Protein 8S0L (pdb70)

Nearest PDB structures (foldseek):
  8s0l-assembly1_A  TM=1.003E+00  e=1.583E-83  Homo sapiens
  8s0n-assembly1_A  TM=9.978E-01  e=2.650E-68  Homo sapiens
  8s0n-assembly2_C  TM=9.945E-01  e=4.172E-68  Homo sapiens
  8s0m-assembly2_E  TM=9.784E-01  e=9.666E-66  Homo sapiens
  7meq-assembly1_A  TM=9.832E-01  e=2.263E-65  Homo sapiens

Foldseek 3Di:
DDAQDPVGDDDDLVQQCPLDQPHPVSSSQQADWFQAAPQGFIWHADNVVSDIAFAAPVVDDVVLLQVVLLVLQLNRFFDDKDWDQDPPPDQKHWYAQPVDDDDRRSVRTDIDRAHPVNTTMHTDRHDAFDFPVAAQWFFDDFGRQQQWKFKDFPLAGAFIWGDAFLWKTKFWQVSCPPVNQDQQRIWIAGRDFFSVQPDPPRTFGWDHKAADPPQDPVLRFRTMIMTTTPDGHDDDNRHGGAHADGHHNPADQFAKKKWKAQFANDQPGDGHRGITMDIKTWHHVVVCCPPLAVVPSADPQKTFIHAQDAQRGRRRHGGTTFIWHADPNGIYGQWGFTDFSSRRHHRGTTMTGGSNVCSSVVSVVSSVD/DDKAKAKDFADEEAQQAKTKMKIAIPPDFCLQWKKWKWWAAPPDDIWTAKTAASVRPAIDGDPVQPPQWDWGADRVVRMIMIIGGRDDQVVWTWIKMWIDRGDDDDDTDDSPVSVDTDIYPTDTHGYHDD

InterPro domains:
  IPR001190 SRCR domain [PF15494] (153-247)
  IPR001190 SRCR domain [PS50287] (158-189)
  IPR001190 SRCR domain [SM00202] (149-242)
  IPR001254 Serine proteases, trypsin domain [PF00089] (256-484)
  IPR001254 Serine proteases, trypsin domain [PS50240] (256-489)
  IPR001254 Serine proteases, trypsin domain [SM00020] (255-484)
  IPR001254 Serine proteases, trypsin domain [cd00190] (256-487)
  IPR001314 Peptidase S1A, chymotrypsin family [PR00722] (282-297)
  IPR001314 Peptidase S1A, chymotrypsin family [PR00722] (341-355)
  IPR001314 Peptidase S1A, chymotrypsin family [PR00722] (434-446)
  IPR002172 Low-density lipoprotein (LDL) receptor class A repeat [PS50068] (112-149)
  IPR002172 Low-density lipoprotein (LDL) receptor class A repeat [SM00192] (112-150)
  IPR002172 Low-density lipoprotein (LDL) receptor class A repeat [cd00112] (113-148)
  IPR009003 Peptidase S1, PA clan [SSF50494] (242-489)
  IPR018114 Serine proteases, trypsin family, histidine active site [PS00134] (292-297)
  IPR023415 Low-density lipoprotein (LDL) receptor class A, conserved site [PS01209] (126-148)
  IPR033116 Serine proteases, trypsin family, serine active site [PS00135] (435-446)
  IPR036055 LDL receptor-like superfamily [G3DSA:4.10.400.10] (109-146)
  IPR036055 LDL receptor-like superfamily [SSF57424] (112-149)
  IPR036772 SRCR-like domain superfamily [G3DSA:3.10.250.10] (147-242)

Secondary structure (DSSP, 8-state):
-EE-STT--EE-GGGTTSSS--STT-GGGSS-EEEETTTTEEEEEETTTTEEEEBB-TT--HHHHHHHHHHTT-TT---EEEEE---S--SSEEEE-SSS-SS-HHHHEEEESS-TTS-EEEEESS--S-----BS-EEPPTTSSTTEEEEEETTEEEEEEEESSSSEEEE-GGGG-TTS--GGG-EEEES--BGGG--TTSSEEEEEEEE-TT-BTTTTBT--EEEEESSPPPP-SS--PPBPPPTT----TT-EEEEEE---SSTTPPPPSB-EEEEEEEE-HHHHTSTTTTTT---TTEEEEE-TT-SSB--TT-TT-EEEEEETTEEEEEEEEEE-SSSS-TT--EEEEEHHHHHHHHHHHHHH-/---EEEEE--EEE-TT--EEEEEEEESS-GGGEEEEEEEE-TTS--EEEEEE-TTS--EEE-TTTTTTEEEEEETTTTEEEEEE-S--GGG-EEEEEEEEEPB--SSPPPGGGGGSSEE---EEEEE---

Structure (mmCIF, N/CA/C/O backbone):
data_8S0L
#
_entry.id   8S0L
#
_cell.length_a   182.665
_cell.length_b   53.808
_cell.length_c   65.477
_cell.angle_alpha   90.00
_cell.angle_beta   100.74
_cell.angle_gamma   90.00
#
_symmetry.space_group_name_H-M   'C 1 2 1'
#
loop_
_entity.id
_entity.type
_entity.pdbx_description
1 polymer 'Transmembrane protease serine 2'
2 polymer 'Nanobody A07'
3 non-polymer 2-acetamido-2-deoxy-beta-D-glucopyranose
4 non-polymer 'CALCIUM ION'
5 water water
#
loop_
_atom_site.group_PDB
_atom_site.id
_atom_site.type_symbol
_atom_site.label_atom_id
_atom_site.label_alt_id
_atom_site.label_comp_id
_atom_site.label_asym_id
_atom_site.label_entity_id
_atom_site.label_seq_id
_atom_site.pdbx_PDB_ins_code
_atom_site.Cartn_x
_atom_site.Cartn_y
_atom_site.Cartn_z
_atom_site.occupancy
_atom_site.B_iso_or_equiv
_atom_site.auth_seq_id
_atom_site.auth_comp_id
_atom_site.auth_asym_id
_atom_site.auth_atom_id
_atom_site.pdbx_PDB_model_num
ATOM 1 N N . GLY A 1 11 ? 19.898 15.578 18.499 1.00 103.85 117 GLY A N 1
ATOM 2 C CA . GLY A 1 11 ? 21.202 15.702 19.129 1.00 107.17 117 GLY A CA 1
ATOM 3 C C . GLY A 1 11 ? 21.371 14.853 20.378 1.00 108.58 117 GLY A C 1
ATOM 4 O O . GLY A 1 11 ? 20.423 14.215 20.838 1.00 110.34 117 GLY A O 1
ATOM 5 N N . ILE A 1 12 ? 22.584 14.849 20.931 1.00 101.59 118 ILE A N 1
ATOM 6 C CA . ILE A 1 12 ? 22.922 14.040 22.096 1.00 101.42 118 ILE A CA 1
ATOM 7 C C . ILE A 1 12 ? 23.500 14.956 23.169 1.00 101.27 118 ILE A C 1
ATOM 8 O O . ILE A 1 12 ? 24.244 15.894 22.864 1.00 100.66 118 ILE A O 1
ATOM 13 N N . GLU A 1 13 ? 23.153 14.683 24.428 1.00 102.97 119 GLU A N 1
ATOM 14 C CA . GLU A 1 13 ? 23.577 15.500 25.560 1.00 103.57 119 GLU A CA 1
ATOM 15 C C . GLU A 1 13 ? 24.908 14.997 26.121 1.00 100.96 119 GLU A C 1
ATOM 16 O O . GLU A 1 13 ? 25.085 13.795 26.343 1.00 100.58 119 GLU A O 1
ATOM 22 N N . CYS A 1 14 ? 25.837 15.928 26.354 1.00 101.90 120 CYS A N 1
ATOM 23 C CA . CYS A 1 14 ? 27.177 15.566 26.813 1.00 99.20 120 CYS A CA 1
ATOM 24 C C . CYS A 1 14 ? 27.169 15.156 28.281 1.00 99.61 120 CYS A C 1
ATOM 25 O O . CYS A 1 14 ? 27.543 14.029 28.626 1.00 99.27 120 CYS A O 1
ATOM 28 N N . ASP A 1 15 ? 26.766 16.070 29.158 1.00 100.40 121 ASP A N 1
ATOM 29 C CA . ASP A 1 15 ? 26.733 15.835 30.602 1.00 103.81 121 ASP A CA 1
ATOM 30 C C . ASP A 1 15 ? 25.527 16.575 31.183 1.00 106.19 121 ASP A C 1
ATOM 31 O O . ASP A 1 15 ? 24.584 16.915 30.459 1.00 104.23 121 ASP A O 1
ATOM 36 N N . SER A 1 16 ? 25.559 16.832 32.496 1.00 107.45 122 SER A N 1
ATOM 37 C CA . SER A 1 16 ? 24.441 17.490 33.167 1.00 105.66 122 SER A CA 1
ATOM 38 C C . SER A 1 16 ? 24.335 18.975 32.828 1.00 107.25 122 SER A C 1
ATOM 39 O O . SER A 1 16 ? 23.275 19.569 33.050 1.00 106.75 122 SER A O 1
ATOM 42 N N . SER A 1 17 ? 25.391 19.586 32.280 1.00 119.04 123 SER A N 1
ATOM 43 C CA . SER A 1 17 ? 25.357 21.015 31.978 1.00 117.26 123 SER A CA 1
ATOM 44 C C . SER A 1 17 ? 24.460 21.357 30.792 1.00 118.29 123 SER A C 1
ATOM 45 O O . SER A 1 17 ? 24.200 22.543 30.561 1.00 119.82 123 SER A O 1
ATOM 48 N N . GLY A 1 18 ? 23.995 20.366 30.033 1.00 112.72 124 GLY A N 1
ATOM 49 C CA . GLY A 1 18 ? 23.040 20.603 28.970 1.00 110.27 124 GLY A CA 1
ATOM 50 C C . GLY A 1 18 ? 23.614 20.843 27.590 1.00 108.26 124 GLY A C 1
ATOM 51 O O . GLY A 1 18 ? 22.852 21.188 26.678 1.00 106.15 124 GLY A O 1
ATOM 52 N N . THR A 1 19 ? 24.923 20.678 27.402 1.00 104.69 125 THR A N 1
ATOM 53 C CA . THR A 1 19 ? 25.518 20.837 26.078 1.00 102.78 125 THR A CA 1
ATOM 54 C C . THR A 1 19 ? 25.086 19.684 25.178 1.00 101.63 125 THR A C 1
ATOM 55 O O . THR A 1 19 ? 25.247 18.514 25.539 1.00 100.99 125 THR A O 1
ATOM 59 N N . CYS A 1 20 ? 24.523 20.012 24.017 1.00 101.56 126 CYS A N 1
ATOM 60 C CA . CYS A 1 20 ? 24.120 19.023 23.026 1.00 101.87 126 CYS A CA 1
ATOM 61 C C . CYS A 1 20 ? 25.084 19.055 21.845 1.00 100.30 126 CYS A C 1
ATOM 62 O O . CYS A 1 20 ? 25.617 20.108 21.484 1.00 100.02 126 CYS A O 1
ATOM 65 N N . ILE A 1 21 ? 25.320 17.885 21.251 1.00 99.71 127 ILE A N 1
ATOM 66 C CA . ILE A 1 21 ? 26.127 17.781 20.043 1.00 98.85 127 ILE A CA 1
ATOM 67 C C . ILE A 1 21 ? 25.368 16.951 19.017 1.00 101.50 127 ILE A C 1
ATOM 68 O O . ILE A 1 21 ? 24.498 16.143 19.350 1.00 99.72 127 ILE A O 1
ATOM 73 N N . ASN A 1 22 ? 25.706 17.176 17.754 1.00 106.54 128 ASN A N 1
ATOM 74 C CA . ASN A 1 22 ? 25.105 16.416 16.670 1.00 105.48 128 ASN A CA 1
ATOM 75 C C . ASN A 1 22 ? 25.470 14.937 16.815 1.00 108.86 128 ASN A C 1
ATOM 76 O O . ASN A 1 22 ? 26.607 14.614 17.183 1.00 102.56 128 ASN A O 1
ATOM 81 N N . PRO A 1 23 ? 24.534 14.011 16.556 1.00 104.74 129 PRO A N 1
ATOM 82 C CA . PRO A 1 23 ? 24.890 12.582 16.652 1.00 98.42 129 PRO A CA 1
ATOM 83 C C . PRO A 1 23 ? 26.056 12.190 15.756 1.00 97.22 129 PRO A C 1
ATOM 84 O O . PRO A 1 23 ? 26.764 11.220 16.060 1.00 96.55 129 PRO A O 1
ATOM 88 N N . SER A 1 24 ? 26.285 12.933 14.665 1.00 96.98 130 SER A N 1
ATOM 89 C CA . SER A 1 24 ? 27.449 12.703 13.815 1.00 96.24 130 SER A CA 1
ATOM 90 C C . SER A 1 24 ? 28.754 13.071 14.514 1.00 94.89 130 SER A C 1
ATOM 91 O O . SER A 1 24 ? 29.817 12.589 14.109 1.00 93.92 130 SER A O 1
ATOM 94 N N . ASN A 1 25 ? 28.699 13.913 15.547 1.00 95.16 131 ASN A N 1
ATOM 95 C CA . ASN A 1 25 ? 29.877 14.223 16.347 1.00 94.36 131 ASN A CA 1
ATOM 96 C C . ASN A 1 25 ? 30.134 13.191 17.442 1.00 94.47 131 ASN A C 1
ATOM 97 O O . ASN A 1 25 ? 31.083 13.356 18.217 1.00 93.58 131 ASN A O 1
ATOM 102 N N . TRP A 1 26 ? 29.324 12.134 17.526 1.00 95.74 132 TRP A N 1
ATOM 103 C CA . TRP A 1 26 ? 29.524 11.077 18.514 1.00 94.62 132 TRP A CA 1
ATOM 104 C C . TRP A 1 26 ? 30.457 10.012 17.943 1.00 93.70 132 TRP A C 1
ATOM 105 O O . TRP A 1 26 ? 30.176 9.429 16.887 1.00 93.72 132 TRP A O 1
ATOM 116 N N . CYS A 1 27 ? 31.560 9.758 18.651 1.00 92.96 133 CYS A N 1
ATOM 117 C CA . CYS A 1 27 ? 32.595 8.809 18.237 1.00 92.06 133 CYS A CA 1
ATOM 118 C C . CYS A 1 27 ? 33.123 9.137 16.835 1.00 91.44 133 CYS A C 1
ATOM 119 O O . CYS A 1 27 ? 33.079 8.316 15.916 1.00 91.30 133 CYS A O 1
ATOM 122 N N . ASP A 1 28 ? 33.635 10.364 16.686 1.00 91.12 134 ASP A N 1
ATOM 123 C CA . ASP A 1 28 ? 34.265 10.793 15.438 1.00 90.52 134 ASP A CA 1
ATOM 124 C C . ASP A 1 28 ? 35.709 11.255 15.635 1.00 89.58 134 ASP A C 1
ATOM 125 O O . ASP A 1 28 ? 36.270 11.907 14.746 1.00 89.16 134 ASP A O 1
ATOM 130 N N . GLY A 1 29 ? 36.323 10.941 16.775 1.00 89.31 135 GLY A N 1
ATOM 131 C CA . GLY A 1 29 ? 37.721 11.235 17.011 1.00 88.46 135 GLY A CA 1
ATOM 132 C C . GLY A 1 29 ? 38.011 12.558 17.692 1.00 88.54 135 GLY A C 1
ATOM 133 O O . GLY A 1 29 ? 39.070 12.693 18.315 1.00 90.91 135 GLY A O 1
ATOM 134 N N . VAL A 1 30 ? 37.109 13.534 17.598 1.00 89.23 136 VAL A N 1
ATOM 135 C CA . VAL A 1 30 ? 37.293 14.857 18.191 1.00 92.80 136 VAL A CA 1
ATOM 136 C C . VAL A 1 30 ? 36.420 14.957 19.434 1.00 90.23 136 VAL A C 1
ATOM 137 O O . VAL A 1 30 ? 35.239 14.598 19.396 1.00 90.96 136 VAL A O 1
ATOM 141 N N . SER A 1 31 ? 36.990 15.460 20.530 1.00 94.53 137 SER A N 1
ATOM 142 C CA . SER A 1 31 ? 36.236 15.616 21.777 1.00 91.20 137 SER A CA 1
ATOM 143 C C . SER A 1 31 ? 35.428 16.909 21.716 1.00 91.75 137 SER A C 1
ATOM 144 O O . SER A 1 31 ? 35.947 17.996 21.985 1.00 91.70 137 SER A O 1
ATOM 147 N N . HIS A 1 32 ? 34.147 16.783 21.357 1.00 92.52 138 HIS A N 1
ATOM 148 C CA . HIS A 1 32 ? 33.193 17.887 21.336 1.00 93.43 138 HIS A CA 1
ATOM 149 C C . HIS A 1 32 ? 32.497 18.107 22.673 1.00 94.30 138 HIS A C 1
ATOM 150 O O . HIS A 1 32 ? 31.748 19.082 22.804 1.00 95.11 138 HIS A O 1
ATOM 157 N N . CYS A 1 33 ? 32.700 17.207 23.649 1.00 94.21 139 CYS A N 1
ATOM 158 C CA . CYS A 1 33 ? 32.195 17.329 25.014 1.00 94.99 139 CYS A CA 1
ATOM 159 C C . CYS A 1 33 ? 33.347 17.645 25.960 1.00 94.50 139 CYS A C 1
ATOM 160 O O . CYS A 1 33 ? 34.423 17.043 25.833 1.00 93.59 139 CYS A O 1
ATOM 163 N N . PRO A 1 34 ? 33.179 18.580 26.906 1.00 95.89 140 PRO A N 1
ATOM 164 C CA . PRO A 1 34 ? 34.297 18.899 27.819 1.00 94.72 140 PRO A CA 1
ATOM 165 C C . PRO A 1 34 ? 34.743 17.728 28.686 1.00 94.47 140 PRO A C 1
ATOM 166 O O . PRO A 1 34 ? 35.921 17.667 29.063 1.00 93.81 140 PRO A O 1
ATOM 170 N N . GLY A 1 35 ? 33.839 16.802 29.014 1.00 95.03 141 GLY A N 1
ATOM 171 C CA . GLY A 1 35 ? 34.161 15.571 29.703 1.00 94.85 141 GLY A CA 1
ATOM 172 C C . GLY A 1 35 ? 34.478 14.405 28.796 1.00 94.12 141 GLY A C 1
ATOM 173 O O . GLY A 1 35 ? 34.689 13.292 29.286 1.00 94.02 141 GLY A O 1
ATOM 174 N N . GLY A 1 36 ? 34.508 14.624 27.483 1.00 93.66 142 GLY A N 1
ATOM 175 C CA . GLY A 1 36 ? 34.901 13.590 26.546 1.00 92.94 142 GLY A CA 1
ATOM 176 C C . GLY A 1 36 ? 33.943 12.430 26.412 1.00 93.43 142 GLY A C 1
ATOM 177 O O . GLY A 1 36 ? 34.317 11.406 25.835 1.00 92.89 142 GLY A O 1
ATOM 178 N N . GLU A 1 37 ? 32.711 12.564 26.918 1.00 75.65 143 GLU A N 1
ATOM 179 C CA . GLU A 1 37 ? 31.746 11.464 26.867 1.00 67.33 143 GLU A CA 1
ATOM 180 C C . GLU A 1 37 ? 31.545 10.954 25.446 1.00 74.61 143 GLU A C 1
ATOM 181 O O . GLU A 1 37 ? 31.432 9.740 25.228 1.00 67.26 143 GLU A O 1
ATOM 187 N N . ASP A 1 38 ? 31.509 11.861 24.464 1.00 74.79 144 ASP A N 1
ATOM 188 C CA . ASP A 1 38 ? 31.271 11.462 23.077 1.00 77.12 144 ASP A CA 1
ATOM 189 C C . ASP A 1 38 ? 32.398 10.618 22.487 1.00 73.49 144 ASP A C 1
ATOM 190 O O . ASP A 1 38 ? 32.200 10.017 21.424 1.00 64.68 144 ASP A O 1
ATOM 195 N N . GLU A 1 39 ? 33.562 10.544 23.138 1.00 60.85 145 GLU A N 1
ATOM 196 C CA . GLU A 1 39 ? 34.661 9.712 22.658 1.00 63.71 145 GLU A CA 1
ATOM 197 C C . GLU A 1 39 ? 35.106 8.664 23.681 1.00 70.97 145 GLU A C 1
ATOM 198 O O . GLU A 1 39 ? 36.143 8.021 23.478 1.00 70.33 145 GLU A O 1
ATOM 204 N N . ASN A 1 40 ? 34.323 8.437 24.742 1.00 69.32 146 ASN A N 1
ATOM 205 C CA . ASN A 1 40 ? 34.671 7.538 25.839 1.00 66.44 146 ASN A CA 1
ATOM 206 C C . ASN A 1 40 ? 34.091 6.131 25.717 1.00 69.36 146 ASN A C 1
ATOM 207 O O . ASN A 1 40 ? 34.498 5.247 26.480 1.00 67.17 146 ASN A O 1
ATOM 212 N N . ARG A 1 41 ? 33.141 5.892 24.802 1.00 65.14 147 ARG A N 1
ATOM 213 C CA . ARG A 1 41 ? 32.467 4.589 24.698 1.00 69.85 147 ARG A CA 1
ATOM 214 C C . ARG A 1 41 ? 32.354 4.225 23.219 1.00 65.29 147 ARG A C 1
ATOM 215 O O . ARG A 1 41 ? 31.270 4.076 22.669 1.00 67.22 147 ARG A O 1
ATOM 223 N N . CYS A 1 42 ? 33.498 4.053 22.563 1.00 62.72 148 CYS A N 1
ATOM 224 C CA . CYS A 1 42 ? 33.541 3.893 21.116 1.00 60.24 148 CYS A CA 1
ATOM 225 C C . CYS A 1 42 ? 34.187 2.561 20.753 1.00 53.70 148 CYS A C 1
ATOM 226 O O . CYS A 1 42 ? 35.323 2.286 21.159 1.00 54.41 148 CYS A O 1
ATOM 229 N N . VAL A 1 43 ? 33.462 1.752 19.977 1.00 51.33 149 VAL A N 1
ATOM 230 C CA . VAL A 1 43 ? 33.875 0.419 19.550 1.00 50.51 149 VAL A CA 1
ATOM 231 C C . VAL A 1 43 ? 33.677 0.311 18.043 1.00 46.81 149 VAL A C 1
ATOM 232 O O . VAL A 1 43 ? 32.796 0.960 17.474 1.00 44.97 149 VAL A O 1
ATOM 236 N N . ARG A 1 44 ? 34.504 -0.511 17.390 1.00 48.89 150 ARG A N 1
ATOM 237 C CA . ARG A 1 44 ? 34.359 -0.765 15.961 1.00 40.26 150 ARG A CA 1
ATOM 238 C C . ARG A 1 44 ? 35.010 -2.094 15.618 1.00 39.30 150 ARG A C 1
ATOM 239 O O . ARG A 1 44 ? 35.767 -2.651 16.415 1.00 35.53 150 ARG A O 1
ATOM 247 N N . LEU A 1 45 ? 34.685 -2.603 14.420 1.00 34.21 151 LEU A N 1
ATOM 248 C CA . LEU A 1 45 ? 35.345 -3.761 13.812 1.00 36.95 151 LEU A CA 1
ATOM 249 C C . LEU A 1 45 ? 36.261 -3.277 12.701 1.00 41.66 151 LEU A C 1
ATOM 250 O O . LEU A 1 45 ? 35.803 -2.584 11.785 1.00 41.89 151 LEU A O 1
ATOM 255 N N . TYR A 1 46 ? 37.541 -3.651 12.765 1.00 32.16 152 TYR A N 1
ATOM 256 C CA . TYR A 1 46 ? 38.557 -3.132 11.864 1.00 32.48 152 TYR A CA 1
ATOM 257 C C . TYR A 1 46 ? 38.995 -4.174 10.854 1.00 32.29 152 TYR A C 1
ATOM 258 O O . TYR A 1 46 ? 39.404 -5.289 11.222 1.00 36.18 152 TYR A O 1
ATOM 267 N N . GLY A 1 47 ? 39.003 -3.768 9.591 1.00 32.39 153 GLY A N 1
ATOM 268 C CA . GLY A 1 47 ? 39.622 -4.540 8.544 1.00 31.58 153 GLY A CA 1
ATOM 269 C C . GLY A 1 47 ? 38.840 -5.779 8.168 1.00 33.17 153 GLY A C 1
ATOM 270 O O . GLY A 1 47 ? 37.810 -6.103 8.758 1.00 32.68 153 GLY A O 1
ATOM 271 N N . PRO A 1 48 ? 39.352 -6.520 7.185 1.00 36.18 154 PRO A N 1
ATOM 272 C CA . PRO A 1 48 ? 38.615 -7.687 6.676 1.00 36.26 154 PRO A CA 1
ATOM 273 C C . PRO A 1 48 ? 38.617 -8.883 7.599 1.00 38.14 154 PRO A C 1
ATOM 274 O O . PRO A 1 48 ? 37.928 -9.862 7.285 1.00 34.98 154 PRO A O 1
ATOM 278 N N . ASN A 1 49 ? 39.372 -8.860 8.710 1.00 34.10 155 ASN A N 1
ATOM 279 C CA . ASN A 1 49 ? 39.271 -9.914 9.710 1.00 35.75 155 ASN A CA 1
ATOM 280 C C . ASN A 1 49 ? 38.568 -9.451 10.979 1.00 37.79 155 ASN A C 1
ATOM 281 O O . ASN A 1 49 ? 38.661 -10.131 12.003 1.00 36.80 155 ASN A O 1
ATOM 286 N N . PHE A 1 50 ? 37.851 -8.323 10.932 1.00 32.90 156 PHE A N 1
ATOM 287 C CA . PHE A 1 50 ? 36.913 -7.935 12.001 1.00 33.92 156 PHE A CA 1
ATOM 288 C C . PHE A 1 50 ? 37.605 -7.786 13.363 1.00 35.36 156 PHE A C 1
ATOM 289 O O . PHE A 1 50 ? 37.123 -8.283 14.382 1.00 32.52 156 PHE A O 1
ATOM 297 N N . ILE A 1 51 ? 38.728 -7.080 13.390 1.00 31.51 157 ILE A N 1
ATOM 298 C CA . ILE A 1 51 ? 39.422 -6.917 14.666 1.00 36.13 157 ILE A CA 1
ATOM 299 C C . ILE A 1 51 ? 38.640 -5.935 15.525 1.00 36.65 157 ILE A C 1
ATOM 300 O O . ILE A 1 51 ? 38.417 -4.791 15.127 1.00 32.31 157 ILE A O 1
ATOM 305 N N . LEU A 1 52 ? 38.208 -6.382 16.699 1.00 34.58 158 LEU A N 1
ATOM 306 C CA . LEU A 1 52 ? 37.495 -5.507 17.619 1.00 38.28 158 LEU A CA 1
ATOM 307 C C . LEU A 1 52 ? 38.439 -4.445 18.174 1.00 43.19 158 LEU A C 1
ATOM 308 O O . LEU A 1 52 ? 39.491 -4.774 18.734 1.00 37.80 158 LEU A O 1
ATOM 313 N N . GLN A 1 53 ? 38.067 -3.169 18.030 1.00 38.68 159 GLN A N 1
ATOM 314 C CA . GLN A 1 53 ? 38.879 -2.070 18.529 1.00 36.66 159 GLN A CA 1
ATOM 315 C C . GLN A 1 53 ? 38.051 -1.120 19.378 1.00 43.30 159 GLN A C 1
ATOM 316 O O . GLN A 1 53 ? 36.865 -0.890 19.113 1.00 40.35 159 GLN A O 1
ATOM 322 N N . VAL A 1 54 ? 38.710 -0.557 20.392 1.00 41.35 160 VAL A N 1
ATOM 323 C CA . VAL A 1 54 ? 38.123 0.426 21.287 1.00 42.65 160 VAL A CA 1
ATOM 324 C C . VAL A 1 54 ? 38.921 1.717 21.159 1.00 45.50 160 VAL A C 1
ATOM 325 O O . VAL A 1 54 ? 40.152 1.690 21.047 1.00 47.50 160 VAL A O 1
ATOM 329 N N . TYR A 1 55 ? 38.211 2.845 21.164 1.00 47.63 161 TYR A N 1
ATOM 330 C CA . TYR A 1 55 ? 38.820 4.160 21.026 1.00 49.22 161 TYR A CA 1
ATOM 331 C C . TYR A 1 55 ? 39.270 4.681 22.389 1.00 50.83 161 TYR A C 1
ATOM 332 O O . TYR A 1 55 ? 38.580 4.505 23.394 1.00 52.07 161 TYR A O 1
ATOM 341 N N . SER A 1 56 ? 40.449 5.301 22.418 1.00 54.38 162 SER A N 1
ATOM 342 C CA . SER A 1 56 ? 40.997 5.967 23.594 1.00 52.90 162 SER A CA 1
ATOM 343 C C . SER A 1 56 ? 40.982 7.462 23.311 1.00 60.73 162 SER A C 1
ATOM 344 O O . SER A 1 56 ? 41.727 7.945 22.440 1.00 59.34 162 SER A O 1
ATOM 347 N N . SER A 1 57 ? 40.103 8.178 24.025 1.00 56.36 163 SER A N 1
ATOM 348 C CA . SER A 1 57 ? 40.016 9.629 23.887 1.00 68.21 163 SER A CA 1
ATOM 349 C C . SER A 1 57 ? 41.283 10.306 24.398 1.00 73.86 163 SER A C 1
ATOM 350 O O . SER A 1 57 ? 41.705 11.332 23.854 1.00 75.47 163 SER A O 1
ATOM 353 N N . GLN A 1 58 ? 41.903 9.746 25.440 1.00 68.04 164 GLN A N 1
ATOM 354 C CA . GLN A 1 58 ? 43.168 10.288 25.931 1.00 79.79 164 GLN A CA 1
ATOM 355 C C . GLN A 1 58 ? 44.239 10.230 24.852 1.00 84.36 164 GLN A C 1
ATOM 356 O O . GLN A 1 58 ? 44.857 11.246 24.513 1.00 93.27 164 GLN A O 1
ATOM 362 N N . ARG A 1 59 ? 44.487 9.033 24.317 1.00 71.26 165 ARG A N 1
ATOM 363 C CA . ARG A 1 59 ? 45.522 8.850 23.310 1.00 70.62 165 ARG A CA 1
ATOM 364 C C . ARG A 1 59 ? 45.039 9.196 21.913 1.00 66.84 165 ARG A C 1
ATOM 365 O O . ARG A 1 59 ? 45.846 9.201 20.976 1.00 66.73 165 ARG A O 1
ATOM 373 N N . LYS A 1 60 ? 43.750 9.491 21.767 1.00 64.91 166 LYS A N 1
ATOM 374 C CA . LYS A 1 60 ? 43.144 9.846 20.485 1.00 73.67 166 LYS A CA 1
ATOM 375 C C . LYS A 1 60 ? 43.418 8.777 19.429 1.00 69.78 166 LYS A C 1
ATOM 376 O O . LYS A 1 60 ? 43.772 9.080 18.286 1.00 70.68 166 LYS A O 1
ATOM 382 N N . SER A 1 61 ? 43.237 7.508 19.810 1.00 68.94 167 SER A N 1
ATOM 383 C CA . SER A 1 61 ? 43.580 6.433 18.872 1.00 58.76 167 SER A CA 1
ATOM 384 C C . SER A 1 61 ? 42.808 5.156 19.188 1.00 52.78 167 SER A C 1
ATOM 385 O O . SER A 1 61 ? 42.318 4.960 20.297 1.00 53.03 167 SER A O 1
ATOM 388 N N . TRP A 1 62 ? 42.719 4.284 18.189 1.00 50.99 168 TRP A N 1
ATOM 389 C CA . TRP A 1 62 ? 41.986 3.026 18.278 1.00 48.20 168 TRP A CA 1
ATOM 390 C C . TRP A 1 62 ? 42.938 1.892 18.626 1.00 49.63 168 TRP A C 1
ATOM 391 O O . TRP A 1 62 ? 44.090 1.888 18.181 1.00 52.13 168 TRP A O 1
ATOM 402 N N . HIS A 1 63 ? 42.454 0.927 19.423 1.00 46.04 169 HIS A N 1
ATOM 403 C CA . HIS A 1 63 ? 43.312 -0.158 19.922 1.00 44.95 169 HIS A CA 1
ATOM 404 C C . HIS A 1 63 ? 42.562 -1.481 19.973 1.00 41.13 169 HIS A C 1
ATOM 405 O O . HIS A 1 63 ? 41.416 -1.517 20.429 1.00 44.12 169 HIS A O 1
ATOM 412 N N . PRO A 1 64 ? 43.180 -2.582 19.552 1.00 38.59 170 PRO A N 1
ATOM 413 C CA . PRO A 1 64 ? 42.491 -3.876 19.594 1.00 36.30 170 PRO A CA 1
ATOM 414 C C . PRO A 1 64 ? 42.324 -4.386 21.015 1.00 37.31 170 PRO A C 1
ATOM 415 O O . PRO A 1 64 ? 43.046 -4.007 21.941 1.00 41.99 170 PRO A O 1
ATOM 419 N N . VAL A 1 65 ? 41.365 -5.286 21.175 1.00 40.01 171 VAL A N 1
ATOM 420 C CA . VAL A 1 65 ? 41.073 -5.902 22.465 1.00 38.26 171 VAL A CA 1
ATOM 421 C C . VAL A 1 65 ? 41.818 -7.231 22.574 1.00 38.42 171 VAL A C 1
ATOM 422 O O . VAL A 1 65 ? 41.695 -8.088 21.692 1.00 37.67 171 VAL A O 1
ATOM 426 N N . CYS A 1 66 ? 42.586 -7.407 23.660 1.00 42.81 172 CYS A N 1
ATOM 427 C CA . CYS A 1 66 ? 43.217 -8.698 23.929 1.00 40.91 172 CYS A CA 1
ATOM 428 C C . CYS A 1 66 ? 42.170 -9.795 24.059 1.00 40.16 172 CYS A C 1
ATOM 429 O O . CYS A 1 66 ? 41.117 -9.604 24.673 1.00 40.68 172 CYS A O 1
ATOM 432 N N . GLN A 1 67 ? 42.485 -10.969 23.515 1.00 39.95 173 GLN A N 1
ATOM 433 C CA . GLN A 1 67 ? 41.675 -12.160 23.761 1.00 40.49 173 GLN A CA 1
ATOM 434 C C . GLN A 1 67 ? 41.666 -12.569 25.236 1.00 42.16 173 GLN A C 1
ATOM 435 O O . GLN A 1 67 ? 40.750 -13.288 25.651 1.00 44.76 173 GLN A O 1
ATOM 441 N N . ASP A 1 68 ? 42.653 -12.135 26.032 1.00 42.85 174 ASP A N 1
ATOM 442 C CA . ASP A 1 68 ? 42.744 -12.486 27.454 1.00 45.22 174 ASP A CA 1
ATOM 443 C C . ASP A 1 68 ? 41.393 -12.368 28.154 1.00 47.99 174 ASP A C 1
ATOM 444 O O . ASP A 1 68 ? 40.815 -11.284 28.223 1.00 45.79 174 ASP A O 1
ATOM 449 N N . ASP A 1 69 ? 40.888 -13.480 28.671 1.00 46.43 175 ASP A N 1
ATOM 450 C CA . ASP A 1 69 ? 39.697 -13.512 29.513 1.00 47.63 175 ASP A CA 1
ATOM 451 C C . ASP A 1 69 ? 38.431 -13.077 28.776 1.00 46.68 175 ASP A C 1
ATOM 452 O O . ASP A 1 69 ? 37.379 -12.934 29.393 1.00 54.17 175 ASP A O 1
ATOM 457 N N . TRP A 1 70 ? 38.508 -12.852 27.471 1.00 45.55 176 TRP A N 1
ATOM 458 C CA . TRP A 1 70 ? 37.315 -12.548 26.694 1.00 48.13 176 TRP A CA 1
ATOM 459 C C . TRP A 1 70 ? 36.449 -13.796 26.537 1.00 51.95 176 TRP A C 1
ATOM 460 O O . TRP A 1 70 ? 36.933 -14.927 26.600 1.00 50.35 176 TRP A O 1
ATOM 471 N N . ASN A 1 71 ? 35.152 -13.589 26.313 1.00 44.42 177 ASN A N 1
ATOM 472 C CA . ASN A 1 71 ? 34.267 -14.728 26.092 1.00 51.61 177 ASN A CA 1
ATOM 473 C C . ASN A 1 71 ? 33.078 -14.277 25.250 1.00 51.56 177 ASN A C 1
ATOM 474 O O . ASN A 1 71 ? 33.030 -13.144 24.759 1.00 45.14 177 ASN A O 1
ATOM 479 N N . GLU A 1 72 ? 32.109 -15.176 25.089 1.00 50.44 178 GLU A N 1
ATOM 480 C CA . GLU A 1 72 ? 31.010 -14.893 24.168 1.00 53.14 178 GLU A CA 1
ATOM 481 C C . GLU A 1 72 ? 30.092 -13.796 24.699 1.00 48.85 178 GLU A C 1
ATOM 482 O O . GLU A 1 72 ? 29.576 -12.995 23.915 1.00 53.92 178 GLU A O 1
ATOM 488 N N . ASN A 1 73 ? 29.887 -13.732 26.015 1.00 49.31 179 ASN A N 1
ATOM 489 C CA . ASN A 1 73 ? 29.018 -12.708 26.588 1.00 48.14 179 ASN A CA 1
ATOM 490 C C . ASN A 1 73 ? 29.538 -11.302 26.309 1.00 49.92 179 ASN A C 1
ATOM 491 O O . ASN A 1 73 ? 28.753 -10.392 26.006 1.00 48.05 179 ASN A O 1
ATOM 496 N N . TYR A 1 74 ? 30.858 -11.099 26.403 1.00 46.24 180 TYR A N 1
ATOM 497 C CA . TYR A 1 74 ? 31.415 -9.804 26.032 1.00 43.84 180 TYR A CA 1
ATOM 498 C C . TYR A 1 74 ? 31.184 -9.510 24.554 1.00 41.95 180 TYR A C 1
ATOM 499 O O . TYR A 1 74 ? 30.887 -8.370 24.183 1.00 41.72 180 TYR A O 1
ATOM 508 N N . GLY A 1 75 ? 31.354 -10.516 23.697 1.00 41.08 181 GLY A N 1
ATOM 509 C CA . GLY A 1 75 ? 31.138 -10.302 22.278 1.00 39.42 181 GLY A CA 1
ATOM 510 C C . GLY A 1 75 ? 29.705 -9.912 21.961 1.00 47.15 181 GLY A C 1
ATOM 511 O O . GLY A 1 75 ? 29.459 -9.016 21.145 1.00 41.00 181 GLY A O 1
ATOM 512 N N . ARG A 1 76 ? 28.736 -10.585 22.597 1.00 46.43 182 ARG A N 1
ATOM 513 C CA . ARG A 1 76 ? 27.333 -10.230 22.378 1.00 46.07 182 ARG A CA 1
ATOM 514 C C . ARG A 1 76 ? 27.039 -8.826 22.886 1.00 50.40 182 ARG A C 1
ATOM 515 O O . ARG A 1 76 ? 26.322 -8.056 22.229 1.00 47.64 182 ARG A O 1
ATOM 523 N N . ALA A 1 77 ? 27.575 -8.478 24.060 1.00 49.86 183 ALA A N 1
ATOM 524 C CA . ALA A 1 77 ? 27.417 -7.119 24.568 1.00 47.13 183 ALA A CA 1
ATOM 525 C C . ALA A 1 77 ? 27.920 -6.100 23.552 1.00 42.96 183 ALA A C 1
ATOM 526 O O . ALA A 1 77 ? 27.232 -5.114 23.233 1.00 50.54 183 ALA A O 1
ATOM 528 N N . ALA A 1 78 ? 29.112 -6.349 23.005 1.00 42.71 184 ALA A N 1
ATOM 529 C CA . ALA A 1 78 ? 29.692 -5.429 22.038 1.00 40.10 184 ALA A CA 1
ATOM 530 C C . ALA A 1 78 ? 28.831 -5.347 20.781 1.00 46.14 184 ALA A C 1
ATOM 531 O O . ALA A 1 78 ? 28.600 -4.260 20.239 1.00 47.35 184 ALA A O 1
ATOM 533 N N . CYS A 1 79 ? 28.357 -6.492 20.301 1.00 42.23 185 CYS A N 1
ATOM 534 C CA . CYS A 1 79 ? 27.480 -6.500 19.133 1.00 47.63 185 CYS A CA 1
ATOM 535 C C . CYS A 1 79 ? 26.230 -5.661 19.368 1.00 46.12 185 CYS A C 1
ATOM 536 O O . CYS A 1 79 ? 25.827 -4.879 18.495 1.00 45.18 185 CYS A O 1
ATOM 539 N N . ARG A 1 80 ? 25.607 -5.805 20.543 1.00 44.60 186 ARG A N 1
ATOM 540 C CA . ARG A 1 80 ? 24.454 -4.969 20.873 1.00 52.10 186 ARG A CA 1
ATOM 541 C C . ARG A 1 80 ? 24.817 -3.496 20.814 1.00 53.96 186 ARG A C 1
ATOM 542 O O . ARG A 1 80 ? 24.101 -2.692 20.206 1.00 53.23 186 ARG A O 1
ATOM 550 N N . ASP A 1 81 ? 25.936 -3.130 21.443 1.00 52.04 187 ASP A N 1
ATOM 551 C CA . ASP A 1 81 ? 26.377 -1.738 21.442 1.00 59.66 187 ASP A CA 1
ATOM 552 C C . ASP A 1 81 ? 26.607 -1.212 20.040 1.00 53.36 187 ASP A C 1
ATOM 553 O O . ASP A 1 81 ? 26.503 -0.005 19.812 1.00 56.90 187 ASP A O 1
ATOM 558 N N . MET A 1 82 ? 26.983 -2.079 19.112 1.00 46.52 188 MET A N 1
ATOM 559 C CA . MET A 1 82 ? 27.151 -1.661 17.729 1.00 50.28 188 MET A CA 1
ATOM 560 C C . MET A 1 82 ? 25.833 -1.556 16.966 1.00 50.70 188 MET A C 1
ATOM 561 O O . MET A 1 82 ? 25.846 -1.147 15.802 1.00 55.44 188 MET A O 1
ATOM 566 N N . GLY A 1 83 ? 24.708 -1.937 17.563 1.00 46.81 189 GLY A N 1
ATOM 567 C CA . GLY A 1 83 ? 23.427 -1.860 16.888 1.00 44.07 189 GLY A CA 1
ATOM 568 C C . GLY A 1 83 ? 22.877 -3.157 16.314 1.00 49.20 189 GLY A C 1
ATOM 569 O O . GLY A 1 83 ? 21.806 -3.126 15.704 1.00 43.81 189 GLY A O 1
ATOM 570 N N . TYR A 1 84 ? 23.542 -4.298 16.503 1.00 43.31 190 TYR A N 1
ATOM 571 C CA . TYR A 1 84 ? 23.080 -5.553 15.909 1.00 40.73 190 TYR A CA 1
ATOM 572 C C . TYR A 1 84 ? 22.068 -6.309 16.769 1.00 41.20 190 TYR A C 1
ATOM 573 O O . TYR A 1 84 ? 21.713 -7.444 16.423 1.00 42.27 190 TYR A O 1
ATOM 582 N N . LYS A 1 85 ? 21.609 -5.723 17.876 1.00 42.08 191 LYS A N 1
ATOM 583 C CA . LYS A 1 85 ? 20.486 -6.253 18.659 1.00 51.64 191 LYS A CA 1
ATOM 584 C C . LYS A 1 85 ? 20.883 -7.642 19.139 1.00 55.95 191 LYS A C 1
ATOM 585 O O . LYS A 1 85 ? 21.842 -7.749 19.920 1.00 55.66 191 LYS A O 1
ATOM 591 N N . ASN A 1 86 ? 20.228 -8.710 18.696 1.00 52.96 192 ASN A N 1
ATOM 592 C CA . ASN A 1 86 ? 20.499 -10.038 19.219 1.00 60.19 192 ASN A CA 1
ATOM 593 C C . ASN A 1 86 ? 21.326 -10.894 18.272 1.00 58.47 192 ASN A C 1
ATOM 594 O O . ASN A 1 86 ? 21.623 -12.047 18.599 1.00 58.74 192 ASN A O 1
ATOM 599 N N . ASN A 1 87 ? 21.700 -10.375 17.108 1.00 51.43 193 ASN A N 1
ATOM 600 C CA . ASN A 1 87 ? 22.566 -11.146 16.237 1.00 47.26 193 ASN A CA 1
ATOM 601 C C . ASN A 1 87 ? 23.929 -11.319 16.897 1.00 51.29 193 ASN A C 1
ATOM 602 O O . ASN A 1 87 ? 24.421 -10.433 17.603 1.00 48.40 193 ASN A O 1
ATOM 607 N N . PHE A 1 88 ? 24.508 -12.495 16.699 1.00 45.89 194 PHE A N 1
ATOM 608 C CA . PHE A 1 88 ? 25.883 -12.783 17.066 1.00 43.07 194 PHE A CA 1
ATOM 609 C C . PHE A 1 88 ? 26.288 -13.976 16.231 1.00 41.87 194 PHE A C 1
ATOM 610 O O . PHE A 1 88 ? 25.562 -14.975 16.207 1.00 46.89 194 PHE A O 1
ATOM 618 N N . TYR A 1 89 ? 27.411 -13.863 15.529 1.00 38.81 195 TYR A N 1
ATOM 619 C CA . TYR A 1 89 ? 27.900 -14.956 14.700 1.00 41.74 195 TYR A CA 1
ATOM 620 C C . TYR A 1 89 ? 29.070 -15.696 15.343 1.00 42.88 195 TYR A C 1
ATOM 621 O O . TYR A 1 89 ? 28.951 -16.896 15.603 1.00 45.15 195 TYR A O 1
ATOM 630 N N . SER A 1 90 ? 30.191 -15.007 15.606 1.00 42.18 196 SER A N 1
ATOM 631 C CA . SER A 1 90 ? 31.379 -15.706 16.095 1.00 44.75 196 SER A CA 1
ATOM 632 C C . SER A 1 90 ? 32.370 -14.755 16.752 1.00 44.90 196 SER A C 1
ATOM 633 O O . SER A 1 90 ? 32.431 -13.565 16.456 1.00 38.30 196 SER A O 1
ATOM 636 N N . SER A 1 91 ? 33.191 -15.314 17.629 1.00 42.97 197 SER A N 1
ATOM 637 C CA . SER A 1 91 ? 34.260 -14.517 18.199 1.00 40.93 197 SER A CA 1
ATOM 638 C C . SER A 1 91 ? 35.413 -15.474 18.454 1.00 50.47 197 SER A C 1
ATOM 639 O O . SER A 1 91 ? 35.207 -16.560 19.010 1.00 46.35 197 SER A O 1
ATOM 642 N N . GLN A 1 92 ? 36.596 -15.119 17.963 1.00 44.78 198 GLN A N 1
ATOM 643 C CA . GLN A 1 92 ? 37.768 -15.930 18.262 1.00 49.41 198 GLN A CA 1
ATOM 644 C C . GLN A 1 92 ? 38.983 -15.024 18.363 1.00 49.19 198 GLN A C 1
ATOM 645 O O . GLN A 1 92 ? 38.973 -13.894 17.875 1.00 43.98 198 GLN A O 1
ATOM 651 N N . GLY A 1 93 ? 40.033 -15.528 19.011 1.00 40.81 199 GLY A N 1
ATOM 652 C CA . GLY A 1 93 ? 41.289 -14.805 19.030 1.00 43.23 199 GLY A CA 1
ATOM 653 C C . GLY A 1 93 ? 42.070 -15.055 17.751 1.00 41.97 199 GLY A C 1
ATOM 654 O O . GLY A 1 93 ? 42.087 -16.164 17.214 1.00 45.34 199 GLY A O 1
ATOM 655 N N . ILE A 1 94 ? 42.711 -13.995 17.245 1.00 38.60 200 ILE A N 1
ATOM 656 C CA . ILE A 1 94 ? 43.537 -14.084 16.045 1.00 36.45 200 ILE A CA 1
ATOM 657 C C . ILE A 1 94 ? 44.789 -13.237 16.217 1.00 39.53 200 ILE A C 1
ATOM 658 O O . ILE A 1 94 ? 44.890 -12.404 17.118 1.00 37.95 200 ILE A O 1
ATOM 663 N N . VAL A 1 95 ? 45.760 -13.488 15.336 1.00 39.35 201 VAL A N 1
ATOM 664 C CA . VAL A 1 95 ? 46.945 -12.648 15.217 1.00 39.69 201 VAL A CA 1
ATOM 665 C C . VAL A 1 95 ? 46.529 -11.286 14.691 1.00 44.75 201 VAL A C 1
ATOM 666 O O . VAL A 1 95 ? 45.843 -11.187 13.669 1.00 46.14 201 VAL A O 1
ATOM 670 N N . ASP A 1 96 ? 46.949 -10.230 15.378 1.00 40.01 202 ASP A N 1
ATOM 671 C CA . ASP A 1 96 ? 46.555 -8.885 14.981 1.00 48.25 202 ASP A CA 1
ATOM 672 C C . ASP A 1 96 ? 47.040 -8.493 13.577 1.00 51.07 202 ASP A C 1
ATOM 673 O O . ASP A 1 96 ? 48.240 -8.268 13.384 1.00 51.39 202 ASP A O 1
ATOM 678 N N . ASP A 1 97 ? 46.134 -8.371 12.589 1.00 57.39 203 ASP A N 1
ATOM 679 C CA . ASP A 1 97 ? 46.514 -7.831 11.281 1.00 53.44 203 ASP A CA 1
ATOM 680 C C . ASP A 1 97 ? 46.101 -6.370 11.097 1.00 56.62 203 ASP A C 1
ATOM 681 O O . ASP A 1 97 ? 46.007 -5.901 9.956 1.00 56.16 203 ASP A O 1
ATOM 686 N N . SER A 1 98 ? 45.898 -5.630 12.199 1.00 55.37 204 SER A N 1
ATOM 687 C CA . SER A 1 98 ? 45.522 -4.218 12.155 1.00 57.66 204 SER A CA 1
ATOM 688 C C . SER A 1 98 ? 46.714 -3.268 12.277 1.00 62.18 204 SER A C 1
ATOM 689 O O . SER A 1 98 ? 46.536 -2.057 12.089 1.00 69.18 204 SER A O 1
ATOM 692 N N . GLY A 1 99 ? 47.911 -3.778 12.594 1.00 56.31 205 GLY A N 1
ATOM 693 C CA . GLY A 1 99 ? 49.099 -2.956 12.698 1.00 59.15 205 GLY A CA 1
ATOM 694 C C . GLY A 1 99 ? 49.341 -2.343 14.059 1.00 69.32 205 GLY A C 1
ATOM 695 O O . GLY A 1 99 ? 50.438 -1.821 14.297 1.00 69.55 205 GLY A O 1
ATOM 696 N N . SER A 1 100 ? 48.374 -2.429 14.970 1.00 62.69 206 SER A N 1
ATOM 697 C CA . SER A 1 100 ? 48.398 -1.648 16.202 1.00 67.96 206 SER A CA 1
ATOM 698 C C . SER A 1 100 ? 49.587 -2.020 17.092 1.00 59.48 206 SER A C 1
ATOM 699 O O . SER A 1 100 ? 50.209 -3.069 16.938 1.00 64.00 206 SER A O 1
ATOM 702 N N . THR A 1 101 ? 49.895 -1.138 18.052 1.00 68.47 207 THR A N 1
ATOM 703 C CA . THR A 1 101 ? 51.074 -1.305 18.906 1.00 62.62 207 THR A CA 1
ATOM 704 C C . THR A 1 101 ? 50.796 -1.251 20.405 1.00 67.87 207 THR A C 1
ATOM 705 O O . THR A 1 101 ? 51.725 -1.478 21.195 1.00 65.76 207 THR A O 1
ATOM 709 N N . SER A 1 102 ? 49.565 -0.935 20.818 1.00 67.99 208 SER A N 1
ATOM 710 C CA . SER A 1 102 ? 49.101 -0.983 22.200 1.00 59.41 208 SER A CA 1
ATOM 711 C C . SER A 1 102 ? 47.696 -1.577 22.179 1.00 55.43 208 SER A C 1
ATOM 712 O O . SER A 1 102 ? 46.979 -1.442 21.185 1.00 52.69 208 SER A O 1
ATOM 715 N N . PHE A 1 103 ? 47.305 -2.244 23.266 1.00 53.75 209 PHE A N 1
ATOM 716 C CA . PHE A 1 103 ? 46.092 -3.054 23.264 1.00 47.18 209 PHE A CA 1
ATOM 717 C C . PHE A 1 103 ? 45.269 -2.789 24.516 1.00 46.26 209 PHE A C 1
ATOM 718 O O . PHE A 1 103 ? 45.765 -2.251 25.507 1.00 54.64 209 PHE A O 1
ATOM 726 N N . MET A 1 104 ? 43.996 -3.179 24.465 1.00 43.90 210 MET A N 1
ATOM 727 C CA . MET A 1 104 ? 43.104 -3.090 25.615 1.00 44.61 210 MET A CA 1
ATOM 728 C C . MET A 1 104 ? 42.917 -4.478 26.222 1.00 49.03 210 MET A C 1
ATOM 729 O O . MET A 1 104 ? 42.570 -5.432 25.518 1.00 44.63 210 MET A O 1
ATOM 734 N N . LYS A 1 105 ? 43.138 -4.575 27.527 1.00 43.78 211 LYS A N 1
ATOM 735 C CA . LYS A 1 105 ? 43.105 -5.823 28.271 1.00 50.94 211 LYS A CA 1
ATOM 736 C C . LYS A 1 105 ? 42.040 -5.723 29.353 1.00 45.81 211 LYS A C 1
ATOM 737 O O . LYS A 1 105 ? 41.893 -4.678 29.989 1.00 50.53 211 LYS A O 1
ATOM 743 N N . LEU A 1 106 ? 41.297 -6.809 29.553 1.00 49.49 212 LEU A N 1
ATOM 744 C CA . LEU A 1 106 ? 40.308 -6.868 30.629 1.00 51.58 212 LEU A CA 1
ATOM 745 C C . LEU A 1 106 ? 40.971 -6.953 32.007 1.00 57.76 212 LEU A C 1
ATOM 746 O O . LEU A 1 106 ? 41.814 -7.823 32.254 1.00 56.12 212 LEU A O 1
ATOM 751 N N . ASN A 1 107 ? 40.566 -6.066 32.921 1.00 60.86 213 ASN A N 1
ATOM 752 C CA . ASN A 1 107 ? 40.963 -6.164 34.328 1.00 66.96 213 ASN A CA 1
ATOM 753 C C . ASN A 1 107 ? 39.950 -7.064 35.016 1.00 68.63 213 ASN A C 1
ATOM 754 O O . ASN A 1 107 ? 38.825 -6.647 35.297 1.00 67.48 213 ASN A O 1
ATOM 759 N N . THR A 1 108 ? 40.348 -8.311 35.281 1.00 64.90 214 THR A N 1
ATOM 760 C CA . THR A 1 108 ? 39.442 -9.241 35.946 1.00 70.53 214 THR A CA 1
ATOM 761 C C . THR A 1 108 ? 39.216 -8.852 37.398 1.00 73.80 214 THR A C 1
ATOM 762 O O . THR A 1 108 ? 38.129 -9.090 37.933 1.00 79.48 214 THR A O 1
ATOM 766 N N . SER A 1 109 ? 40.226 -8.248 38.044 1.00 82.50 215 SER A N 1
ATOM 767 C CA . SER A 1 109 ? 40.110 -7.870 39.453 1.00 79.57 215 SER A CA 1
ATOM 768 C C . SER A 1 109 ? 38.974 -6.881 39.689 1.00 85.93 215 SER A C 1
ATOM 769 O O . SER A 1 109 ? 38.359 -6.890 40.759 1.00 93.25 215 SER A O 1
ATOM 772 N N . ALA A 1 110 ? 38.699 -6.010 38.722 1.00 80.73 216 ALA A N 1
ATOM 773 C CA . ALA A 1 110 ? 37.488 -5.205 38.749 1.00 86.52 216 ALA A CA 1
ATOM 774 C C . ALA A 1 110 ? 36.335 -6.015 38.172 1.00 94.66 216 ALA A C 1
ATOM 775 O O . ALA A 1 110 ? 36.488 -6.700 37.158 1.00 98.96 216 ALA A O 1
ATOM 777 N N . GLY A 1 111 ? 35.179 -5.943 38.818 1.00 99.90 217 GLY A N 1
ATOM 778 C CA . GLY A 1 111 ? 34.034 -6.741 38.428 1.00 111.99 217 GLY A CA 1
ATOM 779 C C . GLY A 1 111 ? 32.826 -5.886 38.103 1.00 123.87 217 GLY A C 1
ATOM 780 O O . GLY A 1 111 ? 32.689 -4.765 38.596 1.00 127.36 217 GLY A O 1
ATOM 781 N N . ASN A 1 112 ? 31.956 -6.423 37.244 1.00 125.97 218 ASN A N 1
ATOM 782 C CA . ASN A 1 112 ? 30.599 -5.944 36.976 1.00 127.36 218 ASN A CA 1
ATOM 783 C C . ASN A 1 112 ? 30.531 -4.562 36.339 1.00 121.61 218 ASN A C 1
ATOM 784 O O . ASN A 1 112 ? 29.422 -4.093 36.046 1.00 117.28 218 ASN A O 1
ATOM 789 N N . VAL A 1 113 ? 31.661 -3.882 36.135 1.00 112.24 219 VAL A N 1
ATOM 790 C CA . VAL A 1 113 ? 31.635 -2.645 35.369 1.00 102.67 219 VAL A CA 1
ATOM 791 C C . VAL A 1 113 ? 31.486 -2.968 33.884 1.00 98.46 219 VAL A C 1
ATOM 792 O O . VAL A 1 113 ? 31.764 -4.086 33.430 1.00 99.05 219 VAL A O 1
ATOM 796 N N . ASP A 1 114 ? 31.022 -1.981 33.116 1.00 88.23 220 ASP A N 1
ATOM 797 C CA . ASP A 1 114 ? 30.950 -2.208 31.6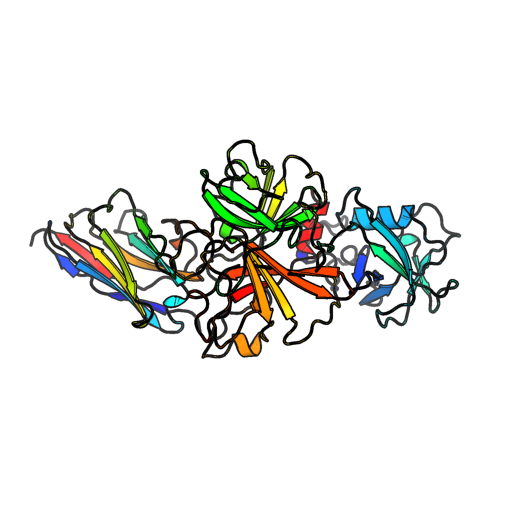79 1.00 91.47 220 ASP A CA 1
ATOM 798 C C . ASP A 1 114 ? 32.360 -2.301 31.096 1.00 88.89 220 ASP A C 1
ATOM 799 O O . ASP A 1 114 ? 33.353 -1.918 31.728 1.00 81.93 220 ASP A O 1
ATOM 804 N N . ILE A 1 115 ? 32.435 -2.832 29.872 1.00 87.50 221 ILE A N 1
ATOM 805 C CA . ILE A 1 115 ? 33.726 -3.151 29.265 1.00 83.42 221 ILE A CA 1
ATOM 806 C C . ILE A 1 115 ? 34.664 -1.953 29.331 1.00 80.04 221 ILE A C 1
ATOM 807 O O . ILE A 1 115 ? 35.845 -2.089 29.679 1.00 78.22 221 ILE A O 1
ATOM 812 N N . TYR A 1 116 ? 34.139 -0.755 29.061 1.00 78.59 222 TYR A N 1
ATOM 813 C CA . TYR A 1 116 ? 34.996 0.419 28.950 1.00 75.19 222 TYR A CA 1
ATOM 814 C C . TYR A 1 116 ? 35.653 0.773 30.275 1.00 75.05 222 TYR A C 1
ATOM 815 O O . TYR A 1 116 ? 36.785 1.265 30.282 1.00 82.26 222 TYR A O 1
ATOM 824 N N . LYS A 1 117 ? 34.975 0.528 31.399 1.00 76.69 223 LYS A N 1
ATOM 825 C CA . LYS A 1 117 ? 35.599 0.729 32.702 1.00 80.79 223 LYS A CA 1
ATOM 826 C C . LYS A 1 117 ? 36.516 -0.424 33.084 1.00 81.11 223 LYS A C 1
ATOM 827 O O . LYS A 1 117 ? 37.400 -0.247 33.933 1.00 85.35 223 LYS A O 1
ATOM 833 N N . LYS A 1 118 ? 36.326 -1.595 32.476 1.00 79.47 224 LYS A N 1
ATOM 834 C CA . LYS A 1 118 ? 37.104 -2.780 32.809 1.00 77.17 224 LYS A CA 1
ATOM 835 C C . LYS A 1 118 ? 38.371 -2.912 31.968 1.00 69.13 224 LYS A C 1
ATOM 836 O O . LYS A 1 118 ? 39.329 -3.556 32.409 1.00 64.68 224 LYS A O 1
ATOM 842 N N . LEU A 1 119 ? 38.401 -2.313 30.776 1.00 66.90 225 LEU A N 1
ATOM 843 C CA . LEU A 1 119 ? 39.566 -2.384 29.899 1.00 60.65 225 LEU A CA 1
ATOM 844 C C . LEU A 1 119 ? 40.630 -1.374 30.317 1.00 61.86 225 LEU A C 1
ATOM 845 O O . LEU A 1 119 ? 40.321 -0.277 30.786 1.00 67.52 225 LEU A O 1
ATOM 850 N N . TYR A 1 120 ? 41.894 -1.761 30.171 1.00 57.82 226 TYR A N 1
ATOM 851 C CA 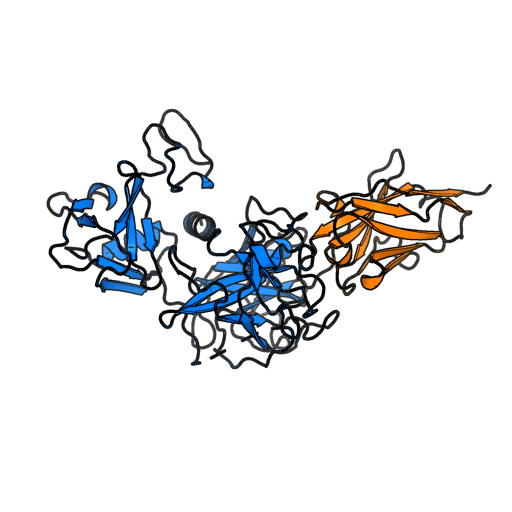. TYR A 1 120 ? 43.005 -0.846 30.407 1.00 54.70 226 TYR A CA 1
ATOM 852 C C . TYR A 1 120 ? 44.081 -1.080 29.347 1.00 59.09 226 TYR A C 1
ATOM 853 O O . TYR A 1 120 ? 44.100 -2.105 28.653 1.00 50.32 226 TYR A O 1
ATOM 862 N N . HIS A 1 121 ? 44.970 -0.098 29.212 1.00 50.81 227 HIS A N 1
ATOM 863 C CA . HIS A 1 121 ? 46.010 -0.162 28.200 1.00 55.75 227 HIS A CA 1
ATOM 864 C C . HIS A 1 121 ? 47.094 -1.132 28.628 1.00 51.06 227 HIS A C 1
ATOM 865 O O . HIS A 1 121 ? 47.501 -1.162 29.790 1.00 54.28 227 HIS A O 1
ATOM 872 N N . SER A 1 122 ? 47.558 -1.930 27.679 1.00 53.69 228 SER A N 1
ATOM 873 C CA . SER A 1 122 ? 48.590 -2.918 27.931 1.00 55.45 228 SER A CA 1
ATOM 874 C C . SER A 1 122 ? 49.472 -3.000 26.701 1.00 49.73 228 SER A C 1
ATOM 875 O O . SER A 1 122 ? 48.982 -2.933 25.566 1.00 51.75 228 SER A O 1
ATOM 878 N N . ASP A 1 123 ? 50.773 -3.146 26.935 1.00 52.37 229 ASP A N 1
ATOM 879 C CA . ASP A 1 123 ? 51.714 -3.264 25.830 1.00 59.69 229 ASP A CA 1
ATOM 880 C C . ASP A 1 123 ? 51.707 -4.645 25.201 1.00 51.61 229 ASP A C 1
ATOM 881 O O . ASP A 1 123 ? 52.184 -4.794 24.074 1.00 49.34 229 ASP A O 1
ATOM 886 N N . ALA A 1 124 ? 51.156 -5.643 25.886 1.00 51.15 230 ALA A N 1
ATOM 887 C CA . ALA A 1 124 ? 51.120 -7.001 25.370 1.00 48.38 230 ALA A CA 1
ATOM 888 C C . ALA A 1 124 ? 49.825 -7.665 25.812 1.00 51.72 230 ALA A C 1
ATOM 889 O O . ALA A 1 124 ? 49.187 -7.248 26.787 1.00 49.91 230 ALA A O 1
ATOM 891 N N . CYS A 1 125 ? 49.443 -8.706 25.071 1.00 45.84 231 CYS A N 1
ATOM 892 C CA . CYS A 1 125 ? 48.347 -9.589 25.439 1.00 43.19 231 CYS A CA 1
ATOM 893 C C . CYS A 1 125 ? 48.929 -10.906 25.922 1.00 46.57 231 CYS A C 1
ATOM 894 O O . CYS A 1 125 ? 49.766 -11.510 25.236 1.00 48.51 231 CYS A O 1
ATOM 897 N N . SER A 1 126 ? 48.480 -11.353 27.093 1.00 44.54 232 SER A N 1
ATOM 898 C CA . SER A 1 126 ? 49.006 -12.591 27.662 1.00 45.63 232 SER A CA 1
ATOM 899 C C . SER A 1 126 ? 48.660 -13.806 26.813 1.00 45.21 232 SER A C 1
ATOM 900 O O . SER A 1 126 ? 49.431 -14.776 26.774 1.00 45.84 232 SER A O 1
ATOM 903 N N . SER A 1 127 ? 47.502 -13.795 26.164 1.00 44.31 233 SER A N 1
ATOM 904 C CA . SER A 1 127 ? 47.140 -14.889 25.284 1.00 43.94 233 SER A CA 1
ATOM 905 C C . SER A 1 127 ? 47.710 -14.721 23.879 1.00 42.76 233 SER A C 1
ATOM 906 O O . SER A 1 127 ? 47.464 -15.584 23.028 1.00 42.47 233 SER A O 1
ATOM 909 N N . LYS A 1 128 ? 48.442 -13.632 23.619 1.00 42.25 234 LYS A N 1
ATOM 910 C CA . LYS A 1 128 ? 49.122 -13.398 22.334 1.00 41.39 234 LYS A CA 1
ATOM 911 C C . LYS A 1 128 ? 48.147 -13.432 21.149 1.00 45.12 234 LYS A C 1
ATOM 912 O O . LYS A 1 128 ? 48.503 -13.864 20.045 1.00 45.71 234 LYS A O 1
ATOM 918 N N . ALA A 1 129 ? 46.918 -12.964 21.370 1.00 40.03 235 ALA A N 1
ATOM 919 C CA . ALA A 1 129 ? 45.900 -12.869 20.330 1.00 38.66 235 ALA A CA 1
ATOM 920 C C . ALA A 1 129 ? 44.978 -11.711 20.678 1.00 40.82 235 ALA A C 1
ATOM 921 O O . ALA A 1 129 ? 44.900 -11.281 21.837 1.00 38.98 235 ALA A O 1
ATOM 923 N N . VAL A 1 130 ? 44.280 -11.205 19.656 1.00 38.82 236 VAL A N 1
ATOM 924 C CA . VAL A 1 130 ? 43.296 -10.137 19.800 1.00 39.17 236 VAL A CA 1
ATOM 925 C C . VAL A 1 130 ? 41.937 -10.648 19.338 1.00 38.95 236 VAL A C 1
ATOM 926 O O . VAL A 1 130 ? 41.829 -11.609 18.579 1.00 39.27 236 VAL A O 1
ATOM 930 N N . VAL A 1 131 ? 40.892 -9.980 19.807 1.00 36.67 237 VAL A N 1
ATOM 931 C CA . VAL A 1 131 ? 39.526 -10.430 19.571 1.00 38.00 237 VAL A CA 1
ATOM 932 C C . VAL A 1 131 ? 39.148 -10.114 18.134 1.00 38.65 237 VAL A C 1
ATOM 933 O O . VAL A 1 131 ? 39.301 -8.971 17.689 1.00 34.27 237 VAL A O 1
ATOM 937 N N . SER A 1 132 ? 38.651 -11.123 17.419 1.00 35.70 238 SER A N 1
ATOM 938 C CA . SER A 1 132 ? 37.978 -10.989 16.135 1.00 38.21 238 SER A CA 1
ATOM 939 C C . SER A 1 132 ? 36.512 -11.334 16.361 1.00 39.37 238 SER A C 1
ATOM 940 O O . SER A 1 132 ? 36.200 -12.391 16.926 1.00 41.66 238 SER A O 1
ATOM 943 N N . LEU A 1 133 ? 35.616 -10.425 15.962 1.00 37.42 239 LEU A N 1
ATOM 944 C CA . LEU A 1 133 ? 34.221 -10.468 16.376 1.00 37.88 239 LEU A CA 1
ATOM 945 C C . LEU A 1 133 ? 33.349 -10.249 15.153 1.00 37.81 239 LEU A C 1
ATOM 946 O O . LEU A 1 133 ? 33.495 -9.238 14.466 1.00 31.67 239 LEU A O 1
ATOM 951 N N . ARG A 1 134 ? 32.454 -11.190 14.881 1.00 33.04 240 ARG A N 1
ATOM 952 C CA . ARG A 1 134 ? 31.489 -11.076 13.791 1.00 35.70 240 ARG A CA 1
ATOM 953 C C . ARG A 1 134 ? 30.098 -11.131 14.406 1.00 34.50 240 ARG A C 1
ATOM 954 O O . ARG A 1 134 ? 29.761 -12.094 15.112 1.00 37.23 240 ARG A O 1
ATOM 962 N N . CYS A 1 135 ? 29.303 -10.083 14.164 1.00 33.53 241 CYS A N 1
ATOM 963 C CA . CYS A 1 135 ? 27.989 -9.982 14.790 1.00 38.21 241 CYS A CA 1
ATOM 964 C C . CYS A 1 135 ? 26.892 -10.628 13.964 1.00 36.95 241 CYS A C 1
ATOM 965 O O . CYS A 1 135 ? 25.814 -10.885 14.493 1.00 39.92 241 CYS A O 1
ATOM 968 N N . ILE A 1 136 ? 27.156 -10.966 12.711 1.00 34.74 242 ILE A N 1
ATOM 969 C CA . ILE A 1 136 ? 26.126 -11.578 11.895 1.00 38.64 242 ILE A CA 1
ATOM 970 C C . ILE A 1 136 ? 26.798 -12.396 10.811 1.00 33.70 242 ILE A C 1
ATOM 971 O O . ILE A 1 136 ? 27.864 -12.028 10.305 1.00 32.06 242 ILE A O 1
ATOM 976 N N . ALA A 1 137 ? 26.193 -13.536 10.485 1.00 31.17 243 ALA A N 1
ATOM 977 C CA . ALA A 1 137 ? 26.649 -14.310 9.335 1.00 34.48 243 ALA A CA 1
ATOM 978 C C . ALA A 1 137 ? 26.287 -13.540 8.073 1.00 36.90 243 ALA A C 1
ATOM 979 O O . ALA A 1 137 ? 25.115 -13.237 7.853 1.00 42.92 243 ALA A O 1
ATOM 981 N N . CYS A 1 138 ? 27.282 -13.146 7.286 1.00 34.17 244 CYS A N 1
ATOM 982 C CA . CYS A 1 138 ? 27.008 -12.326 6.120 1.00 33.06 244 CYS A CA 1
ATOM 983 C C . CYS A 1 138 ? 28.090 -12.565 5.088 1.00 32.27 244 CYS A C 1
ATOM 984 O O . CYS A 1 138 ? 29.122 -13.179 5.366 1.00 31.45 244 CYS A O 1
ATOM 987 N N . GLY A 1 139 ? 27.841 -12.064 3.881 1.00 29.04 245 GLY A N 1
ATOM 988 C CA . GLY A 1 139 ? 28.862 -12.052 2.847 1.00 27.94 245 GLY A CA 1
ATOM 989 C C . GLY A 1 139 ? 29.183 -13.390 2.213 1.00 29.61 245 GLY A C 1
ATOM 990 O O . GLY A 1 139 ? 30.256 -13.527 1.621 1.00 31.83 245 GLY A O 1
ATOM 991 N N . VAL A 1 140 ? 28.288 -14.376 2.309 1.00 27.95 246 VAL A N 1
ATOM 992 C CA . VAL A 1 140 ? 28.473 -15.685 1.687 1.00 29.91 246 VAL A CA 1
ATOM 993 C C . VAL A 1 140 ? 27.422 -15.843 0.592 1.00 36.86 246 VAL A C 1
ATOM 994 O O . VAL A 1 140 ? 26.264 -15.471 0.786 1.00 33.71 246 VAL A O 1
ATOM 998 N N . ASN A 1 141 ? 27.817 -16.358 -0.562 1.00 36.81 247 ASN A N 1
ATOM 999 C CA . ASN A 1 141 ? 26.829 -16.661 -1.599 1.00 36.99 247 ASN A CA 1
ATOM 1000 C C . ASN A 1 141 ? 27.136 -18.030 -2.181 1.00 51.81 247 ASN A C 1
ATOM 1001 O O . ASN A 1 141 ? 28.027 -18.743 -1.710 1.00 48.69 247 ASN A O 1
ATOM 1006 N N . LEU A 1 142 ? 26.385 -18.396 -3.215 1.00 45.86 248 LEU A N 1
ATOM 1007 C CA . LEU A 1 142 ? 26.635 -19.639 -3.927 1.00 54.68 248 LEU A CA 1
ATOM 1008 C C . LEU A 1 142 ? 27.894 -19.474 -4.761 1.00 70.29 248 LEU A C 1
ATOM 1009 O O . LEU A 1 142 ? 27.974 -18.563 -5.592 1.00 74.97 248 LEU A O 1
ATOM 1014 N N . ASN A 1 143 ? 28.882 -20.329 -4.537 1.00 76.47 249 ASN A N 1
ATOM 1015 C CA . ASN A 1 143 ? 30.132 -20.202 -5.279 1.00 92.62 249 ASN A CA 1
ATOM 1016 C C . ASN A 1 143 ? 30.141 -21.122 -6.502 1.00 90.61 249 ASN A C 1
ATOM 1017 O O . ASN A 1 143 ? 29.384 -20.908 -7.457 1.00 78.88 249 ASN A O 1
ATOM 1022 N N A ILE A 1 150 ? 20.903 -3.546 -15.576 0.57 32.61 256 ILE A N 1
ATOM 1023 C CA A ILE A 1 150 ? 22.309 -3.856 -15.816 0.57 34.29 256 ILE A CA 1
ATOM 1024 C C A ILE A 1 150 ? 22.581 -3.952 -17.318 0.57 36.59 256 ILE A C 1
ATOM 1025 O O A ILE A 1 150 ? 21.899 -4.700 -18.022 0.57 34.19 256 ILE A O 1
ATOM 1030 N N A VAL A 1 151 ? 23.574 -3.197 -17.799 0.57 38.98 257 VAL A N 1
ATOM 1031 C CA A VAL A 1 151 ? 24.046 -3.277 -19.177 0.57 37.24 257 VAL A CA 1
ATOM 1032 C C A VAL A 1 151 ? 25.302 -4.138 -19.237 0.57 41.48 257 VAL A C 1
ATOM 1033 O O A VAL A 1 151 ? 26.183 -4.025 -18.375 0.57 40.23 257 VAL A O 1
ATOM 1037 N N A GLY A 1 152 ? 25.386 -5.007 -20.256 0.57 41.69 258 GLY A N 1
ATOM 1038 C CA A GLY A 1 152 ? 26.570 -5.821 -20.496 0.57 41.39 258 GLY A CA 1
ATOM 1039 C C A GLY A 1 152 ? 26.782 -6.999 -19.561 0.57 39.79 258 GLY A C 1
ATOM 1040 O O A GLY A 1 152 ? 27.912 -7.472 -19.422 0.57 41.60 258 GLY A O 1
ATOM 1041 N N . GLY A 1 153 ? 25.729 -7.507 -18.930 1.00 46.69 259 GLY A N 1
ATOM 1042 C CA . GLY A 1 153 ? 25.871 -8.580 -17.961 1.00 48.08 259 GLY A CA 1
ATOM 1043 C C . GLY A 1 153 ? 25.156 -9.851 -18.378 1.00 52.58 259 GLY A C 1
ATOM 1044 O O . GLY A 1 153 ? 24.848 -10.034 -19.562 1.00 59.89 259 GLY A O 1
ATOM 1045 N N . GLU A 1 154 ? 24.893 -10.737 -17.413 1.00 46.38 260 GLU A N 1
ATOM 1046 C CA . GLU A 1 154 ? 24.272 -12.031 -17.672 1.00 53.22 260 GLU A CA 1
ATOM 1047 C C . GLU A 1 154 ? 23.356 -12.381 -16.511 1.00 47.20 260 GLU A C 1
ATOM 1048 O O . GLU A 1 154 ? 23.509 -11.852 -15.409 1.00 38.75 260 GLU A O 1
ATOM 1054 N N . SER A 1 155 ? 22.430 -13.313 -16.765 1.00 44.91 261 SER A N 1
ATOM 1055 C CA . SER A 1 155 ? 21.391 -13.639 -15.796 1.00 38.09 261 SER A CA 1
ATOM 1056 C C . SER A 1 155 ? 21.966 -14.392 -14.600 1.00 39.27 261 SER A C 1
ATOM 1057 O O . SER A 1 155 ? 22.766 -15.316 -14.745 1.00 39.71 261 SER A O 1
ATOM 1060 N N . ALA A 1 156 ? 21.508 -14.010 -13.413 1.00 32.78 262 ALA A N 1
ATOM 1061 C CA . ALA A 1 156 ? 22.045 -14.526 -12.160 1.00 32.23 262 ALA A CA 1
ATOM 1062 C C . ALA A 1 156 ? 21.385 -15.845 -11.776 1.00 32.72 262 ALA A C 1
ATOM 1063 O O . ALA A 1 156 ? 20.193 -16.027 -11.977 1.00 31.54 262 ALA A O 1
ATOM 1065 N N . LEU A 1 157 ? 22.158 -16.744 -11.181 1.00 31.93 263 LEU A N 1
ATOM 1066 C CA . LEU A 1 157 ? 21.643 -17.995 -10.632 1.00 30.43 263 LEU A CA 1
ATOM 1067 C C . LEU A 1 157 ? 20.987 -17.770 -9.268 1.00 31.80 263 LEU A C 1
ATOM 1068 O O . LEU A 1 157 ? 21.345 -16.839 -8.541 1.00 33.55 263 LEU A O 1
ATOM 1073 N N . PRO A 1 158 ? 20.069 -18.652 -8.868 1.00 31.42 264 PRO A N 1
ATOM 1074 C CA . PRO A 1 158 ? 19.544 -18.595 -7.497 1.00 33.10 264 PRO A CA 1
ATOM 1075 C C . PRO A 1 158 ? 20.705 -18.645 -6.505 1.00 30.18 264 PRO A C 1
ATOM 1076 O O . PRO A 1 158 ? 21.613 -19.452 -6.653 1.00 30.93 264 PRO A O 1
ATOM 1080 N N . GLY A 1 159 ? 20.678 -17.756 -5.511 1.00 29.39 265 GLY A N 1
ATOM 1081 C CA . GLY A 1 159 ? 21.689 -17.745 -4.458 1.00 29.70 265 GLY A CA 1
ATOM 1082 C C . GLY A 1 159 ? 22.999 -17.082 -4.820 1.00 37.60 265 GLY A C 1
ATOM 1083 O O . GLY A 1 159 ? 23.896 -16.987 -3.956 1.00 32.63 265 GLY A O 1
ATOM 1084 N N . ALA A 1 160 ? 23.149 -16.621 -6.063 1.00 30.51 266 ALA A N 1
ATOM 1085 C CA . ALA A 1 160 ? 24.365 -15.899 -6.427 1.00 32.66 266 ALA A CA 1
ATOM 1086 C C . ALA A 1 160 ? 24.476 -14.571 -5.679 1.00 30.81 266 ALA A C 1
ATOM 1087 O O . ALA A 1 160 ? 25.555 -14.209 -5.212 1.00 30.41 266 ALA A O 1
ATOM 1089 N N . TRP A 1 161 ? 23.388 -13.826 -5.588 1.00 26.78 267 TRP A N 1
ATOM 1090 C CA . TRP A 1 161 ? 23.357 -12.503 -4.965 1.00 26.08 267 TRP A CA 1
ATOM 1091 C C . TRP A 1 161 ? 22.211 -12.507 -3.959 1.00 27.70 267 TRP A C 1
ATOM 1092 O O . TRP A 1 161 ? 21.166 -11.865 -4.164 1.00 25.77 267 TRP A O 1
ATOM 1103 N N . PRO A 1 162 ? 22.358 -13.246 -2.852 1.00 26.46 268 PRO A N 1
ATOM 1104 C CA . PRO A 1 162 ? 21.179 -13.483 -2.001 1.00 27.20 268 PRO A CA 1
ATOM 1105 C C . PRO A 1 162 ? 20.765 -12.287 -1.148 1.00 26.36 268 PRO A C 1
ATOM 1106 O O . PRO A 1 162 ? 19.697 -12.340 -0.511 1.00 27.03 268 PRO A O 1
ATOM 1110 N N . TRP A 1 163 ? 21.548 -11.215 -1.118 1.00 25.85 269 TRP A N 1
ATOM 1111 C CA . TRP A 1 163 ? 21.159 -9.983 -0.432 1.00 26.75 269 TRP A CA 1
ATOM 1112 C C . TRP A 1 163 ? 20.337 -9.042 -1.319 1.00 27.41 269 TRP A C 1
ATOM 1113 O O . TRP A 1 163 ? 19.837 -8.020 -0.820 1.00 25.32 269 TRP A O 1
ATOM 1124 N N . GLN A 1 164 ? 20.209 -9.364 -2.605 1.00 25.96 270 GLN A N 1
ATOM 1125 C CA . GLN A 1 164 ? 19.568 -8.481 -3.583 1.00 24.87 270 GLN A CA 1
ATOM 1126 C C . GLN A 1 164 ? 18.073 -8.474 -3.350 1.00 25.09 270 GLN A C 1
ATOM 1127 O O . GLN A 1 164 ? 17.447 -9.537 -3.223 1.00 26.69 270 GLN A O 1
ATOM 1133 N N . VAL A 1 165 ? 17.488 -7.287 -3.231 1.00 25.02 271 VAL A N 1
ATOM 1134 C CA . VAL A 1 165 ? 16.035 -7.244 -3.227 1.00 25.31 271 VAL A CA 1
ATOM 1135 C C . VAL A 1 165 ? 15.520 -6.298 -4.298 1.00 25.12 271 VAL A C 1
ATOM 1136 O O . VAL A 1 165 ? 16.203 -5.361 -4.735 1.00 25.66 271 VAL A O 1
ATOM 1140 N N . SER A 1 166 ? 14.241 -6.503 -4.646 1.00 25.38 272 SER A N 1
ATOM 1141 C CA . SER A 1 166 ? 13.516 -5.625 -5.565 1.00 25.36 272 SER A CA 1
ATOM 1142 C C . SER A 1 166 ? 12.459 -4.881 -4.767 1.00 25.82 272 SER A C 1
ATOM 1143 O O . SER A 1 166 ? 11.705 -5.511 -4.028 1.00 26.27 272 SER A O 1
ATOM 1146 N N . LEU A 1 167 ? 12.411 -3.558 -4.899 1.00 25.90 273 LEU A N 1
ATOM 1147 C CA . LEU A 1 167 ? 11.524 -2.693 -4.131 1.00 26.51 273 LEU A CA 1
ATOM 1148 C C . LEU A 1 167 ? 10.465 -2.108 -5.079 1.00 26.75 273 LEU A C 1
ATOM 1149 O O . LEU A 1 167 ? 10.816 -1.386 -6.034 1.00 26.57 273 LEU A O 1
ATOM 1154 N N . HIS A 1 168 ? 9.195 -2.382 -4.756 1.00 27.30 274 HIS A N 1
ATOM 1155 C CA . HIS A 1 168 ? 8.038 -2.026 -5.579 1.00 27.64 274 HIS A CA 1
ATOM 1156 C C . HIS A 1 168 ? 7.131 -1.009 -4.916 1.00 28.52 274 HIS A C 1
ATOM 1157 O O . HIS A 1 168 ? 6.894 -1.050 -3.706 1.00 29.09 274 HIS A O 1
ATOM 1164 N N . VAL A 1 169 ? 6.543 -0.171 -5.767 1.00 28.78 275 VAL A N 1
ATOM 1165 C CA . VAL A 1 169 ? 5.422 0.694 -5.448 1.00 29.77 275 VAL A CA 1
ATOM 1166 C C . VAL A 1 169 ? 4.396 0.500 -6.571 1.00 29.88 275 VAL A C 1
ATOM 1167 O O . VAL A 1 169 ? 4.784 0.328 -7.732 1.00 29.27 275 VAL A O 1
ATOM 1171 N N . GLN A 1 170 ? 3.112 0.488 -6.227 1.00 30.74 276 GLN A N 1
ATOM 1172 C CA . GLN A 1 170 ? 2.058 0.406 -7.244 1.00 31.00 276 GLN A CA 1
ATOM 1173 C C . GLN A 1 170 ? 2.319 -0.736 -8.223 1.00 30.17 276 GLN A C 1
ATOM 1174 O O . GLN A 1 170 ? 2.161 -0.583 -9.434 1.00 31.34 276 GLN A O 1
ATOM 1180 N N . ASN A 1 171 ? 2.765 -1.877 -7.697 1.00 29.80 277 ASN A N 1
ATOM 1181 C CA . ASN A 1 171 ? 2.981 -3.111 -8.458 1.00 29.26 277 ASN A CA 1
ATOM 1182 C C . ASN A 1 171 ? 4.078 -2.987 -9.511 1.00 31.81 277 ASN A C 1
ATOM 1183 O O . ASN A 1 171 ? 4.123 -3.790 -10.439 1.00 30.78 277 ASN A O 1
ATOM 1188 N N . VAL A 1 172 ? 5.032 -2.069 -9.336 1.00 33.04 278 VAL A N 1
ATOM 1189 C CA . VAL A 1 172 ? 6.083 -1.769 -10.313 1.00 28.29 278 VAL A CA 1
ATOM 1190 C C . VAL A 1 172 ? 7.418 -1.775 -9.567 1.00 29.24 278 VAL A C 1
ATOM 1191 O O . VAL A 1 172 ? 7.499 -1.220 -8.474 1.00 26.81 278 VAL A O 1
ATOM 1195 N N . HIS A 1 173 ? 8.430 -2.459 -10.118 1.00 25.12 279 HIS A N 1
ATOM 1196 C CA . HIS A 1 173 ? 9.796 -2.363 -9.611 1.00 26.24 279 HIS A CA 1
ATOM 1197 C C . HIS A 1 173 ? 10.323 -0.933 -9.771 1.00 29.35 279 HIS A C 1
ATOM 1198 O O . HIS A 1 173 ? 10.366 -0.388 -10.884 1.00 29.28 279 HIS A O 1
ATOM 1205 N N . VAL A 1 174 ? 10.696 -0.311 -8.648 1.00 25.31 280 VAL A N 1
ATOM 1206 C CA . VAL A 1 174 ? 11.222 1.043 -8.648 1.00 25.71 280 VAL A CA 1
ATOM 1207 C C . VAL A 1 174 ? 12.713 1.050 -8.354 1.00 24.17 280 VAL A C 1
ATOM 1208 O O . VAL A 1 174 ? 13.477 1.799 -8.977 1.00 27.41 280 VAL A O 1
ATOM 1212 N N A CYS A 1 175 ? 13.144 0.221 -7.433 0.71 24.20 281 CYS A N 1
ATOM 1213 N N B CYS A 1 175 ? 13.137 0.215 -7.413 0.29 23.90 281 CYS A N 1
ATOM 1214 C CA A CYS A 1 175 ? 14.535 0.334 -7.007 0.71 26.65 281 CYS A CA 1
ATOM 1215 C CA B CYS A 1 175 ? 14.453 0.388 -6.807 0.29 26.74 281 CYS A CA 1
ATOM 1216 C C A CYS A 1 175 ? 15.023 -1.029 -6.585 0.71 23.33 281 CYS A C 1
ATOM 1217 C C B CYS A 1 175 ? 14.999 -0.995 -6.469 0.29 23.54 281 CYS A C 1
ATOM 1218 O O A CYS A 1 175 ? 14.254 -1.973 -6.447 0.71 25.67 281 CYS A O 1
ATOM 1219 O O B CYS A 1 175 ? 14.241 -1.953 -6.347 0.29 25.92 281 CYS A O 1
ATOM 1224 N N . GLY A 1 176 ? 16.326 -1.118 -6.357 1.00 25.76 282 GLY A N 1
ATOM 1225 C CA . GLY A 1 176 ? 16.921 -2.290 -5.774 1.00 25.89 282 GLY A CA 1
ATOM 1226 C C . GLY A 1 176 ? 17.355 -1.962 -4.337 1.00 27.26 282 GLY A C 1
ATOM 1227 O O . GLY A 1 176 ? 17.293 -0.805 -3.891 1.00 26.60 282 GLY A O 1
ATOM 1228 N N . GLY A 1 177 ? 17.789 -3.003 -3.624 1.00 25.34 283 GLY A N 1
ATOM 1229 C CA . GLY A 1 177 ? 18.354 -2.784 -2.294 1.00 24.17 283 GLY A CA 1
ATOM 1230 C C . GLY A 1 177 ? 19.190 -3.979 -1.860 1.00 26.25 283 GLY A C 1
ATOM 1231 O O . GLY A 1 177 ? 19.239 -5.004 -2.541 1.00 26.86 283 GLY A O 1
ATOM 1232 N N . SER A 1 178 ? 19.839 -3.852 -0.692 1.00 23.90 284 SER A N 1
ATOM 1233 C CA . SER A 1 178 ? 20.723 -4.893 -0.166 1.00 27.36 284 SER A CA 1
ATOM 1234 C C . SER A 1 178 ? 20.366 -5.210 1.280 1.00 24.01 284 SER A C 1
ATOM 1235 O O . SER A 1 178 ? 20.329 -4.313 2.119 1.00 24.93 284 SER A O 1
ATOM 1238 N N . ILE A 1 179 ? 20.148 -6.494 1.571 1.00 26.28 285 ILE A N 1
ATOM 1239 C CA . ILE A 1 179 ? 19.837 -6.956 2.911 1.00 26.38 285 ILE A CA 1
ATOM 1240 C C . ILE A 1 179 ? 21.118 -6.928 3.742 1.00 25.76 285 ILE A C 1
ATOM 1241 O O . ILE A 1 179 ? 22.138 -7.482 3.324 1.00 23.81 285 ILE A O 1
ATOM 1246 N N . ILE A 1 180 ? 21.072 -6.284 4.910 1.00 26.16 286 ILE A N 1
ATOM 1247 C CA . ILE A 1 180 ? 22.188 -6.361 5.855 1.00 25.14 286 ILE A CA 1
ATOM 1248 C C . ILE A 1 180 ? 21.825 -7.024 7.182 1.00 29.28 286 ILE A C 1
ATOM 1249 O O . ILE A 1 180 ? 22.740 -7.498 7.894 1.00 30.88 286 ILE A O 1
ATOM 1254 N N . THR A 1 181 ? 20.547 -7.060 7.590 1.00 30.84 287 THR A N 1
ATOM 1255 C CA . THR A 1 181 ? 20.128 -7.882 8.744 1.00 29.11 287 THR A CA 1
ATOM 1256 C C . THR A 1 181 ? 18.778 -8.502 8.372 1.00 32.38 287 THR A C 1
ATOM 1257 O O . THR A 1 181 ? 18.249 -8.186 7.296 1.00 28.71 287 THR A O 1
ATOM 1261 N N . PRO A 1 182 ? 18.175 -9.377 9.187 1.00 32.00 288 PRO A N 1
ATOM 1262 C CA . PRO A 1 182 ? 16.826 -9.863 8.824 1.00 32.62 288 PRO A CA 1
ATOM 1263 C C . PRO A 1 182 ? 15.795 -8.749 8.690 1.00 36.65 288 PRO A C 1
ATOM 1264 O O . PRO A 1 182 ? 14.748 -8.969 8.068 1.00 32.63 288 PRO A O 1
ATOM 1268 N N . GLU A 1 183 ? 16.065 -7.558 9.230 1.00 33.10 289 GLU A N 1
ATOM 1269 C CA . GLU A 1 183 ? 15.095 -6.477 9.223 1.00 33.84 289 GLU A CA 1
ATOM 1270 C C . GLU A 1 183 ? 15.499 -5.280 8.386 1.00 32.81 289 GLU A C 1
ATOM 1271 O O . GLU A 1 183 ? 14.622 -4.481 8.063 1.00 30.79 289 GLU A O 1
ATOM 1277 N N . TRP A 1 184 ? 16.787 -5.102 8.066 1.00 27.99 290 TRP A N 1
ATOM 1278 C CA . TRP A 1 184 ? 17.269 -3.847 7.497 1.00 25.17 290 TRP A CA 1
ATOM 1279 C C . TRP A 1 184 ? 17.775 -4.031 6.074 1.00 26.88 290 TRP A C 1
ATOM 1280 O O . TRP A 1 184 ? 18.482 -4.991 5.781 1.00 28.69 290 TRP A O 1
ATOM 1291 N N . ILE A 1 185 ? 17.400 -3.084 5.197 1.00 24.84 291 ILE A N 1
ATOM 1292 C CA . ILE A 1 185 ? 17.793 -3.055 3.798 1.00 26.74 291 ILE A CA 1
ATOM 1293 C C . ILE A 1 185 ? 18.442 -1.711 3.516 1.00 26.15 291 ILE A C 1
ATOM 1294 O O . ILE A 1 185 ? 17.899 -0.666 3.899 1.00 27.58 291 ILE A O 1
ATOM 1299 N N . VAL A 1 186 ? 19.607 -1.734 2.851 1.00 23.61 292 VAL A N 1
ATOM 1300 C CA . VAL A 1 186 ? 20.239 -0.510 2.347 1.00 23.64 292 VAL A CA 1
ATOM 1301 C C . VAL A 1 186 ? 19.712 -0.219 0.943 1.00 24.38 292 VAL A C 1
ATOM 1302 O O . VAL A 1 186 ? 19.716 -1.111 0.091 1.00 25.20 292 VAL A O 1
ATOM 1306 N N . THR A 1 187 ? 19.340 1.036 0.675 1.00 27.11 293 THR A N 1
ATOM 1307 C CA . THR A 1 187 ? 18.949 1.459 -0.678 1.00 20.83 293 THR A CA 1
ATOM 1308 C C . THR A 1 187 ? 19.367 2.922 -0.851 1.00 29.03 293 THR A C 1
ATOM 1309 O O . THR A 1 187 ? 20.162 3.457 -0.059 1.00 27.77 293 THR A O 1
ATOM 1313 N N . ALA A 1 188 ? 18.885 3.564 -1.916 1.00 25.54 294 ALA A N 1
ATOM 1314 C CA . ALA A 1 188 ? 19.226 4.958 -2.195 1.00 25.06 294 ALA A CA 1
ATOM 1315 C C . ALA A 1 188 ? 18.170 5.905 -1.644 1.00 26.68 294 ALA A C 1
ATOM 1316 O O . ALA A 1 188 ? 16.961 5.632 -1.739 1.00 25.18 294 ALA A O 1
ATOM 1318 N N . ALA A 1 189 ? 18.622 7.052 -1.131 1.00 27.59 295 ALA A N 1
ATOM 1319 C CA . ALA A 1 189 ? 17.668 8.070 -0.674 1.00 27.84 295 ALA A CA 1
ATOM 1320 C C . ALA A 1 189 ? 16.772 8.591 -1.798 1.00 30.15 295 ALA A C 1
ATOM 1321 O O . ALA A 1 189 ? 15.612 8.972 -1.546 1.00 29.67 295 ALA A O 1
ATOM 1323 N N . HIS A 1 190 ? 17.285 8.680 -3.032 1.00 27.54 296 HIS A N 1
ATOM 1324 C CA . HIS A 1 190 ? 16.408 9.251 -4.062 1.00 28.00 296 HIS A CA 1
ATOM 1325 C C . HIS A 1 190 ? 15.286 8.311 -4.460 1.00 28.92 296 HIS A C 1
ATOM 1326 O O . HIS A 1 190 ? 14.297 8.774 -5.062 1.00 32.97 296 HIS A O 1
ATOM 1333 N N . CYS A 1 191 ? 15.411 7.017 -4.144 1.00 29.13 297 CYS A N 1
ATOM 1334 C CA . CYS A 1 191 ? 14.292 6.092 -4.309 1.00 32.65 297 CYS A CA 1
ATOM 1335 C C . CYS A 1 191 ? 13.098 6.511 -3.472 1.00 32.67 297 CYS A C 1
ATOM 1336 O O . CYS A 1 191 ? 11.940 6.371 -3.909 1.00 30.19 297 CYS A O 1
ATOM 1339 N N . VAL A 1 192 ? 13.350 7.026 -2.267 1.00 31.20 298 VAL A N 1
ATOM 1340 C CA . VAL A 1 192 ? 12.277 7.223 -1.288 1.00 26.17 298 VAL A CA 1
ATOM 1341 C C . VAL A 1 192 ? 11.945 8.704 -1.099 1.00 36.65 298 VAL A C 1
ATOM 1342 O O . VAL A 1 192 ? 11.292 9.085 -0.116 1.00 36.56 298 VAL A O 1
ATOM 1346 N N . GLU A 1 193 ? 12.325 9.538 -2.067 1.00 32.89 299 GLU A N 1
ATOM 1347 C CA . GLU A 1 193 ? 11.881 10.923 -2.072 1.00 43.25 299 GLU A CA 1
ATOM 1348 C C . GLU A 1 193 ? 10.365 10.988 -2.113 1.00 45.06 299 GLU A C 1
ATOM 1349 O O . GLU A 1 193 ? 9.724 10.176 -2.788 1.00 40.84 299 GLU A O 1
ATOM 1355 N N . LYS A 1 194 ? 9.800 11.959 -1.385 1.00 44.99 300 LYS A N 1
ATOM 1356 C CA . LYS A 1 194 ? 8.361 12.172 -1.422 1.00 49.98 300 LYS A CA 1
ATOM 1357 C C . LYS A 1 194 ? 7.917 12.302 -2.877 1.00 54.22 300 LYS A C 1
ATOM 1358 O O . LYS A 1 194 ? 8.634 12.900 -3.689 1.00 52.34 300 LYS A O 1
ATOM 1364 N N . PRO A 1 195 ? 6.768 11.734 -3.256 1.00 53.19 301 PRO A N 1
ATOM 1365 C CA . PRO A 1 195 ? 5.723 11.163 -2.411 1.00 55.14 301 PRO A CA 1
ATOM 1366 C C . PRO A 1 195 ? 5.974 9.708 -2.031 1.00 53.72 301 PRO A C 1
ATOM 1367 O O . PRO A 1 195 ? 5.069 9.058 -1.530 1.00 55.51 301 PRO A O 1
ATOM 1371 N N . LEU A 1 196 ? 7.171 9.154 -2.238 1.00 46.64 302 LEU A N 1
ATOM 1372 C CA . LEU A 1 196 ? 7.438 7.764 -1.899 1.00 39.81 302 LEU A CA 1
ATOM 1373 C C . LEU A 1 196 ? 8.191 7.623 -0.580 1.00 40.37 302 LEU A C 1
ATOM 1374 O O . LEU A 1 196 ? 8.949 6.660 -0.407 1.00 36.57 302 LEU A O 1
ATOM 1379 N N . ASN A 1 197 ? 8.018 8.573 0.355 1.00 41.93 303 ASN A N 1
ATOM 1380 C CA . ASN A 1 197 ? 8.668 8.460 1.662 1.00 40.78 303 ASN A CA 1
ATOM 1381 C C . ASN A 1 197 ? 7.840 7.662 2.664 1.00 42.28 303 ASN A C 1
ATOM 1382 O O . ASN A 1 197 ? 8.359 7.282 3.719 1.00 44.65 303 ASN A O 1
ATOM 1387 N N . ASN A 1 198 ? 6.598 7.381 2.343 1.00 36.77 304 ASN A N 1
ATOM 1388 C CA . ASN A 1 198 ? 5.712 6.644 3.221 1.00 39.09 304 ASN A CA 1
ATOM 1389 C C . ASN A 1 198 ? 6.052 5.160 3.139 1.00 40.07 304 ASN A C 1
ATOM 1390 O O . ASN A 1 198 ? 6.026 4.592 2.040 1.00 34.38 304 ASN A O 1
ATOM 1395 N N . PRO A 1 199 ? 6.378 4.495 4.254 1.00 35.15 305 PRO A N 1
ATOM 1396 C CA . PRO A 1 199 ? 6.732 3.071 4.160 1.00 30.57 305 PRO A CA 1
ATOM 1397 C C . PRO A 1 199 ? 5.593 2.211 3.639 1.00 32.30 305 PRO A C 1
ATOM 1398 O O . PRO A 1 199 ? 5.837 1.135 3.077 1.00 28.93 305 PRO A O 1
ATOM 1402 N N . TRP A 1 200 ? 4.351 2.656 3.809 1.00 30.54 306 TRP A N 1
ATOM 1403 C CA . TRP A 1 200 ? 3.237 1.824 3.388 1.00 36.83 306 TRP A CA 1
ATOM 1404 C C . TRP A 1 200 ? 3.131 1.690 1.870 1.00 38.08 306 TRP A C 1
ATOM 1405 O O . TRP A 1 200 ? 2.398 0.808 1.411 1.00 36.78 306 TRP A O 1
ATOM 1416 N N . HIS A 1 201 ? 3.828 2.538 1.097 1.00 32.42 307 HIS A N 1
ATOM 1417 C CA . HIS A 1 201 ? 3.849 2.438 -0.364 1.00 35.89 307 HIS A CA 1
ATOM 1418 C C . HIS A 1 201 ? 4.660 1.246 -0.837 1.00 31.52 307 HIS A C 1
ATOM 1419 O O . HIS A 1 201 ? 4.517 0.856 -1.991 1.00 29.27 307 HIS A O 1
ATOM 1426 N N . TRP A 1 202 ? 5.579 0.730 -0.013 1.00 25.87 308 TRP A N 1
ATOM 1427 C CA . TRP A 1 202 ? 6.638 -0.139 -0.496 1.00 24.82 308 TRP A CA 1
ATOM 1428 C C . TRP A 1 202 ? 6.396 -1.611 -0.184 1.00 26.82 308 TRP A C 1
ATOM 1429 O O . TRP A 1 202 ? 5.850 -1.972 0.865 1.00 28.88 308 TRP A O 1
ATOM 1440 N N . THR A 1 203 ? 6.836 -2.469 -1.118 1.00 26.63 309 THR A N 1
ATOM 1441 C CA . THR A 1 203 ? 6.995 -3.903 -0.866 1.00 26.59 309 THR A CA 1
ATOM 1442 C C . THR A 1 203 ? 8.406 -4.326 -1.250 1.00 28.49 309 THR A C 1
ATOM 1443 O O . THR A 1 203 ? 8.924 -3.881 -2.273 1.00 26.82 309 THR A O 1
ATOM 1447 N N . ALA A 1 204 ? 9.033 -5.192 -0.447 1.00 27.06 310 ALA A N 1
ATOM 1448 C CA . ALA A 1 204 ? 10.356 -5.719 -0.755 1.00 27.85 310 ALA A CA 1
ATOM 1449 C C . ALA A 1 204 ? 10.230 -7.176 -1.186 1.00 27.06 310 ALA A C 1
ATOM 1450 O O . ALA A 1 204 ? 9.576 -7.974 -0.501 1.00 28.67 310 ALA A O 1
ATOM 1452 N N . PHE A 1 205 ? 10.892 -7.548 -2.275 1.00 26.88 311 PHE A N 1
ATOM 1453 C CA . PHE A 1 205 ? 10.886 -8.943 -2.733 1.00 27.10 311 PHE A CA 1
ATOM 1454 C C . PHE A 1 205 ? 12.300 -9.496 -2.660 1.00 25.97 311 PHE A C 1
ATOM 1455 O O . PHE A 1 205 ? 13.207 -8.955 -3.309 1.00 26.17 311 PHE A O 1
ATOM 1463 N N . ALA A 1 206 ? 12.461 -10.601 -1.909 1.00 26.87 312 ALA A N 1
ATOM 1464 C CA . ALA A 1 206 ? 13.748 -11.241 -1.665 1.00 28.99 312 ALA A CA 1
ATOM 1465 C C . ALA A 1 206 ? 13.708 -12.672 -2.169 1.00 25.96 312 ALA A C 1
ATOM 1466 O O . ALA A 1 206 ? 12.671 -13.329 -2.105 1.00 27.84 312 ALA A O 1
ATOM 1468 N N . GLY A 1 207 ? 14.846 -13.162 -2.637 1.00 25.89 313 GLY A N 1
ATOM 1469 C CA . GLY A 1 207 ? 14.928 -14.572 -3.010 1.00 30.56 313 GLY A CA 1
ATOM 1470 C C . GLY A 1 207 ? 14.215 -14.958 -4.297 1.00 32.89 313 GLY A C 1
ATOM 1471 O O . GLY A 1 207 ? 14.064 -16.157 -4.578 1.00 31.79 313 GLY A O 1
ATOM 1472 N N . ILE A 1 208 ? 13.768 -13.989 -5.088 1.00 27.21 314 ILE A N 1
ATOM 1473 C CA . ILE A 1 208 ? 12.984 -14.256 -6.305 1.00 27.85 314 ILE A CA 1
ATOM 1474 C C . ILE A 1 208 ? 13.714 -13.642 -7.485 1.00 30.23 314 ILE A C 1
ATOM 1475 O O . ILE A 1 208 ? 13.996 -12.442 -7.472 1.00 28.46 314 ILE A O 1
ATOM 1480 N N . LEU A 1 209 ? 13.987 -14.445 -8.529 1.00 25.96 315 LEU A N 1
ATOM 1481 C CA . LEU A 1 209 ? 14.766 -13.906 -9.635 1.00 26.98 315 LEU A CA 1
ATOM 1482 C C . LEU A 1 209 ? 13.937 -13.182 -10.686 1.00 27.66 315 LEU A C 1
ATOM 1483 O O . LEU A 1 209 ? 14.509 -12.385 -11.428 1.00 25.17 315 LEU A O 1
ATOM 1488 N N . ARG A 1 210 ? 12.647 -13.533 -10.851 1.00 28.07 316 ARG A N 1
ATOM 1489 C CA . ARG A 1 210 ? 11.784 -13.029 -11.921 1.00 27.81 316 ARG A CA 1
ATOM 1490 C C . ARG A 1 210 ? 10.787 -12.000 -11.404 1.00 27.91 316 ARG A C 1
ATOM 1491 O O . ARG A 1 210 ? 10.066 -12.271 -10.436 1.00 27.74 316 ARG A O 1
ATOM 1499 N N . GLN A 1 211 ? 10.737 -10.835 -12.061 1.00 27.01 317 GLN A N 1
ATOM 1500 C CA . GLN A 1 211 ? 9.744 -9.825 -11.714 1.00 28.79 317 GLN A CA 1
ATOM 1501 C C . GLN A 1 211 ? 8.330 -10.379 -11.786 1.00 30.78 317 GLN A C 1
ATOM 1502 O O . GLN A 1 211 ? 7.479 -9.979 -10.988 1.00 28.30 317 GLN A O 1
ATOM 1508 N N . SER A 1 212 ? 8.049 -11.313 -12.708 1.00 30.27 318 SER A N 1
ATOM 1509 C CA . SER A 1 212 ? 6.676 -11.792 -12.816 1.00 30.00 318 SER A CA 1
ATOM 1510 C C . SER A 1 212 ? 6.255 -12.622 -11.593 1.00 28.75 318 SER A C 1
ATOM 1511 O O . SER A 1 212 ? 5.057 -12.801 -11.364 1.00 31.07 318 SER A O 1
ATOM 1514 N N . PHE A 1 213 ? 7.190 -13.103 -10.789 1.00 29.70 319 PHE A N 1
ATOM 1515 C CA . PHE A 1 213 ? 6.812 -13.814 -9.572 1.00 31.64 319 PHE A CA 1
ATOM 1516 C C . PHE A 1 213 ? 6.792 -12.904 -8.347 1.00 30.07 319 PHE A C 1
ATOM 1517 O O . PHE A 1 213 ? 6.563 -13.381 -7.231 1.00 28.73 319 PHE A O 1
ATOM 1525 N N . MET A 1 214 ? 6.914 -11.595 -8.550 1.00 28.18 320 MET A N 1
ATOM 1526 C CA . MET A 1 214 ? 6.816 -10.598 -7.478 1.00 29.54 320 MET A CA 1
ATOM 1527 C C . MET A 1 214 ? 5.430 -9.952 -7.490 1.00 30.35 320 MET A C 1
ATOM 1528 O O . MET A 1 214 ? 5.228 -8.862 -8.010 1.00 34.98 320 MET A O 1
ATOM 1533 N N . PHE A 1 215 ? 4.465 -10.621 -6.880 1.00 36.80 321 PHE A N 1
ATOM 1534 C CA . PHE A 1 215 ? 3.082 -10.142 -6.892 1.00 43.74 321 PHE A CA 1
ATOM 1535 C C . PHE A 1 215 ? 2.567 -9.980 -5.458 1.00 39.42 321 PHE A C 1
ATOM 1536 O O . PHE A 1 215 ? 3.213 -10.403 -4.489 1.00 36.64 321 PHE A O 1
ATOM 1544 N N . TYR A 1 216 ? 1.380 -9.381 -5.322 1.00 40.82 322 TYR A N 1
ATOM 1545 C CA . TYR A 1 216 ? 0.822 -9.107 -3.995 1.00 40.12 322 TYR A CA 1
ATOM 1546 C C . TYR A 1 216 ? 0.720 -10.398 -3.197 1.00 39.01 322 TYR A C 1
ATOM 1547 O O . TYR A 1 216 ? 0.079 -11.357 -3.630 1.00 36.79 322 TYR A O 1
ATOM 1556 N N . GLY A 1 217 ? 1.375 -10.428 -2.039 1.00 38.09 323 GLY A N 1
ATOM 1557 C CA . GLY A 1 217 ? 1.429 -11.595 -1.195 1.00 37.38 323 GLY A CA 1
ATOM 1558 C C . GLY A 1 217 ? 2.773 -12.285 -1.207 1.00 38.15 323 GLY A C 1
ATOM 1559 O O . GLY A 1 217 ? 3.066 -13.066 -0.292 1.00 42.86 323 GLY A O 1
ATOM 1560 N N . ALA A 1 218 ? 3.604 -12.008 -2.206 1.00 30.24 324 ALA A N 1
ATOM 1561 C CA . ALA A 1 218 ? 4.877 -12.691 -2.342 1.00 35.13 324 ALA A CA 1
ATOM 1562 C C . ALA A 1 218 ? 6.021 -11.941 -1.677 1.00 32.29 324 ALA A C 1
ATOM 1563 O O . ALA A 1 218 ? 7.102 -12.519 -1.505 1.00 37.07 324 ALA A O 1
ATOM 1565 N N . GLY A 1 219 ? 5.817 -10.670 -1.324 1.00 29.03 325 GLY A N 1
ATOM 1566 C CA . GLY A 1 219 ? 6.865 -9.838 -0.770 1.00 28.87 325 GLY A CA 1
ATOM 1567 C C . GLY A 1 219 ? 6.658 -9.572 0.706 1.00 33.84 325 GLY A C 1
ATOM 1568 O O . GLY A 1 219 ? 5.876 -10.256 1.385 1.00 30.61 325 GLY A O 1
ATOM 1569 N N . TYR A 1 220 ? 7.325 -8.520 1.193 1.00 27.31 326 TYR A N 1
ATOM 1570 C CA . TYR A 1 220 ? 7.400 -8.165 2.604 1.00 29.50 326 TYR A CA 1
ATOM 1571 C C . TYR A 1 220 ? 7.032 -6.710 2.784 1.00 27.08 326 TYR A C 1
ATOM 1572 O O . TYR A 1 220 ? 7.505 -5.846 2.040 1.00 29.45 326 TYR A O 1
ATOM 1581 N N . GLN A 1 221 ? 6.218 -6.445 3.793 1.00 27.33 327 GLN A N 1
ATOM 1582 C CA . GLN A 1 221 ? 5.838 -5.079 4.090 1.00 28.58 327 GLN A CA 1
ATOM 1583 C C . GLN A 1 221 ? 6.982 -4.344 4.754 1.00 29.03 327 GLN A C 1
ATOM 1584 O O . GLN A 1 221 ? 7.797 -4.935 5.471 1.00 30.31 327 GLN A O 1
ATOM 1590 N N . VAL A 1 222 ? 7.039 -3.040 4.492 1.00 26.80 328 VAL A N 1
ATOM 1591 C CA . VAL A 1 222 ? 8.081 -2.156 4.995 1.00 25.81 328 VAL A CA 1
ATOM 1592 C C . VAL A 1 222 ? 7.489 -1.361 6.157 1.00 28.32 328 VAL A C 1
ATOM 1593 O O . VAL A 1 222 ? 6.372 -0.832 6.065 1.00 30.85 328 VAL A O 1
ATOM 1597 N N . GLU A 1 223 ? 8.227 -1.269 7.248 1.00 26.55 329 GLU A N 1
ATOM 1598 C CA . GLU A 1 223 ? 7.755 -0.542 8.418 1.00 31.31 329 GLU A CA 1
ATOM 1599 C C . GLU A 1 223 ? 8.288 0.877 8.470 1.00 31.19 329 GLU A C 1
ATOM 1600 O O . GLU A 1 223 ? 7.583 1.778 8.922 1.00 30.65 329 GLU A O 1
ATOM 1606 N N . LYS A 1 224 ? 9.551 1.074 8.086 1.00 27.46 330 LYS A N 1
ATOM 1607 C CA . LYS A 1 224 ? 10.181 2.378 8.234 1.00 34.55 330 LYS A CA 1
ATOM 1608 C C . LYS A 1 224 ? 11.029 2.671 7.019 1.00 27.87 330 LYS A C 1
ATOM 1609 O O . LYS A 1 224 ? 11.676 1.776 6.492 1.00 29.65 330 LYS A O 1
ATOM 1615 N N . VAL A 1 225 ? 11.074 3.944 6.638 1.00 32.99 331 VAL A N 1
ATOM 1616 C CA . VAL A 1 225 ? 11.970 4.465 5.613 1.00 29.26 331 VAL A CA 1
ATOM 1617 C C . VAL A 1 225 ? 12.754 5.606 6.243 1.00 31.20 331 VAL A C 1
ATOM 1618 O O . VAL A 1 225 ? 12.150 6.563 6.740 1.00 30.67 331 VAL A O 1
ATOM 1622 N N . ILE A 1 226 ? 14.088 5.514 6.241 1.00 32.65 332 ILE A N 1
ATOM 1623 C CA . ILE A 1 226 ? 14.944 6.543 6.836 1.00 29.77 332 ILE A CA 1
ATOM 1624 C C . ILE A 1 226 ? 15.946 7.004 5.778 1.00 30.80 332 ILE A C 1
ATOM 1625 O O . ILE A 1 226 ? 16.813 6.232 5.379 1.00 29.88 332 ILE A O 1
ATOM 1630 N N . SER A 1 227 ? 15.849 8.257 5.343 1.00 31.53 333 SER A N 1
ATOM 1631 C CA . SER A 1 227 ? 16.835 8.827 4.425 1.00 29.35 333 SER A CA 1
ATOM 1632 C C . SER A 1 227 ? 17.973 9.452 5.212 1.00 32.37 333 SER A C 1
ATOM 1633 O O . SER A 1 227 ? 17.773 10.001 6.295 1.00 33.84 333 SER A O 1
ATOM 1636 N N . HIS A 1 228 ? 19.138 9.459 4.607 1.00 32.86 334 HIS A N 1
ATOM 1637 C CA . HIS A 1 228 ? 20.268 10.117 5.227 1.00 32.31 334 HIS A CA 1
ATOM 1638 C C . HIS A 1 228 ? 19.917 11.568 5.528 1.00 33.16 334 HIS A C 1
ATOM 1639 O O . HIS A 1 228 ? 19.369 12.257 4.666 1.00 33.92 334 HIS A O 1
ATOM 1646 N N . PRO A 1 229 ? 20.169 12.054 6.743 1.00 34.04 335 PRO A N 1
ATOM 1647 C CA . PRO A 1 229 ? 19.730 13.415 7.082 1.00 31.74 335 PRO A CA 1
ATOM 1648 C C . PRO A 1 229 ? 20.454 14.489 6.293 1.00 37.97 335 PRO A C 1
ATOM 1649 O O . PRO A 1 229 ? 19.956 15.613 6.220 1.00 37.39 335 PRO A O 1
ATOM 1653 N N . ASN A 1 230 ? 21.609 14.191 5.697 1.00 32.01 336 ASN A N 1
ATOM 1654 C CA . ASN A 1 230 ? 22.308 15.162 4.865 1.00 31.53 336 ASN A CA 1
ATOM 1655 C C . ASN A 1 230 ? 22.133 14.890 3.369 1.00 33.47 336 ASN A C 1
ATOM 1656 O O . ASN A 1 230 ? 22.854 15.464 2.553 1.00 33.42 336 ASN A O 1
ATOM 1661 N N . TYR A 1 231 ? 21.200 14.027 2.996 1.00 32.83 337 TYR A N 1
ATOM 1662 C CA . TYR A 1 231 ? 20.867 13.841 1.579 1.00 32.28 337 TYR A CA 1
ATOM 1663 C C . TYR A 1 231 ? 20.475 15.166 0.920 1.00 36.00 337 TYR A C 1
ATOM 1664 O O . TYR A 1 231 ? 19.652 15.921 1.447 1.00 35.35 337 TYR A O 1
ATOM 1673 N N . ASP A 1 232 ? 21.081 15.458 -0.228 1.00 32.31 338 ASP A N 1
ATOM 1674 C CA . ASP A 1 232 ? 20.767 16.653 -1.011 1.00 30.48 338 ASP A CA 1
ATOM 1675 C C . ASP A 1 232 ? 20.301 16.191 -2.387 1.00 35.84 338 ASP A C 1
ATOM 1676 O O . ASP A 1 232 ? 21.117 15.752 -3.203 1.00 32.89 338 ASP A O 1
ATOM 1681 N N . SER A 1 233 ? 18.994 16.286 -2.648 1.00 33.62 339 SER A N 1
ATOM 1682 C CA . SER A 1 233 ? 18.474 15.761 -3.905 1.00 31.17 339 SER A CA 1
ATOM 1683 C C . SER A 1 233 ? 18.983 16.556 -5.097 1.00 32.22 339 SER A C 1
ATOM 1684 O O . SER A 1 233 ? 19.016 16.019 -6.204 1.00 34.61 339 SER A O 1
ATOM 1687 N N . LYS A 1 234 ? 19.420 17.800 -4.885 1.00 31.52 340 LYS A N 1
ATOM 1688 C CA . LYS A 1 234 ? 19.897 18.610 -5.994 1.00 33.54 340 LYS A CA 1
ATOM 1689 C C . LYS A 1 234 ? 21.199 18.070 -6.570 1.00 36.52 340 LYS A C 1
ATOM 1690 O O . LYS A 1 234 ? 21.375 18.063 -7.795 1.00 33.94 340 LYS A O 1
ATOM 1696 N N . THR A 1 235 ? 22.133 17.643 -5.701 1.00 33.75 341 THR A N 1
ATOM 1697 C CA . THR A 1 235 ? 23.441 17.142 -6.107 1.00 34.59 341 THR A CA 1
ATOM 1698 C C . THR A 1 235 ? 23.554 15.629 -5.980 1.00 32.00 341 THR A C 1
ATOM 1699 O O . THR A 1 235 ? 24.548 15.055 -6.444 1.00 32.71 341 THR A O 1
ATOM 1703 N N . LYS A 1 236 ? 22.551 14.976 -5.386 1.00 30.03 342 LYS A N 1
ATOM 1704 C CA . LYS A 1 236 ? 22.555 13.562 -5.002 1.00 28.61 342 LYS A CA 1
ATOM 1705 C C . LYS A 1 236 ? 23.682 13.242 -4.025 1.00 29.26 342 LYS A C 1
ATOM 1706 O O . LYS A 1 236 ? 24.077 12.091 -3.883 1.00 30.68 342 LYS A O 1
ATOM 1712 N N . ASN A 1 237 ? 24.196 14.239 -3.323 1.00 28.28 343 ASN A N 1
ATOM 1713 C CA . ASN A 1 237 ? 25.154 13.940 -2.262 1.00 29.67 343 ASN A CA 1
ATOM 1714 C C . ASN A 1 237 ? 24.466 13.185 -1.121 1.00 34.31 343 ASN A C 1
ATOM 1715 O O . ASN A 1 237 ? 23.310 13.468 -0.784 1.00 32.51 343 ASN A O 1
ATOM 1720 N N . ASN A 1 238 ? 25.194 12.215 -0.525 1.00 27.53 344 ASN A N 1
ATOM 1721 C CA . ASN A 1 238 ? 24.704 11.361 0.578 1.00 29.75 344 ASN A CA 1
ATOM 1722 C C . ASN A 1 238 ? 23.443 10.572 0.200 1.00 29.86 344 ASN A C 1
ATOM 1723 O O . ASN A 1 238 ? 22.445 10.562 0.930 1.00 29.26 344 ASN A O 1
ATOM 1728 N N . ASP A 1 239 ? 23.508 9.853 -0.929 1.00 28.97 345 ASP A N 1
ATOM 1729 C CA . ASP A 1 239 ? 22.319 9.204 -1.515 1.00 26.60 345 ASP A CA 1
ATOM 1730 C C . ASP A 1 239 ? 22.209 7.784 -0.949 1.00 27.19 345 ASP A C 1
ATOM 1731 O O . ASP A 1 239 ? 22.547 6.785 -1.594 1.00 27.85 345 ASP A O 1
ATOM 1736 N N . ILE A 1 240 ? 21.742 7.703 0.294 1.00 26.64 346 ILE A N 1
ATOM 1737 C CA . ILE A 1 240 ? 21.588 6.427 0.983 1.00 25.77 346 ILE A CA 1
ATOM 1738 C C . ILE A 1 240 ? 20.386 6.516 1.925 1.00 29.14 346 ILE A C 1
ATOM 1739 O O . ILE A 1 240 ? 20.042 7.589 2.449 1.00 28.03 346 ILE A O 1
ATOM 1744 N N . ALA A 1 241 ? 19.702 5.381 2.079 1.00 28.47 347 ALA A N 1
ATOM 1745 C CA . ALA A 1 241 ? 18.543 5.282 2.939 1.00 26.50 347 ALA A CA 1
ATOM 1746 C C . ALA A 1 241 ? 18.486 3.869 3.471 1.00 23.70 347 ALA A C 1
ATOM 1747 O O . ALA A 1 241 ? 19.046 2.943 2.888 1.00 26.78 347 ALA A O 1
ATOM 1749 N N . LEU A 1 242 ? 17.744 3.713 4.553 1.00 26.50 348 LEU A N 1
ATOM 1750 C CA . LEU A 1 242 ? 17.495 2.427 5.174 1.00 27.18 348 LEU A CA 1
ATOM 1751 C C . LEU A 1 242 ? 16.003 2.145 5.119 1.00 29.63 348 LEU A C 1
ATOM 1752 O O . LEU A 1 242 ? 15.195 3.046 5.355 1.00 28.76 348 LEU A O 1
ATOM 1757 N N . MET A 1 243 ? 15.649 0.890 4.844 1.00 25.37 349 MET A N 1
ATOM 1758 C CA . MET A 1 243 ? 14.286 0.396 4.976 1.00 26.60 349 MET A CA 1
ATOM 1759 C C . MET A 1 243 ? 14.259 -0.656 6.070 1.00 29.26 349 MET A C 1
ATOM 1760 O O . MET A 1 243 ? 15.070 -1.584 6.053 1.00 27.11 349 MET A O 1
ATOM 1765 N N . LYS A 1 244 ? 13.340 -0.517 7.016 1.00 27.70 350 LYS A N 1
ATOM 1766 C CA . LYS A 1 244 ? 13.133 -1.539 8.035 1.00 28.48 350 LYS A CA 1
ATOM 1767 C C . LYS A 1 244 ? 11.859 -2.293 7.691 1.00 30.46 350 LYS A C 1
ATOM 1768 O O . LYS A 1 244 ? 10.811 -1.664 7.500 1.00 32.62 350 LYS A O 1
ATOM 1774 N N . LEU A 1 245 ? 11.958 -3.628 7.643 1.00 27.24 351 LEU A N 1
ATOM 1775 C CA . LEU A 1 245 ? 10.821 -4.513 7.384 1.00 25.55 351 LEU A CA 1
ATOM 1776 C C . LEU A 1 245 ? 9.952 -4.704 8.618 1.00 30.61 351 LEU A C 1
ATOM 1777 O O . LEU A 1 245 ? 10.432 -4.687 9.758 1.00 31.43 351 LEU A O 1
ATOM 1782 N N . GLN A 1 246 ? 8.652 -4.909 8.380 1.00 28.16 352 GLN A N 1
ATOM 1783 C CA . GLN A 1 246 ? 7.738 -5.134 9.494 1.00 28.60 352 GLN A CA 1
ATOM 1784 C C . GLN A 1 246 ? 8.004 -6.472 10.178 1.00 35.13 352 GLN A C 1
ATOM 1785 O O . GLN A 1 246 ? 7.806 -6.590 11.389 1.00 38.14 352 GLN A O 1
ATOM 1791 N N . LYS A 1 247 ? 8.432 -7.490 9.429 1.00 33.98 353 LYS A N 1
ATOM 1792 C CA . LYS A 1 247 ? 8.827 -8.785 10.001 1.00 36.53 353 LYS A CA 1
ATOM 1793 C C . LYS A 1 247 ? 10.268 -9.151 9.635 1.00 39.00 353 LYS A C 1
ATOM 1794 O O . LYS A 1 247 ? 10.774 -8.734 8.584 1.00 34.20 353 LYS A O 1
ATOM 1800 N N . PRO A 1 248 ? 10.960 -9.924 10.480 1.00 38.33 354 PRO A N 1
ATOM 1801 C CA . PRO A 1 248 ? 12.301 -10.389 10.105 1.00 37.58 354 PRO A CA 1
ATOM 1802 C C . PRO A 1 248 ? 12.238 -11.371 8.945 1.00 38.54 354 PRO A C 1
ATOM 1803 O O . PRO A 1 248 ? 11.359 -12.235 8.890 1.00 39.35 354 PRO A O 1
ATOM 1807 N N . LEU A 1 249 ? 13.170 -11.220 8.002 1.00 35.77 355 LEU A N 1
ATOM 1808 C CA . LEU A 1 249 ? 13.337 -12.212 6.949 1.00 37.29 355 LEU A CA 1
ATOM 1809 C C . LEU A 1 249 ? 13.863 -13.523 7.516 1.00 39.82 355 LEU A C 1
ATOM 1810 O O . LEU A 1 249 ? 14.678 -13.538 8.438 1.00 44.36 355 LEU A O 1
ATOM 1815 N N . THR A 1 250 ? 13.415 -14.629 6.929 1.00 40.50 356 THR A N 1
ATOM 1816 C CA . THR A 1 250 ? 14.008 -15.938 7.187 1.00 44.20 356 THR A CA 1
ATOM 1817 C C . THR A 1 250 ? 15.127 -16.165 6.179 1.00 44.43 356 THR A C 1
ATOM 1818 O O . THR A 1 250 ? 14.900 -16.097 4.968 1.00 41.69 356 THR A O 1
ATOM 1822 N N . PHE A 1 251 ? 16.334 -16.409 6.668 1.00 35.94 357 PHE A N 1
ATOM 1823 C CA . PHE A 1 251 ? 17.471 -16.581 5.782 1.00 36.82 357 PHE A CA 1
ATOM 1824 C C . PHE A 1 251 ? 17.592 -18.042 5.356 1.00 39.55 357 PHE A C 1
ATOM 1825 O O . PHE A 1 251 ? 17.262 -18.961 6.115 1.00 35.82 357 PHE A O 1
ATOM 1833 N N . ASN A 1 252 ? 18.094 -18.249 4.141 1.00 35.02 358 ASN A N 1
ATOM 1834 C CA . ASN A 1 252 ? 18.252 -19.595 3.576 1.00 36.87 358 ASN A CA 1
ATOM 1835 C C . ASN A 1 252 ? 19.293 -19.498 2.463 1.00 38.78 358 ASN A C 1
ATOM 1836 O O . ASN A 1 252 ? 20.015 -18.496 2.371 1.00 38.17 358 ASN A O 1
ATOM 1841 N N . ASP A 1 253 ? 19.353 -20.496 1.582 1.00 38.31 359 ASP A N 1
ATOM 1842 C CA . ASP A 1 253 ? 20.300 -20.416 0.467 1.00 41.63 359 ASP A CA 1
ATOM 1843 C C . ASP A 1 253 ? 20.010 -19.254 -0.474 1.00 34.30 359 ASP A C 1
ATOM 1844 O O . ASP A 1 253 ? 20.919 -18.764 -1.153 1.00 34.43 359 ASP A O 1
ATOM 1849 N N . LEU A 1 254 ? 18.763 -18.805 -0.541 1.00 32.05 360 LEU A N 1
ATOM 1850 C CA . LEU A 1 254 ? 18.381 -17.822 -1.541 1.00 33.12 360 LEU A CA 1
ATOM 1851 C C . LEU A 1 254 ? 18.345 -16.397 -1.006 1.00 31.68 360 LEU A C 1
ATOM 1852 O O . LEU A 1 254 ? 18.371 -15.453 -1.804 1.00 30.59 360 LEU A O 1
ATOM 1857 N N . VAL A 1 255 ? 18.283 -16.229 0.316 1.00 29.84 361 VAL A N 1
ATOM 1858 C CA . VAL A 1 255 ? 18.110 -14.937 0.971 1.00 26.92 361 VAL A CA 1
ATOM 1859 C C . VAL A 1 255 ? 19.102 -14.900 2.129 1.00 32.39 361 VAL A C 1
ATOM 1860 O O . VAL A 1 255 ? 18.938 -15.655 3.086 1.00 31.76 361 VAL A O 1
ATOM 1864 N N . LYS A 1 256 ? 20.099 -14.016 2.062 1.00 30.16 362 LYS A N 1
ATOM 1865 C CA . LYS A 1 256 ? 21.154 -13.885 3.070 1.00 28.53 362 LYS A CA 1
ATOM 1866 C C . LYS A 1 256 ? 21.682 -12.462 3.011 1.00 29.98 362 LYS A C 1
ATOM 1867 O O . LYS A 1 256 ? 21.554 -11.801 1.981 1.00 30.99 362 LYS A O 1
ATOM 1873 N N . PRO A 1 257 ? 22.324 -11.981 4.073 1.00 30.99 363 PRO A N 1
ATOM 1874 C CA . PRO A 1 257 ? 22.833 -10.607 4.055 1.00 27.22 363 PRO A CA 1
ATOM 1875 C C . PRO A 1 257 ? 24.239 -10.494 3.467 1.00 27.85 363 PRO A C 1
ATOM 1876 O O . PRO A 1 257 ? 25.033 -11.450 3.449 1.00 30.74 363 PRO A O 1
ATOM 1880 N N . VAL A 1 258 ? 24.529 -9.273 2.943 1.00 28.93 364 VAL A N 1
ATOM 1881 C CA . VAL A 1 258 ? 25.874 -8.837 2.577 1.00 30.16 364 VAL A CA 1
ATOM 1882 C C . VAL A 1 258 ? 26.495 -8.172 3.810 1.00 27.57 364 VAL A C 1
ATOM 1883 O O . VAL A 1 258 ? 25.769 -7.627 4.663 1.00 26.44 364 VAL A O 1
ATOM 1887 N N . CYS A 1 259 ? 27.829 -8.223 3.940 1.00 25.58 365 CYS A N 1
ATOM 1888 C CA . CYS A 1 259 ? 28.480 -7.583 5.078 1.00 27.04 365 CYS A CA 1
ATOM 1889 C C . CYS A 1 259 ? 28.676 -6.086 4.850 1.00 28.28 365 CYS A C 1
ATOM 1890 O O . CYS A 1 259 ? 29.090 -5.657 3.769 1.00 27.10 365 CYS A O 1
ATOM 1893 N N . LEU A 1 260 ? 28.457 -5.292 5.897 1.00 26.83 366 LEU A N 1
ATOM 1894 C CA . LEU A 1 260 ? 28.839 -3.880 5.841 1.00 27.60 366 LEU A CA 1
ATOM 1895 C C . LEU A 1 260 ? 30.367 -3.749 5.861 1.00 28.99 366 LEU A C 1
ATOM 1896 O O . LEU A 1 260 ? 31.033 -4.529 6.525 1.00 28.91 366 LEU A O 1
ATOM 1901 N N . PRO A 1 261 ? 30.941 -2.770 5.152 1.00 29.47 367 PRO A N 1
ATOM 1902 C CA . PRO A 1 261 ? 32.405 -2.634 5.135 1.00 28.78 367 PRO A CA 1
ATOM 1903 C C . PRO A 1 261 ? 32.897 -2.058 6.441 1.00 32.04 367 PRO A C 1
ATOM 1904 O O . PRO A 1 261 ? 32.225 -1.237 7.067 1.00 31.21 367 PRO A O 1
ATOM 1908 N N . ASN A 1 262 ? 34.075 -2.484 6.842 1.00 30.85 368 ASN A N 1
ATOM 1909 C CA . ASN A 1 262 ? 34.796 -2.053 8.028 1.00 33.04 368 ASN A CA 1
ATOM 1910 C C . ASN A 1 262 ? 35.836 -0.996 7.676 1.00 37.66 368 ASN A C 1
ATOM 1911 O O . ASN A 1 262 ? 36.400 -1.019 6.581 1.00 37.89 368 ASN A O 1
ATOM 1916 N N . PRO A 1 263 ? 36.155 -0.078 8.586 1.00 38.70 369 PRO A N 1
ATOM 1917 C CA . PRO A 1 263 ? 37.376 0.719 8.419 1.00 37.83 369 PRO A CA 1
ATOM 1918 C C . PRO A 1 263 ? 38.525 -0.183 8.011 1.00 36.82 369 PRO A C 1
ATOM 1919 O O . PRO A 1 263 ? 38.632 -1.315 8.479 1.00 41.60 369 PRO A O 1
ATOM 1923 N N . GLY A 1 264 ? 39.398 0.311 7.139 1.00 38.23 370 GLY A N 1
ATOM 1924 C CA . GLY A 1 264 ? 40.605 -0.445 6.864 1.00 35.07 370 GLY A CA 1
ATOM 1925 C C . GLY A 1 264 ? 40.444 -1.590 5.873 1.00 39.19 370 GLY A C 1
ATOM 1926 O O . GLY A 1 264 ? 41.223 -2.546 5.922 1.00 42.77 370 GLY A O 1
ATOM 1927 N N . MET A 1 265 ? 39.497 -1.495 4.928 1.00 36.75 371 MET A N 1
ATOM 1928 C CA . MET A 1 265 ? 39.357 -2.544 3.914 1.00 39.91 371 MET A CA 1
ATOM 1929 C C . MET A 1 265 ? 40.550 -2.565 2.974 1.00 41.09 371 MET A C 1
ATOM 1930 O O . MET A 1 265 ? 40.873 -3.621 2.408 1.00 39.60 371 MET A O 1
ATOM 1935 N N . MET A 1 2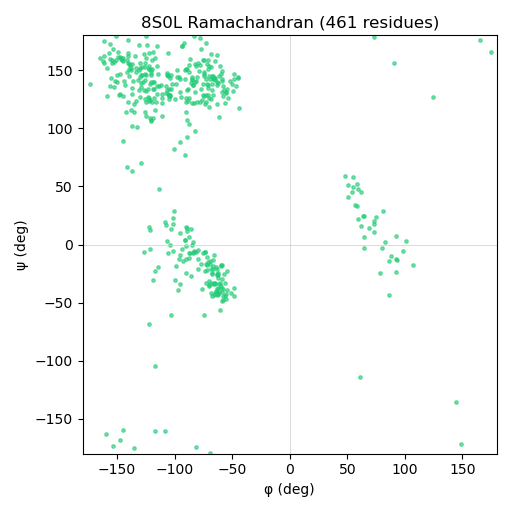66 ? 41.230 -1.420 2.820 1.00 40.59 372 MET A N 1
ATOM 1936 C CA . MET A 1 266 ? 42.414 -1.310 1.968 1.00 38.16 372 MET A CA 1
ATOM 1937 C C . MET A 1 266 ? 42.120 -1.786 0.537 1.00 34.50 372 MET A C 1
ATOM 1938 O O . MET A 1 266 ? 42.850 -2.590 -0.037 1.00 38.49 372 MET A O 1
ATOM 1943 N N . LEU A 1 267 ? 41.034 -1.297 -0.045 1.00 33.82 373 LEU A N 1
ATOM 1944 C CA . LEU A 1 267 ? 40.702 -1.763 -1.385 1.00 34.46 373 LEU A CA 1
ATOM 1945 C C . LEU A 1 267 ? 41.699 -1.217 -2.396 1.00 38.00 373 LEU A C 1
ATOM 1946 O O . LEU A 1 267 ? 42.308 -0.164 -2.195 1.00 37.54 373 LEU A O 1
ATOM 1951 N N . GLN A 1 268 ? 41.860 -1.940 -3.499 1.00 34.73 374 GLN A N 1
ATOM 1952 C CA . GLN A 1 268 ? 42.745 -1.470 -4.566 1.00 35.40 374 GLN A CA 1
ATOM 1953 C C . GLN A 1 268 ? 42.148 -0.259 -5.291 1.00 36.82 374 GLN A C 1
ATOM 1954 O O . GLN A 1 268 ? 40.918 -0.095 -5.343 1.00 35.12 374 GLN A O 1
ATOM 1960 N N . PRO A 1 269 ? 43.008 0.621 -5.841 1.00 36.92 375 PRO A N 1
ATOM 1961 C CA . PRO A 1 269 ? 42.501 1.738 -6.664 1.00 35.12 375 PRO A CA 1
ATOM 1962 C C . PRO A 1 269 ? 41.482 1.313 -7.721 1.00 40.40 375 PRO A C 1
ATOM 1963 O O . PRO A 1 269 ? 40.476 2.011 -7.901 1.00 36.13 375 PRO A O 1
ATOM 1967 N N . GLU A 1 270 ? 41.729 0.212 -8.441 1.00 34.15 376 GLU A N 1
ATOM 1968 C CA . GLU A 1 270 ? 40.738 -0.314 -9.377 1.00 31.18 376 GLU A CA 1
ATOM 1969 C C . GLU A 1 270 ? 40.197 -1.672 -8.935 1.00 35.34 376 GLU A C 1
ATOM 1970 O O . GLU A 1 270 ? 40.094 -2.596 -9.742 1.00 39.31 376 GLU A O 1
ATOM 1976 N N . GLN A 1 271 ? 39.805 -1.789 -7.669 1.00 33.42 377 GLN A N 1
ATOM 1977 C CA . GLN A 1 271 ? 39.274 -3.035 -7.135 1.00 30.82 377 GLN A CA 1
ATOM 1978 C C . GLN A 1 271 ? 38.170 -3.615 -8.023 1.00 36.24 377 GLN A C 1
ATOM 1979 O O . GLN A 1 271 ? 37.272 -2.897 -8.483 1.00 29.29 377 GLN A O 1
ATOM 1985 N N . LEU A 1 272 ? 38.216 -4.936 -8.213 1.00 35.32 378 LEU A N 1
ATOM 1986 C CA . LEU A 1 272 ? 37.187 -5.671 -8.962 1.00 33.92 378 LEU A CA 1
ATOM 1987 C C . LEU A 1 272 ? 35.928 -5.840 -8.117 1.00 36.19 378 LEU A C 1
ATOM 1988 O O . LEU A 1 272 ? 35.983 -6.403 -7.013 1.00 31.34 378 LEU A O 1
ATOM 1993 N N . CYS A 1 273 ? 34.781 -5.380 -8.642 1.00 29.62 379 CYS A N 1
ATOM 1994 C CA . CYS A 1 273 ? 33.505 -5.433 -7.963 1.00 28.04 379 CYS A CA 1
ATOM 1995 C C . CYS A 1 273 ? 32.439 -6.009 -8.892 1.00 26.82 379 CYS A C 1
ATOM 1996 O O . CYS A 1 273 ? 32.656 -6.202 -10.093 1.00 28.08 379 CYS A O 1
ATOM 1999 N N . TRP A 1 274 ? 31.269 -6.253 -8.299 1.00 25.15 380 TRP A N 1
ATOM 2000 C CA . TRP A 1 274 ? 30.086 -6.726 -9.014 1.00 28.08 380 TRP A CA 1
ATOM 2001 C C . TRP A 1 274 ? 28.890 -5.844 -8.694 1.00 28.41 380 TRP A C 1
ATOM 2002 O O . TRP A 1 274 ? 28.705 -5.398 -7.553 1.00 28.52 380 TRP A O 1
ATOM 2013 N N . ILE A 1 275 ? 28.026 -5.672 -9.695 1.00 26.19 381 ILE A N 1
ATOM 2014 C CA . ILE A 1 275 ? 26.740 -5.016 -9.527 1.00 24.65 381 ILE A CA 1
ATOM 2015 C C . ILE A 1 275 ? 25.667 -6.004 -9.968 1.00 27.36 381 ILE A C 1
ATOM 2016 O O . ILE A 1 275 ? 25.917 -6.881 -10.797 1.00 25.11 381 ILE A O 1
ATOM 2021 N N . SER A 1 276 ? 24.490 -5.894 -9.380 1.00 25.55 382 SER A N 1
ATOM 2022 C CA . SER A 1 276 ? 23.405 -6.792 -9.766 1.00 27.83 382 SER A CA 1
ATOM 2023 C C . SER A 1 276 ? 22.124 -5.982 -9.793 1.00 27.19 382 SER A C 1
ATOM 2024 O O . SER A 1 276 ? 22.014 -4.943 -9.139 1.00 25.77 382 SER A O 1
ATOM 2027 N N . GLY A 1 277 ? 21.146 -6.448 -10.557 1.00 28.69 383 GLY A N 1
ATOM 2028 C CA . GLY A 1 277 ? 19.886 -5.746 -10.550 1.00 22.11 383 GLY A CA 1
ATOM 2029 C C . GLY A 1 277 ? 19.001 -6.148 -11.710 1.00 24.67 383 GLY A C 1
ATOM 2030 O O . GLY A 1 277 ? 19.366 -6.953 -12.580 1.00 25.86 383 GLY A O 1
ATOM 2031 N N . TRP A 1 278 ? 17.803 -5.585 -11.671 1.00 27.53 384 TRP A N 1
ATOM 2032 C CA . TRP A 1 278 ? 16.818 -5.734 -12.733 1.00 27.60 384 TRP A CA 1
ATOM 2033 C C . TRP A 1 278 ? 16.774 -4.509 -13.629 1.00 33.92 384 TRP A C 1
ATOM 2034 O O . TRP A 1 278 ? 15.777 -4.299 -14.334 1.00 34.31 384 TRP A O 1
ATOM 2045 N N . GLY A 1 279 ? 17.818 -3.684 -13.580 1.00 33.55 385 GLY A N 1
ATOM 2046 C CA . GLY A 1 279 ? 17.831 -2.470 -14.366 1.00 35.95 385 GLY A CA 1
ATOM 2047 C C . GLY A 1 279 ? 17.741 -2.768 -15.847 1.00 41.51 385 GLY A C 1
ATOM 2048 O O . GLY A 1 279 ? 18.141 -3.841 -16.309 1.00 41.70 385 GLY A O 1
ATOM 2049 N N . ALA A 1 280 ? 17.213 -1.792 -16.592 1.00 41.77 386 ALA A N 1
ATOM 2050 C CA . ALA A 1 280 ? 17.144 -1.927 -18.038 1.00 50.00 386 ALA A CA 1
ATOM 2051 C C . ALA A 1 280 ? 18.478 -2.457 -18.538 1.00 46.49 386 ALA A C 1
ATOM 2052 O O . ALA A 1 280 ? 19.525 -2.191 -17.948 1.00 44.73 386 ALA A O 1
ATOM 2054 N N . THR A 1 281 ? 18.434 -3.290 -19.560 1.00 42.50 387 THR A N 1
ATOM 2055 C CA . THR A 1 281 ? 19.665 -3.779 -20.166 1.00 48.74 387 THR A CA 1
ATOM 2056 C C . THR A 1 281 ? 20.146 -2.881 -21.302 1.00 53.81 387 THR A C 1
ATOM 2057 O O . THR A 1 281 ? 20.998 -3.303 -22.093 1.00 57.67 387 THR A O 1
ATOM 2061 N N . GLU A 1 282 ? 19.617 -1.661 -21.392 1.00 53.07 388 GLU A N 1
ATOM 2062 C CA . GLU A 1 282 ? 19.903 -0.713 -22.462 1.00 53.65 388 GLU A CA 1
ATOM 2063 C C . GLU A 1 282 ? 19.215 0.590 -22.091 1.00 58.88 388 GLU A C 1
ATOM 2064 O O . GLU A 1 282 ? 18.084 0.573 -21.593 1.00 52.88 388 GLU A O 1
ATOM 2070 N N . GLU A 1 283 ? 19.906 1.705 -22.310 1.00 66.41 389 GLU A N 1
ATOM 2071 C CA . GLU A 1 283 ? 19.343 3.012 -21.996 1.00 64.71 389 GLU A CA 1
ATOM 2072 C C . GLU A 1 283 ? 17.928 3.134 -22.558 1.00 63.67 389 GLU A C 1
ATOM 2073 O O . GLU A 1 283 ? 17.615 2.581 -23.618 1.00 62.85 389 GLU A O 1
ATOM 2079 N N . LYS A 1 284 ? 17.055 3.804 -21.798 1.00 60.84 390 LYS A N 1
ATOM 2080 C CA . LYS A 1 284 ? 15.641 3.981 -22.144 1.00 68.14 390 LYS A CA 1
ATOM 2081 C C . LYS A 1 284 ? 14.877 2.653 -22.233 1.00 69.30 390 LYS A C 1
ATOM 2082 O O . LYS A 1 284 ? 13.774 2.602 -22.796 1.00 63.89 390 LYS A O 1
ATOM 2088 N N . GLY A 1 285 ? 15.435 1.559 -21.683 1.00 61.67 391 GLY A N 1
ATOM 2089 C CA . GLY A 1 285 ? 14.774 0.271 -21.754 1.00 56.31 391 GLY A CA 1
ATOM 2090 C C . GLY A 1 285 ? 13.911 -0.018 -20.538 1.00 50.78 391 GLY A C 1
ATOM 2091 O O . GLY A 1 285 ? 13.946 0.700 -19.536 1.00 52.95 391 GLY A O 1
ATOM 2092 N N . LYS A 1 286 ? 13.137 -1.099 -20.635 1.00 47.00 392 LYS A N 1
ATOM 2093 C CA . LYS A 1 286 ? 12.262 -1.518 -19.547 1.00 45.16 392 LYS A CA 1
ATOM 2094 C C . LYS A 1 286 ? 12.996 -2.420 -18.551 1.00 49.59 392 LYS A C 1
ATOM 2095 O O . LYS A 1 286 ? 14.023 -3.029 -18.854 1.00 45.69 392 LYS A O 1
ATOM 2101 N N . THR A 1 287 ? 12.431 -2.498 -17.353 1.00 41.60 393 THR A N 1
ATOM 2102 C CA . THR A 1 287 ? 12.948 -3.364 -16.312 1.00 42.83 393 THR A CA 1
ATOM 2103 C C . THR A 1 287 ? 13.171 -4.764 -16.856 1.00 44.13 393 THR A C 1
ATOM 2104 O O . THR A 1 287 ? 12.306 -5.316 -17.531 1.00 35.02 393 THR A O 1
ATOM 2108 N N . SER A 1 288 ? 14.344 -5.329 -16.577 1.00 37.91 394 SER A N 1
ATOM 2109 C CA . SER A 1 288 ? 14.614 -6.718 -16.943 1.00 38.34 394 SER A CA 1
ATOM 2110 C C . SER A 1 288 ? 13.674 -7.661 -16.194 1.00 31.88 394 SER A C 1
ATOM 2111 O O . SER A 1 288 ? 13.427 -7.481 -14.994 1.00 30.29 394 SER A O 1
ATOM 2114 N N . GLU A 1 289 ? 13.144 -8.677 -16.900 1.00 29.33 395 GLU A N 1
ATOM 2115 C CA . GLU A 1 289 ? 12.347 -9.708 -16.224 1.00 30.48 395 GLU A CA 1
ATOM 2116 C C . GLU A 1 289 ? 13.191 -10.465 -15.195 1.00 32.56 395 GLU A C 1
ATOM 2117 O O . GLU A 1 289 ? 12.707 -10.782 -14.105 1.00 34.05 395 GLU A O 1
ATOM 2123 N N . VAL A 1 290 ? 14.471 -10.720 -15.501 1.00 28.07 396 VAL A N 1
ATOM 2124 C CA . VAL A 1 290 ? 15.310 -11.563 -14.648 1.00 26.16 396 VAL A CA 1
ATOM 2125 C C . VAL A 1 290 ? 16.455 -10.744 -14.064 1.00 27.46 396 VAL A C 1
ATOM 2126 O O . VAL A 1 290 ? 16.898 -9.735 -14.630 1.00 26.97 396 VAL A O 1
ATOM 2130 N N . LEU A 1 291 ? 16.931 -11.197 -12.896 1.00 24.71 397 LEU A N 1
ATOM 2131 C CA . LEU A 1 291 ? 18.080 -10.568 -12.251 1.00 28.20 397 LEU A CA 1
ATOM 2132 C C . LEU A 1 291 ? 19.341 -10.799 -13.071 1.00 27.15 397 LEU A C 1
ATOM 2133 O O . LEU A 1 291 ? 19.622 -11.930 -13.482 1.00 29.37 397 LEU A O 1
ATOM 2138 N N . ASN A 1 292 ? 20.113 -9.729 -13.288 1.00 27.47 398 ASN A N 1
ATOM 2139 C CA . ASN A 1 292 ? 21.371 -9.784 -14.012 1.00 31.89 398 ASN A CA 1
ATOM 2140 C C . ASN A 1 292 ? 22.479 -9.270 -13.110 1.00 26.15 398 ASN A C 1
ATOM 2141 O O . ASN A 1 292 ? 22.224 -8.593 -12.116 1.00 23.98 398 ASN A O 1
ATOM 2146 N N . ALA A 1 293 ? 23.711 -9.539 -13.504 1.00 30.74 399 ALA A N 1
ATOM 2147 C CA . ALA A 1 293 ? 24.851 -9.067 -12.719 1.00 28.28 399 ALA A CA 1
ATOM 2148 C C . ALA A 1 293 ? 26.025 -8.901 -13.666 1.00 28.76 399 ALA A C 1
ATOM 2149 O O . ALA A 1 293 ? 26.085 -9.540 -14.720 1.00 33.15 399 ALA A O 1
ATOM 2151 N N . ALA A 1 294 ? 26.978 -8.056 -13.266 1.00 30.10 400 ALA A N 1
ATOM 2152 C CA . ALA A 1 294 ? 28.132 -7.790 -14.107 1.00 31.06 400 ALA A CA 1
ATOM 2153 C C . ALA A 1 294 ? 29.316 -7.347 -13.254 1.00 30.23 400 ALA A C 1
ATOM 2154 O O . ALA A 1 294 ? 29.154 -6.788 -12.158 1.00 26.65 400 ALA A O 1
ATOM 2156 N N . LYS A 1 295 ? 30.505 -7.549 -13.800 1.00 30.25 401 LYS A N 1
ATOM 2157 C CA . LYS A 1 295 ? 31.723 -7.033 -13.169 1.00 30.03 401 LYS A CA 1
ATOM 2158 C C . LYS A 1 295 ? 31.972 -5.579 -13.565 1.00 34.57 401 LYS A C 1
ATOM 2159 O O . LYS A 1 295 ? 31.812 -5.204 -14.729 1.00 32.12 401 LYS A O 1
ATOM 2165 N N . VAL A 1 296 ? 32.451 -4.779 -12.609 1.00 30.01 402 VAL A N 1
ATOM 2166 C CA . VAL A 1 296 ? 32.886 -3.408 -12.872 1.00 31.85 402 VAL A CA 1
ATOM 2167 C C . VAL A 1 296 ? 34.150 -3.152 -12.060 1.00 34.69 402 VAL A C 1
ATOM 2168 O O . VAL A 1 296 ? 34.415 -3.832 -11.059 1.00 33.18 402 VAL A O 1
ATOM 2172 N N . LEU A 1 297 ? 34.968 -2.193 -12.515 1.00 32.64 403 LEU A N 1
ATOM 2173 C CA . LEU A 1 297 ? 36.145 -1.832 -11.718 1.00 32.09 403 LEU A CA 1
ATOM 2174 C C . LEU A 1 297 ? 35.888 -0.492 -11.045 1.00 33.62 403 LEU A C 1
ATOM 2175 O O . LEU A 1 297 ? 35.213 0.365 -11.619 1.00 31.14 403 LEU A O 1
ATOM 2180 N N . LEU A 1 298 ? 36.393 -0.316 -9.822 1.00 32.06 404 LEU A N 1
ATOM 2181 C CA . LEU A 1 298 ? 36.426 1.015 -9.243 1.00 28.62 404 LEU A CA 1
ATOM 2182 C C . LEU A 1 298 ? 37.247 1.954 -10.124 1.00 30.16 404 LEU A C 1
ATOM 2183 O O . LEU A 1 298 ? 38.245 1.567 -10.752 1.00 33.47 404 LEU A O 1
ATOM 2188 N N . ILE A 1 299 ? 36.834 3.217 -10.148 1.00 30.35 405 ILE A N 1
ATOM 2189 C CA . ILE A 1 299 ? 37.536 4.267 -10.873 1.00 29.62 405 ILE A CA 1
ATOM 2190 C C . ILE A 1 299 ? 37.873 5.354 -9.877 1.00 34.93 405 ILE A C 1
ATOM 2191 O O . ILE A 1 299 ? 36.981 5.848 -9.175 1.00 31.54 405 ILE A O 1
ATOM 2196 N N . GLU A 1 300 ? 39.152 5.731 -9.823 1.00 32.71 406 GLU A N 1
ATOM 2197 C CA . GLU A 1 300 ? 39.600 6.713 -8.845 1.00 37.86 406 GLU A CA 1
ATOM 2198 C C . GLU A 1 300 ? 38.829 8.014 -9.001 1.00 37.18 406 GLU A C 1
ATOM 2199 O O . GLU A 1 300 ? 38.607 8.490 -10.116 1.00 37.91 406 GLU A O 1
ATOM 2205 N N . THR A 1 301 ? 38.411 8.583 -7.871 1.00 34.01 407 THR A N 1
ATOM 2206 C CA . THR A 1 301 ? 37.572 9.772 -7.921 1.00 34.12 407 THR A CA 1
ATOM 2207 C C . THR A 1 301 ? 38.245 10.918 -8.685 1.00 34.85 407 THR A C 1
ATOM 2208 O O . THR A 1 301 ? 37.583 11.624 -9.457 1.00 35.21 407 THR A O 1
ATOM 2212 N N . GLN A 1 302 ? 39.563 11.090 -8.533 1.00 35.68 408 GLN A N 1
ATOM 2213 C CA . GLN A 1 302 ? 40.250 12.141 -9.293 1.00 38.27 408 GLN A CA 1
ATOM 2214 C C . GLN A 1 302 ? 40.096 11.921 -10.796 1.00 41.81 408 GLN A C 1
ATOM 2215 O O . GLN A 1 302 ? 39.971 12.875 -11.573 1.00 39.35 408 GLN A O 1
ATOM 2221 N N . ARG A 1 303 ? 40.090 10.672 -11.225 1.00 36.72 409 ARG A N 1
ATOM 2222 C CA . ARG A 1 303 ? 39.897 10.434 -12.642 1.00 40.43 409 ARG A CA 1
ATOM 2223 C C . ARG A 1 303 ? 38.424 10.631 -13.008 1.00 34.18 409 ARG A C 1
ATOM 2224 O O . ARG A 1 303 ? 38.117 11.246 -14.029 1.00 38.39 409 ARG A O 1
ATOM 2232 N N . CYS A 1 304 ? 37.517 10.204 -12.127 1.00 32.42 410 CYS A N 1
ATOM 2233 C CA . CYS A 1 304 ? 36.092 10.407 -12.347 1.00 35.62 410 CYS A CA 1
ATOM 2234 C C . CYS A 1 304 ? 35.724 11.890 -12.406 1.00 37.44 410 CYS A C 1
ATOM 2235 O O . CYS A 1 304 ? 34.720 12.255 -13.037 1.00 37.02 410 CYS A O 1
ATOM 2238 N N . ASN A 1 305 ? 36.507 12.756 -11.753 1.00 32.93 411 ASN A N 1
ATOM 2239 C CA . ASN A 1 305 ? 36.212 14.182 -11.706 1.00 29.38 411 ASN A CA 1
ATOM 2240 C C . ASN A 1 305 ? 36.870 14.951 -12.849 1.00 31.77 411 ASN A C 1
ATOM 2241 O O . ASN A 1 305 ? 36.745 16.179 -12.912 1.00 32.68 411 ASN A O 1
ATOM 2246 N N . SER A 1 306 ? 37.542 14.248 -13.753 1.00 31.34 412 SER A N 1
ATOM 2247 C CA . SER A 1 306 ? 38.070 14.827 -14.983 1.00 34.12 412 SER A CA 1
ATOM 2248 C C . SER A 1 306 ? 37.016 15.657 -15.714 1.00 37.80 412 SER A C 1
ATOM 2249 O O . SER A 1 306 ? 35.822 15.323 -15.724 1.00 33.78 412 SER A O 1
ATOM 2252 N N . ARG A 1 307 ? 37.474 16.723 -16.381 1.00 36.77 413 ARG A N 1
ATOM 2253 C CA . ARG A 1 307 ? 36.561 17.534 -17.180 1.00 38.84 413 ARG A CA 1
ATOM 2254 C C . ARG A 1 307 ? 35.883 16.720 -18.284 1.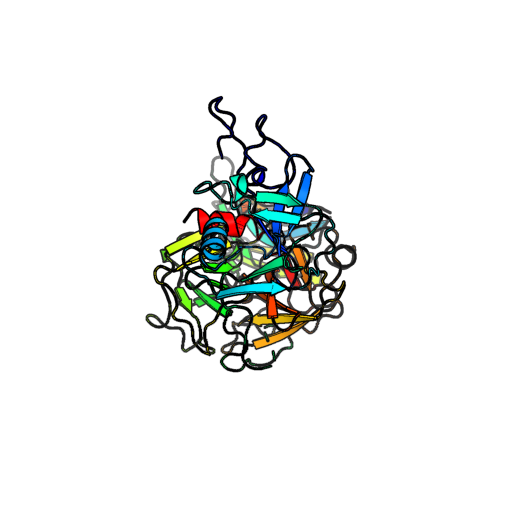00 40.06 413 ARG A C 1
ATOM 2255 O O . ARG A 1 307 ? 34.833 17.136 -18.788 1.00 37.71 413 ARG A O 1
ATOM 2263 N N . TYR A 1 308 ? 36.428 15.544 -18.631 1.00 35.79 414 TYR A N 1
ATOM 2264 C CA . TYR A 1 308 ? 35.859 14.660 -19.652 1.00 40.69 414 TYR A CA 1
ATOM 2265 C C . TYR A 1 308 ? 34.924 13.600 -19.090 1.00 38.64 414 TYR A C 1
ATOM 2266 O O . TYR A 1 308 ? 34.342 12.818 -19.867 1.00 36.54 414 TYR A O 1
ATOM 2275 N N . VAL A 1 309 ? 34.790 13.526 -17.771 1.00 33.90 415 VAL A N 1
ATOM 2276 C CA . VAL A 1 309 ? 33.896 12.566 -17.134 1.00 33.24 415 VAL A CA 1
ATOM 2277 C C . VAL A 1 309 ? 32.832 13.369 -16.386 1.00 35.32 415 VAL A C 1
ATOM 2278 O O . VAL A 1 309 ? 31.957 13.964 -17.026 1.00 36.48 415 VAL A O 1
ATOM 2282 N N . TYR A 1 310 ? 32.909 13.473 -15.056 1.00 34.51 416 TYR A N 1
ATOM 2283 C CA . TYR A 1 310 ? 31.842 14.166 -14.333 1.00 32.55 416 TYR A CA 1
ATOM 2284 C C . TYR A 1 310 ? 32.244 15.542 -13.804 1.00 39.12 416 TYR A C 1
ATOM 2285 O O . TYR A 1 310 ? 31.418 16.205 -13.170 1.00 38.32 416 TYR A O 1
ATOM 2294 N N . ASP A 1 311 ? 33.467 16.007 -14.084 1.00 36.23 417 ASP A N 1
ATOM 2295 C CA . ASP A 1 311 ? 33.859 17.414 -13.941 1.00 36.44 417 ASP A CA 1
ATOM 2296 C C . ASP A 1 311 ? 33.441 17.999 -12.582 1.00 39.21 417 ASP A C 1
ATOM 2297 O O . ASP A 1 311 ? 32.670 18.958 -12.487 1.00 39.99 417 ASP A O 1
ATOM 2302 N N . ASN A 1 312 ? 33.954 17.371 -11.526 1.00 35.53 418 ASN A N 1
ATOM 2303 C CA . ASN A 1 312 ? 33.851 17.811 -10.135 1.00 36.69 418 ASN A CA 1
ATOM 2304 C C . ASN A 1 312 ? 32.467 17.626 -9.517 1.00 40.64 418 ASN A C 1
ATOM 2305 O O . ASN A 1 312 ? 32.186 18.199 -8.461 1.00 43.92 418 ASN A O 1
ATOM 2310 N N . LEU A 1 313 ? 31.601 16.796 -10.106 1.00 34.71 419 LEU A N 1
ATOM 2311 C CA . LEU A 1 313 ? 30.376 16.420 -9.408 1.00 32.85 419 LEU A CA 1
ATOM 2312 C C . LEU A 1 313 ? 30.550 15.260 -8.427 1.00 32.53 419 LEU A C 1
ATOM 2313 O O . LEU A 1 313 ? 29.604 14.975 -7.692 1.00 34.92 419 LEU A O 1
ATOM 2318 N N . ILE A 1 314 ? 31.696 14.585 -8.375 1.00 33.93 420 ILE A N 1
ATOM 2319 C CA . ILE A 1 314 ? 31.846 13.411 -7.508 1.00 33.26 420 ILE A CA 1
ATOM 2320 C C . ILE A 1 314 ? 32.360 13.878 -6.148 1.00 38.49 420 ILE A C 1
ATOM 2321 O O . ILE A 1 314 ? 33.496 14.355 -6.032 1.00 33.50 420 ILE A O 1
ATOM 2326 N N . THR A 1 315 ? 31.533 13.734 -5.116 1.00 31.78 421 THR A N 1
ATOM 2327 C CA . THR A 1 315 ? 31.890 14.191 -3.773 1.00 37.04 421 THR A CA 1
ATOM 2328 C C . THR A 1 315 ? 32.515 13.061 -2.974 1.00 32.89 421 THR A C 1
ATOM 2329 O O . THR A 1 315 ? 32.528 11.895 -3.409 1.00 30.47 421 THR A O 1
ATOM 2333 N N . PRO A 1 316 ? 33.076 13.366 -1.787 1.00 32.08 422 PRO A N 1
ATOM 2334 C CA . PRO A 1 316 ? 33.643 12.293 -0.959 1.00 31.34 422 PRO A CA 1
ATOM 2335 C C . PRO A 1 316 ? 32.640 11.231 -0.547 1.00 32.31 422 PRO A C 1
ATOM 2336 O O . PRO A 1 316 ? 33.058 10.122 -0.202 1.00 34.63 422 PRO A O 1
ATOM 2340 N N . ALA A 1 317 ? 31.343 11.509 -0.614 1.00 30.48 423 ALA A N 1
ATOM 2341 C CA . ALA A 1 317 ? 30.312 10.520 -0.310 1.00 30.55 423 ALA A CA 1
ATOM 2342 C C . ALA A 1 317 ? 29.894 9.696 -1.535 1.00 32.97 423 ALA A C 1
ATOM 2343 O O . ALA A 1 317 ? 28.884 8.971 -1.478 1.00 30.88 423 ALA A O 1
ATOM 2345 N N . MET A 1 318 ? 30.645 9.791 -2.639 1.00 27.76 424 MET A N 1
ATOM 2346 C CA . MET A 1 318 ? 30.366 9.041 -3.855 1.00 31.80 424 MET A CA 1
ATOM 2347 C C . MET A 1 318 ? 31.599 8.258 -4.280 1.00 33.83 424 MET A C 1
ATOM 2348 O O . MET A 1 318 ? 32.734 8.632 -3.959 1.00 33.06 424 MET A O 1
ATOM 2353 N N . ILE A 1 319 ? 31.378 7.144 -4.982 1.00 28.55 425 ILE A N 1
ATOM 2354 C CA . ILE A 1 319 ? 32.465 6.472 -5.686 1.00 29.52 425 ILE A CA 1
ATOM 2355 C C . ILE A 1 319 ? 32.016 6.114 -7.098 1.00 29.70 425 ILE A C 1
ATOM 2356 O O . ILE A 1 319 ? 30.826 5.935 -7.363 1.00 30.18 425 ILE A O 1
ATOM 2361 N N . CYS A 1 320 ? 32.979 6.040 -8.017 1.00 31.51 426 CYS A N 1
ATOM 2362 C CA . CYS A 1 320 ? 32.694 5.666 -9.398 1.00 30.35 426 CYS A CA 1
ATOM 2363 C C . CYS A 1 320 ? 33.132 4.237 -9.671 1.00 31.38 426 CYS A C 1
ATOM 2364 O O . CYS A 1 320 ? 34.177 3.791 -9.194 1.00 29.20 426 CYS A O 1
ATOM 2367 N N . ALA A 1 321 ? 32.352 3.545 -10.486 1.00 30.05 427 ALA A N 1
ATOM 2368 C CA . ALA A 1 321 ? 32.704 2.196 -10.900 1.00 27.91 427 ALA A CA 1
ATOM 2369 C C . ALA A 1 321 ? 32.148 1.939 -12.288 1.00 29.73 427 ALA A C 1
ATOM 2370 O O . ALA A 1 321 ? 31.063 2.413 -12.634 1.00 29.14 427 ALA A O 1
ATOM 2372 N N . GLY A 1 322 ? 32.894 1.149 -13.062 1.00 30.42 428 GLY A N 1
ATOM 2373 C CA . GLY A 1 322 ? 32.513 0.749 -14.402 1.00 34.03 428 GLY A CA 1
ATOM 2374 C C . GLY A 1 322 ? 33.763 0.673 -15.241 1.00 39.28 428 GLY A C 1
ATOM 2375 O O . GLY A 1 322 ? 34.799 0.140 -14.782 1.00 35.10 428 GLY A O 1
ATOM 2376 N N . PHE A 1 323 ? 33.657 1.222 -16.461 1.00 36.55 429 PHE A N 1
ATOM 2377 C CA . PHE A 1 323 ? 34.731 1.335 -17.448 1.00 35.40 429 PHE A CA 1
ATOM 2378 C C . PHE A 1 323 ? 34.564 2.640 -18.212 1.00 44.13 429 PHE A C 1
ATOM 2379 O O . PHE A 1 323 ? 33.491 2.906 -18.762 1.00 41.73 429 PHE A O 1
ATOM 2387 N N . LEU A 1 324 ? 35.629 3.434 -18.277 1.00 39.40 430 LEU A N 1
ATOM 2388 C CA . LEU A 1 324 ? 35.561 4.680 -19.034 1.00 44.57 430 LEU A CA 1
ATOM 2389 C C . LEU A 1 324 ? 35.317 4.437 -20.517 1.00 47.77 430 LEU A C 1
ATOM 2390 O O . LEU A 1 324 ? 34.757 5.301 -21.199 1.00 38.30 430 LEU A O 1
ATOM 2395 N N A GLN A 1 325 ? 35.539 3.218 -21.009 0.55 46.85 431 GLN A N 1
ATOM 2396 N N B GLN A 1 325 ? 35.914 3.380 -21.055 0.45 46.55 431 GLN A N 1
ATOM 2397 C CA A GLN A 1 325 ? 35.046 2.911 -22.354 0.55 48.36 431 GLN A CA 1
ATOM 2398 C CA B GLN A 1 325 ? 36.218 3.301 -22.475 0.45 52.38 431 GLN A CA 1
ATOM 2399 C C A GLN A 1 325 ? 33.534 2.648 -22.404 0.55 46.83 431 GLN A C 1
ATOM 2400 C C B GLN A 1 325 ? 35.411 2.197 -23.140 0.45 48.30 431 GLN A C 1
ATOM 2401 O O A GLN A 1 325 ? 32.948 2.714 -23.492 0.55 50.65 431 GLN A O 1
ATOM 2402 O O B GLN A 1 325 ? 35.232 1.115 -22.572 0.45 45.28 431 GLN A O 1
ATOM 2413 N N A GLY A 1 326 ? 32.880 2.395 -21.268 0.55 41.80 432 GLY A N 1
ATOM 2414 N N B GLY A 1 326 ? 34.946 2.473 -24.351 0.45 53.15 432 GLY A N 1
ATOM 2415 C CA A GLY A 1 326 ? 31.458 2.118 -21.238 0.55 41.47 432 GLY A CA 1
ATOM 2416 C CA B GLY A 1 326 ? 34.037 1.582 -25.038 0.45 51.94 432 GLY A CA 1
ATOM 2417 C C A GLY A 1 326 ? 31.124 0.638 -21.305 0.55 43.78 432 GLY A C 1
ATOM 2418 C C B GLY A 1 326 ? 32.657 1.565 -24.410 0.45 49.18 432 GLY A C 1
ATOM 2419 O O A GLY A 1 326 ? 31.786 -0.174 -20.657 0.55 45.75 432 GLY A O 1
ATOM 2420 O O B GLY A 1 326 ? 32.465 1.901 -23.240 0.45 51.70 432 GLY A O 1
ATOM 2421 N N A ASN A 1 327 ? 30.084 0.282 -22.061 0.55 40.38 433 ASN A N 1
ATOM 2422 N N B ASN A 1 327 ? 31.678 1.164 -25.226 0.45 46.99 433 ASN A N 1
ATOM 2423 C CA A ASN A 1 327 ? 29.753 -1.102 -22.410 0.55 42.97 433 ASN A CA 1
ATOM 2424 C CA B ASN A 1 327 ? 30.284 1.083 -24.799 0.45 46.52 433 ASN A CA 1
ATOM 2425 C C A ASN A 1 327 ? 29.099 -1.892 -21.271 0.55 42.37 433 ASN A C 1
ATOM 2426 C C B ASN A 1 327 ? 30.018 -0.276 -24.154 0.45 45.72 433 ASN A C 1
ATOM 2427 O O A ASN A 1 327 ? 28.172 -2.676 -21.514 0.55 41.09 433 ASN A O 1
ATOM 2428 O O B ASN A 1 327 ? 29.277 -1.117 -24.668 0.45 47.65 433 ASN A O 1
ATOM 2437 N N A VAL A 1 328 ? 29.565 -1.708 -20.035 0.55 38.75 434 VAL A N 1
ATOM 2438 N N B VAL A 1 328 ? 30.654 -0.481 -23.002 0.45 45.55 434 VAL A N 1
ATOM 2439 C CA A VAL A 1 328 ? 29.051 -2.415 -18.863 0.55 39.42 434 VAL A CA 1
ATOM 2440 C CA B VAL A 1 328 ? 30.418 -1.680 -22.204 0.45 44.28 434 VAL A CA 1
ATOM 2441 C C A VAL A 1 328 ? 28.728 -1.388 -17.786 0.55 36.69 434 VAL A C 1
ATOM 2442 C C B VAL A 1 328 ? 29.115 -1.493 -21.438 0.45 43.11 434 VAL A C 1
ATOM 2443 O O A VAL A 1 328 ? 29.592 -0.587 -17.416 0.55 40.98 434 VAL A O 1
ATOM 2444 O O B VAL A 1 328 ? 28.883 -0.444 -20.826 0.45 40.00 434 VAL A O 1
ATOM 2451 N N A ASP A 1 329 ? 27.494 -1.408 -17.279 0.55 34.54 435 ASP A N 1
ATOM 2452 N N B ASP A 1 329 ? 28.237 -2.489 -21.498 0.45 40.95 435 ASP A N 1
ATOM 2453 C CA A ASP A 1 329 ? 27.078 -0.367 -16.339 0.55 35.98 435 ASP A CA 1
ATOM 2454 C CA B ASP A 1 329 ? 26.936 -2.339 -20.861 0.45 39.93 435 ASP A CA 1
ATOM 2455 C C A ASP A 1 329 ? 25.722 -0.736 -15.750 0.55 32.75 435 ASP A C 1
ATOM 2456 C C B ASP A 1 329 ? 27.053 -2.657 -19.376 0.45 38.17 435 ASP A C 1
ATOM 2457 O O A ASP A 1 329 ? 24.990 -1.570 -16.297 0.55 34.60 435 ASP A O 1
ATOM 2458 O O B ASP A 1 329 ? 27.173 -3.824 -18.993 0.45 39.94 435 ASP A O 1
ATOM 2467 N N A SER A 1 330 ? 25.411 -0.118 -14.610 0.55 33.33 436 SER A N 1
ATOM 2468 N N B SER A 1 330 ? 26.997 -1.618 -18.538 0.45 38.12 436 SER A N 1
ATOM 2469 C CA A SER A 1 330 ? 24.054 -0.116 -14.084 0.55 33.57 436 SER A CA 1
ATOM 2470 C CA B SER A 1 330 ? 27.006 -1.752 -17.087 0.45 34.86 436 SER A CA 1
ATOM 2471 C C A SER A 1 330 ? 23.190 0.849 -14.894 0.55 34.81 436 SER A C 1
ATOM 2472 C C B SER A 1 330 ? 25.670 -1.335 -16.469 0.45 35.41 436 SER A C 1
ATOM 2473 O O A SER A 1 330 ? 23.690 1.647 -15.695 0.55 35.85 436 SER A O 1
ATOM 2474 O O B SER A 1 330 ? 25.618 -0.903 -15.315 0.45 32.17 436 SER A O 1
ATOM 2479 N N A CYS A 1 331 ? 21.874 0.780 -14.689 0.55 33.06 437 CYS A N 1
ATOM 2480 N N B CYS A 1 331 ? 24.583 -1.475 -17.224 0.45 35.31 437 CYS A N 1
ATOM 2481 C CA A CYS A 1 331 ? 20.976 1.576 -15.517 0.55 34.92 437 CYS A CA 1
ATOM 2482 C CA B CYS A 1 331 ? 23.263 -1.002 -16.829 0.45 34.66 437 CYS A CA 1
ATOM 2483 C C A CYS A 1 331 ? 19.699 1.862 -14.733 0.55 37.43 437 CYS A C 1
ATOM 2484 C C B CYS A 1 331 ? 22.496 -1.998 -15.974 0.45 33.86 437 CYS A C 1
ATOM 2485 O O A CYS A 1 331 ? 19.569 1.494 -13.562 0.55 35.21 437 CYS A O 1
ATOM 2486 O O B CYS A 1 331 ? 21.303 -1.796 -15.740 0.45 33.62 437 CYS A O 1
ATOM 2491 N N A GLN A 1 332 ? 18.762 2.556 -15.378 0.55 36.28 438 GLN A N 1
ATOM 2492 N N B GLN A 1 332 ? 23.133 -3.076 -15.522 0.45 31.31 438 GLN A N 1
ATOM 2493 C CA A GLN A 1 332 ? 17.465 2.785 -14.762 0.55 34.08 438 GLN A CA 1
ATOM 2494 C CA B GLN A 1 332 ? 22.382 -4.122 -14.837 0.45 32.28 438 GLN A CA 1
ATOM 2495 C C A GLN A 1 332 ? 16.862 1.462 -14.311 0.55 33.80 438 GLN A C 1
ATOM 2496 C C B GLN A 1 332 ? 21.840 -3.650 -13.494 0.45 32.11 438 GLN A C 1
ATOM 2497 O O A GLN A 1 332 ? 16.787 0.506 -15.084 0.55 32.31 438 GLN A O 1
ATOM 2498 O O B GLN A 1 332 ? 20.817 -4.167 -13.034 0.45 29.95 438 GLN A O 1
ATOM 2509 N N A GLY A 1 333 ? 16.441 1.408 -13.047 0.55 36.12 439 GLY A N 1
ATOM 2510 N N B GLY A 1 333 ? 22.496 -2.680 -12.855 0.45 27.60 439 GLY A N 1
ATOM 2511 C CA A GLY A 1 333 ? 16.024 0.179 -12.399 0.55 27.81 439 GLY A CA 1
ATOM 2512 C CA B GLY A 1 333 ? 22.077 -2.253 -11.525 0.45 29.90 439 GLY A CA 1
ATOM 2513 C C A GLY A 1 333 ? 17.015 -0.333 -11.375 0.55 34.23 439 GLY A C 1
ATOM 2514 C C B GLY A 1 333 ? 20.839 -1.367 -11.539 0.45 31.70 439 GLY A C 1
ATOM 2515 O O A GLY A 1 333 ? 16.637 -1.109 -10.482 0.55 30.16 439 GLY A O 1
ATOM 2516 O O B GLY A 1 333 ? 20.634 -0.557 -12.440 0.45 34.82 439 GLY A O 1
ATOM 2517 N N A ASP A 1 334 ? 18.266 0.086 -11.456 0.55 29.12 440 ASP A N 1
ATOM 2518 N N B ASP A 1 334 ? 19.996 -1.556 -10.532 0.45 31.17 440 ASP A N 1
ATOM 2519 C CA A ASP A 1 334 ? 19.270 -0.450 -10.555 0.55 29.95 440 ASP A CA 1
ATOM 2520 C CA B ASP A 1 334 ? 18.913 -0.636 -10.223 0.45 30.71 440 ASP A CA 1
ATOM 2521 C C A ASP A 1 334 ? 19.502 0.421 -9.330 0.55 29.99 440 ASP A C 1
ATOM 2522 C C B ASP A 1 334 ? 19.400 0.370 -9.196 0.45 29.97 440 ASP A C 1
ATOM 2523 O O A ASP A 1 334 ? 20.228 -0.002 -8.422 0.55 29.97 440 ASP A O 1
ATOM 2524 O O B ASP A 1 334 ? 20.246 0.050 -8.355 0.45 30.00 440 ASP A O 1
ATOM 2533 N N . ALA A 1 335 ? 18.852 1.586 -9.257 1.00 30.76 441 ALA A N 1
ATOM 2534 C CA . ALA A 1 335 ? 19.072 2.534 -8.159 1.00 34.42 441 ALA A CA 1
ATOM 2535 C C . ALA A 1 335 ? 18.878 1.842 -6.810 1.00 31.49 441 ALA A C 1
ATOM 2536 O O . ALA A 1 335 ? 17.947 1.042 -6.636 1.00 27.44 441 ALA A O 1
ATOM 2538 N N . GLY A 1 336 ? 19.804 2.093 -5.878 1.00 27.71 442 GLY A N 1
ATOM 2539 C CA . GLY A 1 336 ? 19.727 1.499 -4.561 1.00 25.08 442 GLY A CA 1
ATOM 2540 C C . GLY A 1 336 ? 20.343 0.122 -4.444 1.00 26.64 442 GLY A C 1
ATOM 2541 O O . GLY A 1 336 ? 20.549 -0.356 -3.328 1.00 31.61 442 GLY A O 1
ATOM 2542 N N . GLY A 1 337 ? 20.637 -0.533 -5.551 1.00 25.26 443 GLY A N 1
ATOM 2543 C CA . GLY A 1 337 ? 21.127 -1.891 -5.509 1.00 22.61 443 GLY A CA 1
ATOM 2544 C C . GLY A 1 337 ? 22.601 -1.936 -5.137 1.00 23.38 443 GLY A C 1
ATOM 2545 O O . GLY A 1 337 ? 23.279 -0.918 -5.011 1.00 26.57 443 GLY A O 1
ATOM 2546 N N . PRO A 1 338 ? 23.115 -3.145 -5.032 1.00 22.40 444 PRO A N 1
ATOM 2547 C CA . PRO A 1 338 ? 24.463 -3.345 -4.462 1.00 22.28 444 PRO A CA 1
ATOM 2548 C C . PRO A 1 338 ? 25.578 -3.183 -5.478 1.00 30.60 444 PRO A C 1
ATOM 2549 O O . PRO A 1 338 ? 25.474 -3.591 -6.643 1.00 26.89 444 PRO A O 1
ATOM 2553 N N . LEU A 1 339 ? 26.666 -2.598 -4.998 1.00 28.05 445 LEU A N 1
ATOM 2554 C CA . LEU A 1 339 ? 27.986 -2.713 -5.592 1.00 27.74 445 LEU A CA 1
ATOM 2555 C C . LEU A 1 339 ? 28.818 -3.414 -4.524 1.00 26.47 445 LEU A C 1
ATOM 2556 O O . LEU A 1 339 ? 28.950 -2.882 -3.414 1.00 26.74 445 LEU A O 1
ATOM 2561 N N . VAL A 1 340 ? 29.301 -4.635 -4.826 1.00 26.70 446 VAL A N 1
ATOM 2562 C CA . VAL A 1 340 ? 29.936 -5.486 -3.813 1.00 26.35 446 VAL A CA 1
ATOM 2563 C C . VAL A 1 340 ? 31.319 -5.912 -4.275 1.00 26.34 446 VAL A C 1
ATOM 2564 O O . VAL A 1 340 ? 31.631 -5.943 -5.469 1.00 29.35 446 VAL A O 1
ATOM 2568 N N . THR A 1 341 ? 32.175 -6.243 -3.309 1.00 29.00 447 THR A N 1
ATOM 2569 C CA . THR A 1 341 ? 33.486 -6.771 -3.657 1.00 27.21 447 THR A CA 1
ATOM 2570 C C . THR A 1 341 ? 33.823 -7.943 -2.735 1.00 32.07 447 THR A C 1
ATOM 2571 O O . THR A 1 341 ? 33.364 -8.017 -1.593 1.00 26.14 447 THR A O 1
ATOM 2575 N N . SER A 1 342 ? 34.608 -8.877 -3.254 1.00 33.55 448 SER A N 1
ATOM 2576 C CA . SER A 1 342 ? 35.013 -10.052 -2.502 1.00 27.75 448 SER A CA 1
ATOM 2577 C C . SER A 1 342 ? 36.419 -9.840 -1.959 1.00 29.11 448 SER A C 1
ATOM 2578 O O . SER A 1 342 ? 37.342 -9.574 -2.731 1.00 31.55 448 SER A O 1
ATOM 2581 N N . LYS A 1 343 ? 36.589 -9.982 -0.644 1.00 30.38 449 LYS A N 1
ATOM 2582 C CA . LYS A 1 343 ? 37.920 -9.861 -0.046 1.00 30.54 449 LYS A CA 1
ATOM 2583 C C . LYS A 1 343 ? 37.939 -10.694 1.227 1.00 28.26 449 LYS A C 1
ATOM 2584 O O . LYS A 1 343 ? 36.978 -10.670 2.005 1.00 33.45 449 LYS A O 1
ATOM 2590 N N . ASN A 1 344 ? 39.019 -11.455 1.417 1.00 34.41 450 ASN A N 1
ATOM 2591 C CA . ASN A 1 344 ? 39.137 -12.394 2.535 1.00 34.57 450 ASN A CA 1
ATOM 2592 C C . ASN A 1 344 ? 37.995 -13.411 2.508 1.00 38.97 450 ASN A C 1
ATOM 2593 O O . ASN A 1 344 ? 37.510 -13.836 3.555 1.00 38.97 450 ASN A O 1
ATOM 2598 N N . ASN A 1 345 ? 37.542 -13.774 1.296 1.00 32.33 451 ASN A N 1
ATOM 2599 C CA A ASN A 1 345 ? 36.453 -14.735 1.098 0.52 35.02 451 ASN A CA 1
ATOM 2600 C CA B ASN A 1 345 ? 36.445 -14.732 1.088 0.48 35.03 451 ASN A CA 1
ATOM 2601 C C . ASN A 1 345 ? 35.134 -14.246 1.701 1.00 34.80 451 ASN A C 1
ATOM 2602 O O . ASN A 1 345 ? 34.273 -15.045 2.089 1.00 38.42 451 ASN A O 1
ATOM 2611 N N . ILE A 1 346 ? 34.948 -12.937 1.755 1.00 32.06 452 ILE A N 1
ATOM 2612 C CA . ILE A 1 346 ? 33.715 -12.319 2.240 1.00 31.90 452 ILE A CA 1
ATOM 2613 C C . ILE A 1 346 ? 33.251 -11.301 1.202 1.00 31.05 452 ILE A C 1
ATOM 2614 O O . ILE A 1 346 ? 34.076 -10.590 0.618 1.00 30.65 452 ILE A O 1
ATOM 2619 N N . TRP A 1 347 ? 31.935 -11.248 0.948 1.00 27.56 453 TRP A N 1
ATOM 2620 C CA . TRP A 1 347 ? 31.353 -10.238 0.072 1.00 27.44 453 TRP A CA 1
ATOM 2621 C C . TRP A 1 347 ? 30.967 -9.021 0.897 1.00 28.66 453 TRP A C 1
ATOM 2622 O O . TRP A 1 347 ? 30.237 -9.140 1.882 1.00 25.63 453 TRP A O 1
ATOM 2633 N N . TRP A 1 348 ? 31.447 -7.855 0.490 1.00 26.56 454 TRP A N 1
ATOM 2634 C CA . TRP A 1 348 ? 31.243 -6.633 1.243 1.00 27.05 454 TRP A CA 1
ATOM 2635 C C . TRP A 1 348 ? 30.505 -5.626 0.388 1.00 26.86 454 TRP A C 1
ATOM 2636 O O . TRP A 1 348 ? 30.783 -5.519 -0.804 1.00 25.21 454 TRP A O 1
ATOM 2647 N N . LEU A 1 349 ? 29.650 -4.819 1.036 1.00 27.60 455 LEU A N 1
ATOM 2648 C CA . LEU A 1 349 ? 28.809 -3.824 0.352 1.00 30.44 455 LEU A CA 1
ATOM 2649 C C . LEU A 1 349 ? 29.580 -2.506 0.268 1.00 28.97 455 LEU A C 1
ATOM 2650 O O . LEU A 1 349 ? 29.767 -1.820 1.274 1.00 31.88 455 LEU A O 1
ATOM 2655 N N . ILE A 1 350 ? 30.046 -2.158 -0.922 1.00 24.35 456 ILE A N 1
ATOM 2656 C CA . ILE A 1 350 ? 30.936 -1.008 -1.054 1.00 26.48 456 ILE A CA 1
ATOM 2657 C C . ILE A 1 350 ? 30.140 0.198 -1.529 1.00 29.93 456 ILE A C 1
ATOM 2658 O O . ILE A 1 350 ? 30.462 1.345 -1.208 1.00 26.07 456 ILE A O 1
ATOM 2663 N N . GLY A 1 351 ? 29.077 -0.037 -2.307 1.00 28.09 457 GLY A N 1
ATOM 2664 C CA . GLY A 1 351 ? 28.306 1.107 -2.742 1.00 23.55 457 GLY A CA 1
ATOM 2665 C C . GLY A 1 351 ? 26.849 0.741 -2.922 1.00 24.65 457 GLY A C 1
ATOM 2666 O O . GLY A 1 351 ? 26.483 -0.441 -2.969 1.00 24.43 457 GLY A O 1
ATOM 2667 N N . ASP A 1 352 ? 26.018 1.787 -3.020 1.00 24.05 458 ASP A N 1
ATOM 2668 C CA . ASP A 1 352 ? 24.638 1.630 -3.511 1.00 25.32 458 ASP A CA 1
ATOM 2669 C C . ASP A 1 352 ? 24.428 2.446 -4.773 1.00 27.44 458 ASP A C 1
ATOM 2670 O O . ASP A 1 352 ? 24.771 3.629 -4.816 1.00 26.14 458 ASP A O 1
ATOM 2675 N N . THR A 1 353 ? 23.806 1.832 -5.790 1.00 26.67 459 THR A N 1
ATOM 2676 C CA . THR A 1 353 ? 23.676 2.497 -7.080 1.00 28.29 459 THR A CA 1
ATOM 2677 C C . THR A 1 353 ? 22.937 3.821 -6.938 1.00 26.53 459 THR A C 1
ATOM 2678 O O . THR A 1 353 ? 21.843 3.871 -6.376 1.00 28.14 459 THR A O 1
ATOM 2682 N N . SER A 1 354 ? 23.519 4.909 -7.456 1.00 25.26 460 SER A N 1
ATOM 2683 C CA . SER A 1 354 ? 22.939 6.231 -7.237 1.00 27.35 460 SER A CA 1
ATOM 2684 C C . SER A 1 354 ? 22.619 6.916 -8.561 1.00 31.21 460 SER A C 1
ATOM 2685 O O . SER A 1 354 ? 21.439 7.101 -8.870 1.00 34.25 460 SER A O 1
ATOM 2688 N N . TRP A 1 355 ? 23.610 7.300 -9.363 1.00 31.28 461 TRP A N 1
ATOM 2689 C CA . TRP A 1 355 ? 23.288 8.100 -10.533 1.00 34.66 461 TRP A CA 1
ATOM 2690 C C . TRP A 1 355 ? 24.287 7.846 -11.659 1.00 33.44 461 TRP A C 1
ATOM 2691 O O . TRP A 1 355 ? 25.276 7.121 -11.509 1.00 31.80 461 TRP A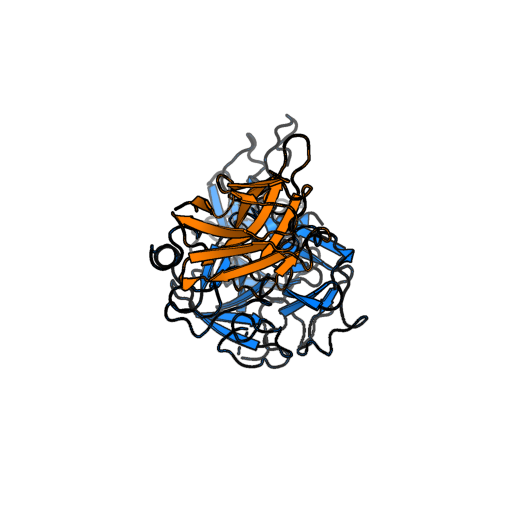 O 1
ATOM 2702 N N A GLY A 1 356 ? 24.007 8.421 -12.813 0.53 34.45 462 GLY A N 1
ATOM 2703 N N B GLY A 1 356 ? 23.974 8.430 -12.815 0.47 34.43 462 GLY A N 1
ATOM 2704 C CA A GLY A 1 356 ? 24.869 8.168 -13.949 0.53 34.08 462 GLY A CA 1
ATOM 2705 C CA B GLY A 1 356 ? 24.733 8.245 -14.038 0.47 34.10 462 GLY A CA 1
ATOM 2706 C C A GLY A 1 356 ? 24.212 8.557 -15.245 0.53 40.43 462 GLY A C 1
ATOM 2707 C C B GLY A 1 356 ? 23.855 8.200 -15.275 0.47 40.08 462 GLY A C 1
ATOM 2708 O O A GLY A 1 356 ? 23.050 8.206 -15.513 0.53 37.24 462 GLY A O 1
ATOM 2709 O O B GLY A 1 356 ? 23.925 9.101 -16.124 0.47 44.12 462 GLY A O 1
ATOM 2710 N N A SER A 1 357 ? 24.958 9.290 -16.067 0.53 39.41 463 SER A N 1
ATOM 2711 N N B SER A 1 357 ? 23.034 7.154 -15.395 0.47 41.90 463 SER A N 1
ATOM 2712 C CA A SER A 1 357 ? 24.374 9.955 -17.221 0.53 38.47 463 SER A CA 1
ATOM 2713 C CA B SER A 1 357 ? 22.189 6.891 -16.568 0.47 38.54 463 SER A CA 1
ATOM 2714 C C A SER A 1 357 ? 24.249 8.972 -18.377 0.53 39.50 463 SER A C 1
ATOM 2715 C C B SER A 1 357 ? 23.012 6.545 -17.808 0.47 41.90 463 SER A C 1
ATOM 2716 O O A SER A 1 357 ? 25.253 8.456 -18.877 0.53 41.63 463 SER A O 1
ATOM 2717 O O B SER A 1 357 ? 22.573 5.738 -18.633 0.47 43.83 463 SER A O 1
ATOM 2722 N N A GLY A 1 358 ? 23.015 8.703 -18.797 0.53 46.07 464 GLY A N 1
ATOM 2723 N N B GLY A 1 358 ? 24.203 7.126 -17.955 0.47 40.88 464 GLY A N 1
ATOM 2724 C CA A GLY A 1 358 ? 22.867 7.639 -19.765 0.53 43.47 464 GLY A CA 1
ATOM 2725 C CA B GLY A 1 358 ? 25.063 6.798 -19.078 0.47 41.07 464 GLY A CA 1
ATOM 2726 C C A GLY A 1 358 ? 23.156 6.295 -19.113 0.53 45.44 464 GLY A C 1
ATOM 2727 C C B GLY A 1 358 ? 25.734 5.447 -18.931 0.47 41.31 464 GLY A C 1
ATOM 2728 O O A GLY A 1 358 ? 23.221 6.163 -17.887 0.53 43.00 464 GLY A O 1
ATOM 2729 O O B GLY A 1 358 ? 26.908 5.296 -19.271 0.47 31.94 464 GLY A O 1
ATOM 2730 N N A CYS A 1 359 ? 23.335 5.281 -19.956 0.53 42.49 465 CYS A N 1
ATOM 2731 N N B CYS A 1 359 ? 24.976 4.445 -18.465 0.47 37.47 465 CYS A N 1
ATOM 2732 C CA A CYS A 1 359 ? 23.675 3.948 -19.476 0.53 41.34 465 CYS A CA 1
ATOM 2733 C CA B CYS A 1 359 ? 25.534 3.181 -17.994 0.47 37.82 465 CYS A CA 1
ATOM 2734 C C A CYS A 1 359 ? 24.766 3.382 -20.365 0.53 41.15 465 CYS A C 1
ATOM 2735 C C B CYS A 1 359 ? 26.035 2.276 -19.110 0.47 37.08 465 CYS A C 1
ATOM 2736 O O A CYS A 1 359 ? 24.591 3.309 -21.585 0.53 40.35 465 CYS A O 1
ATOM 2737 O O B CYS A 1 359 ? 26.660 1.253 -18.812 0.47 37.71 465 CYS A O 1
ATOM 2742 N N A ALA A 1 360 ? 25.891 3.010 -19.747 0.53 39.97 466 ALA A N 1
ATOM 2743 N N B ALA A 1 360 ? 25.772 2.607 -20.372 0.47 39.64 466 ALA A N 1
ATOM 2744 C CA A ALA A 1 360 ? 27.023 2.347 -20.399 0.53 39.20 466 ALA A CA 1
ATOM 2745 C CA B ALA A 1 360 ? 26.346 1.887 -21.502 0.47 38.92 466 ALA A CA 1
ATOM 2746 C C A ALA A 1 360 ? 27.654 3.167 -21.524 0.53 39.09 466 ALA A C 1
ATOM 2747 C C B ALA A 1 360 ? 27.151 2.812 -22.410 0.47 41.20 466 ALA A C 1
ATOM 2748 O O A ALA A 1 360 ? 28.266 2.600 -22.435 0.53 42.69 466 ALA A O 1
ATOM 2749 O O B ALA A 1 360 ? 27.317 2.517 -23.601 0.47 41.19 466 ALA A O 1
ATOM 2752 N N A LYS A 1 361 ? 27.529 4.487 -21.500 0.53 38.03 467 LYS A N 1
ATOM 2753 N N B LYS A 1 361 ? 27.655 3.924 -21.866 0.47 38.75 467 LYS A N 1
ATOM 2754 C CA A LYS A 1 361 ? 28.248 5.314 -22.464 0.53 40.72 467 LYS A CA 1
ATOM 2755 C CA B LYS A 1 361 ? 28.313 4.974 -22.632 0.47 40.27 467 LYS A CA 1
ATOM 2756 C C A LYS A 1 361 ? 29.706 5.467 -22.040 0.53 40.72 467 LYS A C 1
ATOM 2757 C C B LYS A 1 361 ? 29.717 5.240 -22.104 0.47 40.71 467 LYS A C 1
ATOM 2758 O O A LYS A 1 361 ? 30.020 5.458 -20.846 0.53 36.56 467 LYS A O 1
ATOM 2759 O O B LYS A 1 361 ? 29.975 5.159 -20.900 0.47 36.71 467 LYS A O 1
ATOM 2770 N N . ALA A 1 362 ? 30.598 5.613 -23.028 1.00 40.65 468 ALA A N 1
ATOM 2771 C CA . ALA A 1 362 ? 31.984 5.958 -22.714 1.00 43.19 468 ALA A CA 1
ATOM 2772 C C . ALA A 1 362 ? 32.057 7.230 -21.875 1.00 36.63 468 ALA A C 1
ATOM 2773 O O . ALA A 1 362 ? 31.295 8.173 -22.079 1.00 37.07 468 ALA A O 1
ATOM 2775 N N . TYR A 1 363 ? 32.978 7.248 -20.911 1.00 37.92 469 TYR A N 1
ATOM 2776 C CA . TYR A 1 363 ? 33.256 8.419 -20.077 1.00 39.47 469 TYR A CA 1
ATOM 2777 C C . TYR A 1 363 ? 32.062 8.833 -19.215 1.00 35.53 469 TYR A C 1
ATOM 2778 O O . TYR A 1 363 ? 31.978 9.974 -18.773 1.00 35.25 469 TYR A O 1
ATOM 2787 N N . ARG A 1 364 ? 31.167 7.893 -18.923 1.00 35.14 470 ARG A N 1
ATOM 2788 C CA . ARG A 1 364 ? 30.001 8.121 -18.068 1.00 31.54 470 ARG A CA 1
ATOM 2789 C C . ARG A 1 364 ? 29.796 6.883 -17.201 1.00 35.88 470 ARG A C 1
ATOM 2790 O O . ARG A 1 364 ? 28.816 6.155 -17.350 1.00 33.68 470 ARG A O 1
ATOM 2798 N N . PRO A 1 365 ? 30.714 6.596 -16.291 1.00 30.80 471 PRO A N 1
ATOM 2799 C CA . PRO A 1 365 ? 30.560 5.389 -15.469 1.00 26.68 471 PRO A CA 1
ATOM 2800 C C . PRO A 1 365 ? 29.458 5.554 -14.425 1.00 27.19 471 PRO A C 1
ATOM 2801 O O . PRO A 1 365 ? 28.883 6.626 -14.238 1.00 31.20 471 PRO A O 1
ATOM 2805 N N . GLY A 1 366 ? 29.163 4.460 -13.724 1.00 27.21 472 GLY A N 1
ATOM 2806 C CA . GLY A 1 366 ? 28.175 4.533 -12.657 1.00 25.84 472 GLY A CA 1
ATOM 2807 C C . GLY A 1 366 ? 28.715 5.235 -11.418 1.00 30.76 472 GLY A C 1
ATOM 2808 O O . GLY A 1 366 ? 29.902 5.135 -11.089 1.00 29.08 472 GLY A O 1
ATOM 2809 N N . VAL A 1 367 ? 27.829 5.981 -10.739 1.00 27.73 473 VAL A N 1
ATOM 2810 C CA . VAL A 1 367 ? 28.140 6.632 -9.468 1.00 29.26 473 VAL A CA 1
ATOM 2811 C C . VAL A 1 367 ? 27.333 5.957 -8.368 1.00 29.80 473 VAL A C 1
ATOM 2812 O O . VAL A 1 367 ? 26.142 5.667 -8.529 1.00 24.72 473 VAL A O 1
ATOM 2816 N N . TYR A 1 368 ? 27.988 5.714 -7.241 1.00 25.39 474 TYR A N 1
ATOM 2817 C CA . TYR A 1 368 ? 27.438 4.923 -6.149 1.00 26.29 474 TYR A CA 1
ATOM 2818 C C . TYR A 1 368 ? 27.609 5.696 -4.853 1.00 28.01 474 TYR A C 1
ATOM 2819 O O . TYR A 1 368 ? 28.606 6.404 -4.684 1.00 26.54 474 TYR A O 1
ATOM 2828 N N . GLY A 1 369 ? 26.643 5.586 -3.946 1.00 25.02 475 GLY A N 1
ATOM 2829 C CA . GLY A 1 369 ? 26.896 6.050 -2.590 1.00 25.45 475 GLY A CA 1
ATOM 2830 C C . GLY A 1 369 ? 28.026 5.243 -1.977 1.00 27.81 475 GLY A C 1
ATOM 2831 O O . GLY A 1 369 ? 28.098 4.015 -2.128 1.00 27.50 475 GLY A O 1
ATOM 2832 N N . ASN A 1 370 ? 28.897 5.951 -1.262 1.00 25.14 476 ASN A N 1
ATOM 2833 C CA . ASN A 1 370 ? 30.130 5.393 -0.698 1.00 28.24 476 ASN A CA 1
ATOM 2834 C C . ASN A 1 370 ? 29.791 4.849 0.689 1.00 30.60 476 ASN A C 1
ATOM 2835 O O . ASN A 1 370 ? 29.822 5.574 1.689 1.00 30.90 476 ASN A O 1
ATOM 2840 N N . VAL A 1 371 ? 29.443 3.558 0.748 1.00 27.55 477 VAL A N 1
ATOM 2841 C CA . VAL A 1 371 ? 28.826 2.998 1.953 1.00 25.74 477 VAL A CA 1
ATOM 2842 C C . VAL A 1 371 ? 29.788 3.064 3.145 1.00 31.05 477 VAL A C 1
ATOM 2843 O O . VAL A 1 371 ? 29.352 3.188 4.310 1.00 31.19 477 VAL A O 1
ATOM 2847 N N A MET A 1 372 ? 31.097 3.007 2.886 0.57 29.04 478 MET A N 1
ATOM 2848 N N B MET A 1 372 ? 31.095 3.011 2.879 0.43 29.07 478 MET A N 1
ATOM 2849 C CA A MET A 1 372 ? 32.053 3.089 3.994 0.57 32.13 478 MET A CA 1
ATOM 2850 C CA B MET A 1 372 ? 32.077 3.091 3.962 0.43 32.14 478 MET A CA 1
ATOM 2851 C C A MET A 1 372 ? 31.833 4.352 4.805 0.57 33.49 478 MET A C 1
ATOM 2852 C C B MET A 1 372 ? 31.884 4.353 4.787 0.43 33.47 478 MET A C 1
ATOM 2853 O O A MET A 1 372 ? 31.863 4.319 6.043 0.57 34.70 478 MET A O 1
ATOM 2854 O O B MET A 1 372 ? 31.986 4.319 6.021 0.43 34.66 478 MET A O 1
ATOM 2863 N N . VAL A 1 373 ? 31.585 5.480 4.132 1.00 28.69 479 VAL A N 1
ATOM 2864 C CA . VAL A 1 373 ? 31.437 6.719 4.887 1.00 33.44 479 VAL A CA 1
ATOM 2865 C C . VAL A 1 373 ? 30.090 6.819 5.579 1.00 35.50 479 VAL A C 1
ATOM 2866 O O . VAL A 1 373 ? 29.918 7.710 6.428 1.00 33.21 479 VAL A O 1
ATOM 2870 N N . PHE A 1 374 ? 29.144 5.908 5.280 1.00 32.39 480 PHE A N 1
ATOM 2871 C CA . PHE A 1 374 ? 27.828 5.900 5.913 1.00 31.39 480 PHE A CA 1
ATOM 2872 C C . PHE A 1 374 ? 27.664 4.862 7.018 1.00 32.97 480 PHE A C 1
ATOM 2873 O O . PHE A 1 374 ? 26.602 4.840 7.664 1.00 33.26 480 PHE A O 1
ATOM 2881 N N . THR A 1 375 ? 28.654 3.989 7.232 1.00 33.98 481 THR A N 1
ATOM 2882 C CA A THR A 1 375 ? 28.453 2.881 8.157 0.46 36.46 481 THR A CA 1
ATOM 2883 C CA B THR A 1 375 ? 28.457 2.880 8.169 0.54 36.48 481 THR A CA 1
ATOM 2884 C C . THR A 1 375 ? 28.151 3.364 9.582 1.00 35.03 481 THR A C 1
ATOM 2885 O O . THR A 1 375 ? 27.320 2.767 10.280 1.00 36.01 481 THR A O 1
ATOM 2892 N N . ASP A 1 376 ? 28.809 4.439 10.042 1.00 39.03 482 ASP A N 1
ATOM 2893 C CA . ASP A 1 376 ? 28.534 4.917 11.405 1.00 40.79 482 ASP A CA 1
ATOM 2894 C C . ASP A 1 376 ? 27.089 5.397 11.547 1.00 39.40 482 ASP A C 1
ATOM 2895 O O . ASP A 1 376 ? 26.432 5.139 12.565 1.00 36.14 482 ASP A O 1
ATOM 2900 N N . TRP A 1 377 ? 26.570 6.088 10.533 1.00 36.67 483 TRP A N 1
ATOM 2901 C CA . TRP A 1 377 ? 25.158 6.459 10.565 1.00 36.33 483 TRP A CA 1
ATOM 2902 C C . TRP A 1 377 ? 24.261 5.222 10.578 1.00 30.77 483 TRP A C 1
ATOM 2903 O O . TRP A 1 377 ? 23.274 5.160 11.329 1.00 31.78 483 TRP A O 1
ATOM 2914 N N . ILE A 1 378 ? 24.589 4.224 9.762 1.00 29.54 484 ILE A N 1
ATOM 2915 C CA . ILE A 1 378 ? 23.760 3.019 9.713 1.00 29.20 484 ILE A CA 1
ATOM 2916 C C . ILE A 1 378 ? 23.687 2.373 11.088 1.00 32.57 484 ILE A C 1
ATOM 2917 O O . ILE A 1 378 ? 22.608 2.009 11.572 1.00 30.48 484 ILE A O 1
ATOM 2922 N N . TYR A 1 379 ? 24.848 2.201 11.733 1.00 31.59 485 TYR A N 1
ATOM 2923 C CA . TYR A 1 379 ? 24.864 1.650 13.085 1.00 33.72 485 TYR A CA 1
ATOM 2924 C C . TYR A 1 379 ? 24.002 2.458 14.021 1.00 31.23 485 TYR A C 1
ATOM 2925 O O . TYR A 1 379 ? 23.273 1.887 14.848 1.00 34.88 485 TYR A O 1
ATOM 2934 N N . ARG A 1 380 ? 24.110 3.791 13.952 1.00 33.33 486 ARG A N 1
ATOM 2935 C CA . ARG A 1 380 ? 23.297 4.619 14.840 1.00 34.43 486 ARG A CA 1
ATOM 2936 C C . ARG A 1 380 ? 21.812 4.342 14.623 1.00 36.70 486 ARG A C 1
ATOM 2937 O O . ARG A 1 380 ? 21.043 4.224 15.587 1.00 36.03 486 ARG A O 1
ATOM 2945 N N . GLN A 1 381 ? 21.398 4.187 13.361 1.00 33.21 487 GLN A N 1
ATOM 2946 C CA . GLN A 1 381 ? 19.973 3.971 13.092 1.00 33.55 487 GLN A CA 1
ATOM 2947 C C . GLN A 1 381 ? 19.521 2.623 13.629 1.00 32.67 487 GLN A C 1
ATOM 2948 O O . GLN A 1 381 ? 18.465 2.520 14.267 1.00 37.73 487 GLN A O 1
ATOM 2954 N N . MET A 1 382 ? 20.322 1.581 13.393 1.00 30.36 488 MET A N 1
ATOM 2955 C CA . MET A 1 382 ? 19.957 0.252 13.875 1.00 33.63 488 MET A CA 1
ATOM 2956 C C . MET A 1 382 ? 19.892 0.226 15.388 1.00 36.37 488 MET A C 1
ATOM 2957 O O . MET A 1 382 ? 18.995 -0.390 15.978 1.00 38.40 488 MET A O 1
ATOM 2962 N N . ARG A 1 383 ? 20.816 0.930 16.030 1.00 35.44 489 ARG A N 1
ATOM 2963 C CA . ARG A 1 383 ? 20.838 0.981 17.486 1.00 41.62 489 ARG A CA 1
ATOM 2964 C C . ARG A 1 383 ? 19.654 1.778 18.028 1.00 40.77 489 ARG A C 1
ATOM 2965 O O . ARG A 1 383 ? 19.088 1.429 19.071 1.00 39.17 489 ARG A O 1
ATOM 2973 N N . ALA A 1 384 ? 19.241 2.838 17.322 1.00 40.48 490 ALA A N 1
ATOM 2974 C CA . ALA A 1 384 ? 18.146 3.660 17.840 1.00 41.22 490 ALA A CA 1
ATOM 2975 C C . ALA A 1 384 ? 16.797 2.968 17.709 1.00 45.37 490 ALA A C 1
ATOM 2976 O O . ALA A 1 384 ? 15.868 3.288 18.461 1.00 44.16 490 ALA A O 1
ATOM 2978 N N . ASP A 1 385 ? 16.673 2.022 16.789 1.00 39.96 491 ASP A N 1
ATOM 2979 C CA . ASP A 1 385 ? 15.427 1.310 16.628 1.00 45.13 491 ASP A CA 1
ATOM 2980 C C . ASP A 1 385 ? 15.129 0.404 17.822 1.00 45.02 491 ASP A C 1
ATOM 2981 O O . ASP A 1 385 ? 13.992 0.369 18.291 1.00 60.29 491 ASP A O 1
ATOM 2986 N N . GLY B 2 15 ? 31.887 22.279 -12.720 1.00 57.47 2 GLY B N 1
ATOM 2987 C CA . GLY B 2 15 ? 31.366 23.602 -12.443 1.00 59.40 2 GLY B CA 1
ATOM 2988 C C . GLY B 2 15 ? 29.890 23.471 -12.127 1.00 60.44 2 GLY B C 1
ATOM 2989 O O . GLY B 2 15 ? 29.266 22.458 -12.451 1.00 54.72 2 GLY B O 1
ATOM 2990 N N . GLN B 2 16 ? 29.318 24.470 -11.470 1.00 53.84 3 GLN B N 1
ATOM 2991 C CA . GLN B 2 16 ? 27.884 24.433 -11.216 1.00 55.02 3 GLN B CA 1
ATOM 2992 C C . GLN B 2 16 ? 27.110 24.678 -12.515 1.00 47.84 3 GLN B C 1
ATOM 2993 O O . GLN B 2 16 ? 27.472 25.526 -13.332 1.00 49.95 3 GLN B O 1
ATOM 2999 N N . VAL B 2 17 ? 26.039 23.916 -12.724 1.00 46.91 4 VAL B N 1
ATOM 3000 C CA . VAL B 2 17 ? 25.276 24.081 -13.950 1.00 45.24 4 VAL B CA 1
ATOM 3001 C C . VAL B 2 17 ? 24.601 25.454 -13.960 1.00 48.92 4 VAL B C 1
ATOM 3002 O O . VAL B 2 17 ? 24.161 25.959 -12.917 1.00 45.42 4 VAL B O 1
ATOM 3006 N N . GLN B 2 18 ? 24.530 26.077 -15.144 1.00 45.57 5 GLN B N 1
ATOM 3007 C CA . GLN B 2 18 ? 23.868 27.366 -15.349 1.00 43.32 5 GLN B CA 1
ATOM 3008 C C . GLN B 2 18 ? 22.845 27.162 -16.455 1.00 41.75 5 GLN B C 1
ATOM 3009 O O . GLN B 2 18 ? 23.229 26.958 -17.609 1.00 43.94 5 GLN B O 1
ATOM 3015 N N . LEU B 2 19 ? 21.564 27.203 -16.102 1.00 40.64 6 LEU B N 1
ATOM 3016 C CA . LEU B 2 19 ? 20.481 26.941 -17.055 1.00 39.09 6 LEU B CA 1
ATOM 3017 C C . LEU B 2 19 ? 20.027 28.228 -17.712 1.00 38.81 6 LEU B C 1
ATOM 3018 O O . LEU B 2 19 ? 19.928 29.261 -17.049 1.00 38.68 6 LEU B O 1
ATOM 3023 N N . VAL B 2 20 ? 19.702 28.157 -19.006 1.00 38.47 7 VAL B N 1
ATOM 3024 C CA . VAL B 2 20 ? 19.213 29.334 -19.719 1.00 36.73 7 VAL B CA 1
ATOM 3025 C C . VAL B 2 20 ? 18.044 28.914 -20.607 1.00 36.42 7 VAL B C 1
ATOM 3026 O O . VAL B 2 20 ? 18.220 28.109 -21.535 1.00 34.84 7 VAL B O 1
ATOM 3030 N N . GLU B 2 21 ? 16.857 29.449 -20.317 1.00 34.99 8 GLU B N 1
ATOM 3031 C CA . GLU B 2 21 ? 15.639 29.183 -21.094 1.00 35.22 8 GLU B CA 1
ATOM 3032 C C . GLU B 2 21 ? 15.468 30.206 -22.217 1.00 35.92 8 GLU B C 1
ATOM 3033 O O . GLU B 2 21 ? 15.855 31.364 -22.082 1.00 34.14 8 GLU B O 1
ATOM 3039 N N . SER B 2 22 ? 14.836 29.783 -23.317 1.00 34.56 9 SER B N 1
ATOM 3040 C CA . SER B 2 22 ? 14.466 30.701 -24.397 1.00 33.68 9 SER B CA 1
ATOM 3041 C C . SER B 2 22 ? 13.219 30.159 -25.095 1.00 33.62 9 SER B C 1
ATOM 3042 O O . SER B 2 22 ? 12.709 29.102 -24.741 1.00 30.61 9 SER B O 1
ATOM 3045 N N . GLY B 2 23 ? 12.732 30.901 -26.106 1.00 36.97 10 GLY B N 1
ATOM 3046 C CA . GLY B 2 23 ? 11.587 30.476 -26.891 1.00 36.47 10 GLY B CA 1
ATOM 3047 C C . GLY B 2 23 ? 10.255 31.086 -26.480 1.00 40.57 10 GLY B C 1
ATOM 3048 O O . GLY B 2 23 ? 9.247 30.842 -27.161 1.00 38.57 10 GLY B O 1
ATOM 3049 N N . GLY B 2 24 ? 10.218 31.848 -25.392 1.00 33.03 11 GLY B N 1
ATOM 3050 C CA . GLY B 2 24 ? 9.017 32.527 -24.967 1.00 35.18 11 GLY B CA 1
ATOM 3051 C C . GLY B 2 24 ? 8.632 33.651 -25.919 1.00 35.57 11 GLY B C 1
ATOM 3052 O O . GLY B 2 24 ? 9.271 33.910 -26.940 1.00 39.56 11 GLY B O 1
ATOM 3053 N N . GLY B 2 25 ? 7.549 34.323 -25.579 1.00 37.84 12 GLY B N 1
ATOM 3054 C CA . GLY B 2 25 ? 7.087 35.436 -26.380 1.00 37.77 12 GLY B CA 1
ATOM 3055 C C . GLY B 2 25 ? 5.576 35.570 -26.327 1.00 33.79 12 GLY B C 1
ATOM 3056 O O . GLY B 2 25 ? 4.893 34.911 -25.545 1.00 37.93 12 GLY B O 1
ATOM 3057 N N . LEU B 2 26 ? 5.079 36.455 -27.175 1.00 37.42 13 LEU B N 1
ATOM 3058 C CA . LEU B 2 26 ? 3.666 36.787 -27.250 1.00 39.59 13 LEU B CA 1
ATOM 3059 C C . LEU B 2 26 ? 3.010 35.949 -28.348 1.00 43.94 13 LEU B C 1
ATOM 3060 O O . LEU B 2 26 ? 3.542 35.870 -29.459 1.00 43.46 13 LEU B O 1
ATOM 3065 N N . VAL B 2 27 ? 1.867 35.316 -28.028 1.00 35.04 14 VAL B N 1
ATOM 3066 C CA . VAL B 2 27 ? 1.048 34.590 -28.996 1.00 43.81 14 VAL B CA 1
ATOM 3067 C C . VAL B 2 27 ? -0.425 34.816 -28.693 1.00 41.34 14 VAL B C 1
ATOM 3068 O O . VAL B 2 27 ? -0.808 35.182 -27.581 1.00 44.46 14 VAL B O 1
ATOM 3072 N N . GLN B 2 28 ? -1.263 34.595 -29.715 1.00 47.68 15 GLN B N 1
ATOM 3073 C CA . GLN B 2 28 ? -2.706 34.655 -29.542 1.00 42.66 15 GLN B CA 1
ATOM 3074 C C . GLN B 2 28 ? -3.224 33.336 -28.981 1.00 37.87 15 GLN B C 1
ATOM 3075 O O . GLN B 2 28 ? -2.601 32.291 -29.172 1.00 38.21 15 GLN B O 1
ATOM 3081 N N . PRO B 2 29 ? -4.378 33.352 -28.303 1.00 43.31 16 PRO B N 1
ATOM 3082 C CA . PRO B 2 29 ? -5.029 32.088 -27.925 1.00 41.56 16 PRO B CA 1
ATOM 3083 C C . PRO B 2 29 ? -5.074 31.128 -29.102 1.00 45.47 16 PRO B C 1
ATOM 3084 O O . PRO B 2 29 ? -5.359 31.521 -30.233 1.00 40.61 16 PRO B O 1
ATOM 3088 N N . GLY B 2 30 ? -4.758 29.861 -28.836 1.00 41.17 17 GLY B N 1
ATOM 3089 C CA . GLY B 2 30 ? -4.700 28.877 -29.889 1.00 40.64 17 GLY B CA 1
ATOM 3090 C C . GLY B 2 30 ? -3.334 28.692 -30.517 1.00 36.73 17 GLY B C 1
ATOM 3091 O O . GLY B 2 30 ? -3.138 27.710 -31.244 1.00 38.20 17 GLY B O 1
ATOM 3092 N N . GLY B 2 31 ? -2.382 29.587 -30.252 1.00 36.93 18 GLY B N 1
ATOM 3093 C CA . GLY B 2 31 ? -1.078 29.515 -30.879 1.00 40.84 18 GLY B CA 1
ATOM 3094 C C . GLY B 2 31 ? -0.154 28.538 -30.149 1.00 37.36 18 GLY B C 1
ATOM 3095 O O . GLY B 2 31 ? -0.520 27.901 -29.154 1.00 36.24 18 GLY B O 1
ATOM 3096 N N . SER B 2 32 ? 1.068 28.417 -30.682 1.00 34.47 19 SER B N 1
ATOM 3097 C CA . SER B 2 32 ? 2.075 27.502 -30.155 1.00 33.71 19 SER B CA 1
ATOM 3098 C C . SER B 2 32 ? 3.384 28.228 -29.901 1.00 33.97 19 SER B C 1
ATOM 3099 O O . SER B 2 32 ? 3.733 29.195 -30.593 1.00 34.10 19 SER B O 1
ATOM 3102 N N . LEU B 2 33 ? 4.147 27.683 -28.945 1.00 32.70 20 LEU B N 1
ATOM 3103 C CA . LEU B 2 33 ? 5.518 28.099 -28.699 1.00 30.14 20 LEU B CA 1
ATOM 3104 C C . LEU B 2 33 ? 6.349 26.855 -28.441 1.00 30.96 20 LEU B C 1
ATOM 3105 O O . LEU B 2 33 ? 5.836 25.835 -27.988 1.00 33.41 20 LEU B O 1
ATOM 3110 N N . ARG B 2 34 ? 7.640 26.939 -28.708 1.00 31.75 2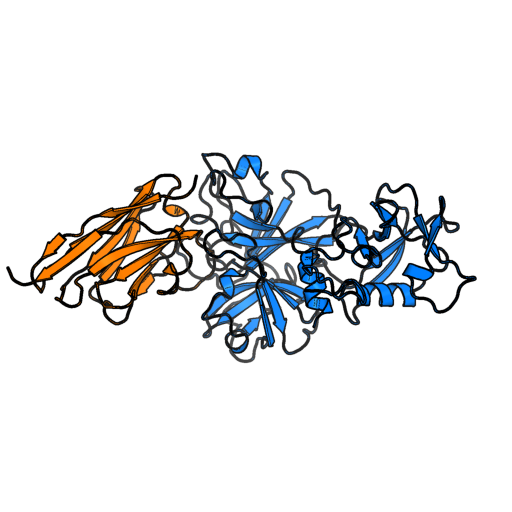1 ARG B N 1
ATOM 3111 C CA . ARG B 2 34 ? 8.544 25.868 -28.326 1.00 30.32 21 ARG B CA 1
ATOM 3112 C C . ARG B 2 34 ? 9.592 26.478 -27.402 1.00 31.24 21 ARG B C 1
ATOM 3113 O O . ARG B 2 34 ? 10.432 27.265 -27.845 1.00 28.63 21 ARG B O 1
ATOM 3121 N N . LEU B 2 35 ? 9.522 26.153 -26.124 1.00 28.36 22 LEU B N 1
ATOM 3122 C CA . LEU B 2 35 ? 10.576 26.579 -25.204 1.00 29.91 22 LEU B CA 1
ATOM 3123 C C . LEU B 2 35 ? 11.773 25.650 -25.288 1.00 31.32 22 LEU B C 1
ATOM 3124 O O . LEU B 2 35 ? 11.649 24.461 -25.586 1.00 30.60 22 LEU B O 1
ATOM 3129 N N . SER B 2 36 ? 12.950 26.180 -24.954 1.00 31.34 23 SER B N 1
ATOM 3130 C CA . SER B 2 36 ? 14.081 25.282 -24.857 1.00 29.24 23 SER B CA 1
ATOM 3131 C C . SER B 2 36 ? 14.993 25.795 -23.771 1.00 35.89 23 SER B C 1
ATOM 3132 O O . SER B 2 36 ? 14.952 26.962 -23.383 1.00 30.98 23 SER B O 1
ATOM 3135 N N . CYS B 2 37 ? 15.810 24.891 -23.280 1.00 34.05 24 CYS B N 1
ATOM 3136 C CA . CYS B 2 37 ? 16.707 25.228 -22.199 1.00 30.46 24 CYS B CA 1
ATOM 3137 C C . CYS B 2 37 ? 18.044 24.605 -22.534 1.00 34.92 24 CYS B C 1
ATOM 3138 O O . CYS B 2 37 ? 18.099 23.433 -22.938 1.00 34.38 24 CYS B O 1
ATOM 3141 N N . THR B 2 38 ? 19.110 25.386 -22.368 1.00 32.84 25 THR B N 1
ATOM 3142 C CA . THR B 2 38 ? 20.447 24.854 -22.554 1.00 31.88 25 THR B CA 1
ATOM 3143 C C . THR B 2 38 ? 21.256 25.126 -21.283 1.00 38.08 25 THR B C 1
ATOM 3144 O O . THR B 2 38 ? 20.750 25.689 -20.300 1.00 36.32 25 THR B O 1
ATOM 3148 N N . SER B 2 39 ? 22.514 24.700 -21.257 1.00 34.32 26 SER B N 1
ATOM 3149 C CA . SER B 2 39 ? 23.276 24.914 -20.037 1.00 39.97 26 SER B CA 1
ATOM 3150 C C . SER B 2 39 ? 24.681 25.326 -20.405 1.00 39.66 26 SER B C 1
ATOM 3151 O O . SER B 2 39 ? 25.171 24.994 -21.483 1.00 36.73 26 SER B O 1
ATOM 3154 N N . SER B 2 40 ? 25.291 26.099 -19.519 1.00 36.97 27 SER B N 1
ATOM 3155 C CA . SER B 2 40 ? 26.741 26.196 -19.445 1.00 40.75 27 SER B CA 1
ATOM 3156 C C . SER B 2 40 ? 27.202 25.635 -18.105 1.00 41.86 27 SER B C 1
ATOM 3157 O O . SER B 2 40 ? 26.401 25.319 -17.221 1.00 38.82 27 SER B O 1
ATOM 3160 N N . GLY B 2 41 ? 28.515 25.487 -17.964 1.00 40.55 28 GLY B N 1
ATOM 3161 C CA . GLY B 2 41 ? 29.108 25.040 -16.721 1.00 42.30 28 GLY B CA 1
ATOM 3162 C C . GLY B 2 41 ? 29.177 23.541 -16.569 1.00 47.98 28 GLY B C 1
ATOM 3163 O O . GLY B 2 41 ? 30.205 23.011 -16.142 1.00 41.68 28 GLY B O 1
ATOM 3164 N N . SER B 2 42 ? 28.097 22.837 -16.920 1.00 40.44 29 SER B N 1
ATOM 3165 C CA . SER B 2 42 ? 27.964 21.386 -16.733 1.00 33.52 29 SER B CA 1
ATOM 3166 C C . SER B 2 42 ? 26.929 20.938 -17.760 1.00 36.41 29 SER B C 1
ATOM 3167 O O . SER B 2 42 ? 25.930 21.640 -17.926 1.00 36.69 29 SER B O 1
ATOM 3170 N N . PRO B 2 43 ? 27.144 19.822 -18.476 1.00 35.23 30 PRO B N 1
ATOM 3171 C CA . PRO B 2 43 ? 26.200 19.417 -19.539 1.00 37.14 30 PRO B CA 1
ATOM 3172 C C . PRO B 2 43 ? 24.820 19.066 -18.990 1.00 34.90 30 PRO B C 1
ATOM 3173 O O . PRO B 2 43 ? 24.687 18.440 -17.933 1.00 33.98 30 PRO B O 1
ATOM 3177 N N . LEU B 2 44 ? 23.787 19.430 -19.751 1.00 33.61 31 LEU B N 1
ATOM 3178 C CA . LEU B 2 44 ? 22.422 19.168 -19.316 1.00 32.85 31 LEU B CA 1
ATOM 3179 C C . LEU B 2 44 ? 22.126 17.675 -19.185 1.00 31.44 31 LEU B C 1
ATOM 3180 O O . LEU B 2 44 ? 21.230 17.286 -18.427 1.00 32.89 31 LEU B O 1
ATOM 3185 N N . GLU B 2 45 ? 22.852 16.833 -19.926 1.00 29.39 32 GLU B N 1
ATOM 3186 C CA . GLU B 2 45 ? 22.639 15.390 -19.910 1.00 32.21 32 GLU B CA 1
ATOM 3187 C C . GLU B 2 45 ? 22.706 14.798 -18.504 1.00 35.83 32 GLU B C 1
ATOM 3188 O O . GLU B 2 45 ? 22.154 13.720 -18.275 1.00 33.96 32 GLU B O 1
ATOM 3194 N N . HIS B 2 46 ? 23.371 15.465 -17.551 1.00 32.06 33 HIS B N 1
ATOM 3195 C CA . HIS B 2 46 ? 23.460 14.907 -16.208 1.00 31.93 33 HIS B CA 1
ATOM 3196 C C . HIS B 2 46 ? 22.218 15.171 -15.364 1.00 31.93 33 HIS B C 1
ATOM 3197 O O . HIS B 2 46 ? 22.124 14.640 -14.247 1.00 32.09 33 HIS B O 1
ATOM 3204 N N . TYR B 2 47 ? 21.269 15.966 -15.851 1.00 29.74 34 TYR B N 1
ATOM 3205 C CA . TYR B 2 47 ? 20.228 16.545 -15.000 1.00 29.70 34 TYR B CA 1
ATOM 3206 C C . TYR B 2 47 ? 18.841 16.066 -15.408 1.00 33.26 34 TYR B C 1
ATOM 3207 O O . TYR B 2 47 ? 18.505 16.091 -16.597 1.00 31.74 34 TYR B O 1
ATOM 3216 N N . ASP B 2 48 ? 18.045 15.665 -14.408 1.00 30.48 35 ASP B N 1
ATOM 3217 C CA . ASP B 2 48 ? 16.591 15.610 -14.533 1.00 32.53 35 ASP B CA 1
ATOM 3218 C C . ASP B 2 48 ? 16.073 17.037 -14.608 1.00 30.29 35 ASP B C 1
ATOM 3219 O O . ASP B 2 48 ? 16.557 17.905 -13.882 1.00 31.51 35 ASP B O 1
ATOM 3224 N N . ILE B 2 49 ? 15.048 17.278 -15.433 1.00 29.73 36 ILE B N 1
ATOM 3225 C CA . ILE B 2 49 ? 14.623 18.648 -15.713 1.00 29.30 36 ILE B CA 1
ATOM 3226 C C . ILE B 2 49 ? 13.134 18.781 -15.439 1.00 30.46 36 ILE B C 1
ATOM 3227 O O . ILE B 2 49 ? 12.347 17.930 -15.863 1.00 28.47 36 ILE B O 1
ATOM 3232 N N . ILE B 2 50 ? 12.746 19.834 -14.716 1.00 30.48 37 ILE B N 1
ATOM 3233 C CA . ILE B 2 50 ? 11.343 20.185 -14.516 1.00 32.06 37 ILE B CA 1
ATOM 3234 C C . ILE B 2 50 ? 11.091 21.567 -15.113 1.00 31.87 37 ILE B C 1
ATOM 3235 O O . ILE B 2 50 ? 11.777 22.521 -14.755 1.00 29.56 37 ILE B O 1
ATOM 3240 N N . TRP B 2 51 ? 10.098 21.692 -16.001 1.00 29.03 38 TRP B N 1
ATOM 3241 C CA . TRP B 2 51 ? 9.604 23.012 -16.371 1.00 31.19 38 TRP B CA 1
ATOM 3242 C C . TRP B 2 51 ? 8.529 23.399 -15.369 1.00 30.93 38 TRP B C 1
ATOM 3243 O O . TRP B 2 51 ? 7.587 22.628 -15.155 1.00 31.93 38 TRP B O 1
ATOM 3254 N N . PHE B 2 52 ? 8.685 24.577 -14.749 1.00 30.15 39 PHE B N 1
ATOM 3255 C CA . PHE B 2 52 ? 7.650 25.143 -13.900 1.00 31.44 39 PHE B CA 1
ATOM 3256 C C . PHE B 2 52 ? 7.344 26.548 -14.377 1.00 32.71 39 PHE B C 1
ATOM 3257 O O . PHE B 2 52 ? 8.092 27.127 -15.162 1.00 29.06 39 PHE B O 1
ATOM 3265 N N . ARG B 2 53 ? 6.206 27.088 -13.934 1.00 30.00 40 ARG B N 1
ATOM 3266 C CA . ARG B 2 53 ? 5.818 28.424 -14.359 1.00 28.98 40 ARG B CA 1
ATOM 3267 C C . ARG B 2 53 ? 5.286 29.209 -13.172 1.00 29.66 40 ARG B C 1
ATOM 3268 O O . ARG B 2 53 ? 4.849 28.651 -12.162 1.00 32.37 40 ARG B O 1
ATOM 3276 N N . GLN B 2 54 ? 5.374 30.519 -13.289 1.00 28.89 41 GLN B N 1
ATOM 3277 C CA . GLN B 2 54 ? 4.766 31.365 -12.276 1.00 33.59 41 GLN B CA 1
ATOM 3278 C C . GLN B 2 54 ? 4.287 32.638 -12.932 1.00 31.78 41 GLN B C 1
ATOM 3279 O O . GLN B 2 54 ? 5.027 33.268 -13.694 1.00 32.74 41 GLN B O 1
ATOM 3285 N N . ALA B 2 55 ? 3.032 32.978 -12.671 1.00 33.26 42 ALA B N 1
ATOM 3286 C CA . ALA B 2 55 ? 2.484 34.248 -13.061 1.00 33.24 42 ALA B CA 1
ATOM 3287 C C . ALA B 2 55 ? 2.350 35.134 -11.837 1.00 34.31 42 ALA B C 1
ATOM 3288 O O . ALA B 2 55 ? 2.058 34.649 -10.741 1.00 36.56 42 ALA B O 1
ATOM 3290 N N . PRO B 2 56 ? 2.539 36.435 -11.990 1.00 35.73 43 PRO B N 1
ATOM 3291 C CA . PRO B 2 56 ? 2.465 37.328 -10.826 1.00 39.97 43 PRO B CA 1
ATOM 3292 C C . PRO B 2 56 ? 1.120 37.211 -10.127 1.00 40.70 43 PRO B C 1
ATOM 3293 O O . PRO B 2 56 ? 0.070 37.224 -10.764 1.00 41.51 43 PRO B O 1
ATOM 3297 N N . GLY B 2 57 ? 1.166 37.081 -8.806 1.00 38.55 44 GLY B N 1
ATOM 3298 C CA . GLY B 2 57 ? -0.029 36.923 -8.015 1.00 42.41 44 GLY B CA 1
ATOM 3299 C C . GLY B 2 57 ? -0.418 35.491 -7.739 1.00 46.43 44 GLY B C 1
ATOM 3300 O O . GLY B 2 57 ? -1.268 35.259 -6.871 1.00 49.21 44 GLY B O 1
ATOM 3301 N N . ARG B 2 58 ? 0.175 34.521 -8.438 1.00 41.24 45 ARG B N 1
ATOM 3302 C CA . ARG B 2 58 ? -0.207 33.123 -8.312 1.00 44.20 45 ARG B CA 1
ATOM 3303 C C . ARG B 2 58 ? 0.979 32.310 -7.824 1.00 42.18 45 ARG B C 1
ATOM 3304 O O . ARG B 2 58 ? 2.120 32.774 -7.864 1.00 41.97 45 ARG B O 1
ATOM 3312 N N . GLU B 2 59 ? 0.701 31.080 -7.374 1.00 46.65 46 GLU B N 1
ATOM 3313 C CA . GLU B 2 59 ? 1.756 30.184 -6.911 1.00 42.38 46 GLU B CA 1
ATOM 3314 C C . GLU B 2 59 ? 2.487 29.547 -8.088 1.00 39.71 46 GLU B C 1
ATOM 3315 O O . GLU B 2 59 ? 1.942 29.415 -9.189 1.00 36.86 46 GLU B O 1
ATOM 3321 N N . ARG B 2 60 ? 3.740 29.170 -7.847 1.00 36.53 47 ARG B N 1
ATOM 3322 C CA . ARG B 2 60 ? 4.489 28.380 -8.810 1.00 35.95 47 ARG B CA 1
ATOM 3323 C C . ARG B 2 60 ? 3.776 27.069 -9.092 1.00 37.26 47 ARG B C 1
ATOM 3324 O O . ARG B 2 60 ? 3.118 26.494 -8.223 1.00 37.97 47 ARG B O 1
ATOM 3332 N N . GLU B 2 61 ? 3.945 26.585 -10.316 1.00 34.14 48 GLU B N 1
ATOM 3333 C CA . GLU B 2 61 ? 3.221 25.421 -10.821 1.00 35.52 48 GLU B CA 1
ATOM 3334 C C . GLU B 2 61 ? 4.182 24.625 -11.690 1.00 32.85 48 GLU B C 1
ATOM 3335 O O . GLU B 2 61 ? 4.621 25.120 -12.733 1.00 33.24 48 GLU B O 1
ATOM 3341 N N . GLY B 2 62 ? 4.529 23.418 -11.253 1.00 33.47 49 GLY B N 1
ATOM 3342 C CA . GLY B 2 62 ? 5.290 22.522 -12.106 1.00 33.86 49 GLY B CA 1
ATOM 3343 C C . GLY B 2 62 ? 4.390 22.021 -13.232 1.00 37.26 49 GLY B C 1
ATOM 3344 O O . GLY B 2 62 ? 3.232 21.659 -12.997 1.00 34.45 49 GLY B O 1
ATOM 3345 N N . VAL B 2 63 ? 4.901 22.028 -14.458 1.00 30.93 50 VAL B N 1
ATOM 3346 C CA . VAL B 2 63 ? 4.039 21.650 -15.582 1.00 31.62 50 VAL B CA 1
ATOM 3347 C C . VAL B 2 63 ? 4.567 20.422 -16.292 1.00 30.38 50 VAL B C 1
ATOM 3348 O O . VAL B 2 63 ? 3.778 19.637 -16.817 1.00 33.27 50 VAL B O 1
ATOM 3352 N N . SER B 2 64 ? 5.888 20.220 -16.311 1.00 30.45 51 SER B N 1
ATOM 3353 C CA . SER B 2 64 ? 6.313 19.009 -17.007 1.00 30.23 51 SER B CA 1
ATOM 3354 C C . SER B 2 64 ? 7.697 18.599 -16.530 1.00 29.77 51 SER B C 1
ATOM 3355 O O . SER B 2 64 ? 8.483 19.447 -16.156 1.00 29.10 51 SER B O 1
ATOM 3358 N N . SER B 2 65 ? 8.005 17.303 -16.583 1.00 27.68 52 SER B N 1
ATOM 3359 C CA . SER B 2 65 ? 9.335 16.867 -16.141 1.00 28.53 52 SER B CA 1
ATOM 3360 C C . SER B 2 65 ? 9.804 15.698 -16.993 1.00 31.35 52 SER B C 1
ATOM 3361 O O . SER B 2 65 ? 9.007 15.017 -17.648 1.00 33.70 52 SER B O 1
ATOM 3364 N N . ILE B 2 66 ? 11.122 15.502 -17.004 1.00 29.87 53 ILE B N 1
ATOM 3365 C CA . ILE B 2 66 ? 11.743 14.443 -17.807 1.00 27.79 53 ILE B CA 1
ATOM 3366 C C . ILE B 2 66 ? 13.041 14.002 -17.132 1.00 32.14 53 ILE B C 1
ATOM 3367 O O . ILE B 2 66 ? 13.791 14.833 -16.604 1.00 30.18 53 ILE B O 1
ATOM 3372 N N . THR B 2 67 ? 13.311 12.683 -17.155 1.00 32.78 54 THR B N 1
ATOM 3373 C CA . THR B 2 67 ? 14.556 12.131 -16.620 1.00 31.48 54 THR B CA 1
ATOM 3374 C C . THR B 2 67 ? 15.716 12.374 -17.585 1.00 38.58 54 THR B C 1
ATOM 3375 O O . THR B 2 67 ? 15.522 12.769 -18.730 1.00 31.22 54 THR B O 1
ATOM 3379 N N . THR B 2 68 ? 16.949 12.136 -17.098 1.00 33.46 55 THR B N 1
ATOM 3380 C CA . THR B 2 68 ? 18.144 12.312 -17.932 1.00 34.63 55 THR B CA 1
ATOM 3381 C C . THR B 2 68 ? 18.080 11.510 -19.228 1.00 34.98 55 THR B C 1
ATOM 3382 O O . THR B 2 68 ? 18.529 11.977 -20.279 1.00 41.16 55 THR B O 1
ATOM 3386 N N . SER B 2 69 ? 17.619 10.272 -19.162 1.00 33.91 56 SER B N 1
ATOM 3387 C CA . SER B 2 69 ? 17.539 9.404 -20.332 1.00 41.96 56 SER B CA 1
ATOM 3388 C C . SER B 2 69 ? 16.323 9.690 -21.198 1.00 43.40 56 SER B C 1
ATOM 3389 O O . SER B 2 69 ? 16.241 9.171 -22.315 1.00 43.70 56 SER B O 1
ATOM 3392 N N . GLY B 2 70 ? 15.368 10.466 -20.697 1.00 38.58 57 GLY B N 1
ATOM 3393 C CA . GLY B 2 70 ? 14.143 10.685 -21.423 1.00 42.02 57 GLY B CA 1
ATOM 3394 C C . GLY B 2 70 ? 13.098 9.609 -21.264 1.00 45.47 57 GLY B C 1
ATOM 3395 O O . GLY B 2 70 ? 12.023 9.731 -21.867 1.00 41.26 57 GLY B O 1
ATOM 3396 N N . GLY B 2 71 ? 13.355 8.581 -20.446 1.00 45.64 58 GLY B N 1
ATOM 3397 C CA . GLY B 2 71 ? 12.479 7.418 -20.360 1.00 49.92 58 GLY B CA 1
ATOM 3398 C C . GLY B 2 71 ? 11.270 7.547 -19.446 1.00 48.52 58 GLY B C 1
ATOM 3399 O O . GLY B 2 71 ? 10.429 6.636 -19.428 1.00 45.94 58 GLY B O 1
ATOM 3400 N N . HIS B 2 72 ? 11.162 8.639 -18.688 1.00 41.07 59 HIS B N 1
ATOM 3401 C CA . HIS B 2 72 ? 9.966 8.931 -17.897 1.00 36.97 59 HIS B CA 1
ATOM 3402 C C . HIS B 2 72 ? 9.653 10.399 -18.104 1.00 35.76 59 HIS B C 1
ATOM 3403 O O . HIS B 2 72 ? 10.508 11.242 -17.821 1.00 34.61 59 HIS B O 1
ATOM 3410 N N . THR B 2 73 ? 8.451 10.710 -18.611 1.00 35.40 60 THR B N 1
ATOM 3411 C CA . THR B 2 73 ? 7.976 12.084 -18.685 1.00 34.41 60 THR B CA 1
ATOM 3412 C C . THR B 2 73 ? 6.735 12.231 -17.818 1.00 34.81 60 THR B C 1
ATOM 3413 O O . THR B 2 73 ? 6.071 11.248 -17.468 1.00 39.63 60 THR B O 1
ATOM 3417 N N . ASN B 2 74 ? 6.424 13.476 -17.467 1.00 33.87 61 ASN B N 1
ATOM 3418 C CA . ASN B 2 74 ? 5.379 13.725 -16.481 1.00 34.15 61 ASN B CA 1
ATOM 3419 C C . ASN B 2 74 ? 4.741 15.070 -16.796 1.00 34.68 61 ASN B C 1
ATOM 3420 O O . ASN B 2 74 ? 5.458 16.008 -17.152 1.00 32.24 61 ASN B O 1
ATOM 3425 N N . TYR B 2 75 ? 3.400 15.165 -16.673 1.00 34.04 62 TYR B N 1
ATOM 3426 C CA . TYR B 2 75 ? 2.675 16.390 -17.025 1.00 34.98 62 TYR B CA 1
ATOM 3427 C C . TYR B 2 75 ? 1.609 16.768 -15.998 1.00 33.78 62 TYR B C 1
ATOM 3428 O O . TYR B 2 75 ? 0.876 15.912 -15.504 1.00 35.94 62 TYR B O 1
ATOM 3437 N N . ALA B 2 76 ? 1.483 18.069 -15.736 1.00 32.83 63 ALA B N 1
ATOM 3438 C CA . ALA B 2 76 ? 0.360 18.556 -14.955 1.00 35.23 63 ALA B CA 1
ATOM 3439 C C . ALA B 2 76 ? -0.925 18.299 -15.734 1.00 34.20 63 ALA B C 1
ATOM 3440 O O . ALA B 2 76 ? -0.933 18.397 -16.964 1.00 35.05 63 ALA B O 1
ATOM 3442 N N . ASP B 2 77 ? -1.998 17.914 -15.023 1.00 35.47 64 ASP B N 1
ATOM 3443 C CA . ASP B 2 77 ? -3.303 17.752 -15.682 1.00 43.84 64 ASP B CA 1
ATOM 3444 C C . ASP B 2 77 ? -3.672 18.951 -16.556 1.00 43.71 64 ASP B C 1
ATOM 3445 O O . ASP B 2 77 ? -4.306 18.791 -17.607 1.00 46.85 64 ASP B O 1
ATOM 3450 N N . SER B 2 78 ? -3.332 20.165 -16.110 1.00 43.96 65 SER B N 1
ATOM 3451 C CA . SER B 2 78 ? -3.704 21.373 -16.838 1.00 42.00 65 SER B CA 1
ATOM 3452 C C . SER B 2 78 ? -3.066 21.472 -18.218 1.00 44.66 65 SER B C 1
ATOM 3453 O O . SER B 2 78 ? -3.560 22.242 -19.051 1.00 45.98 65 SER B O 1
ATOM 3456 N N . VAL B 2 79 ? -1.983 20.738 -18.489 1.00 43.50 66 VAL B N 1
ATOM 3457 C CA . VAL B 2 79 ? -1.282 20.880 -19.759 1.00 40.73 66 VAL B CA 1
ATOM 3458 C C . VAL B 2 79 ? -1.199 19.590 -20.550 1.00 38.04 66 VAL B C 1
ATOM 3459 O O . VAL B 2 79 ? -0.659 19.601 -21.666 1.00 35.52 66 VAL B O 1
ATOM 3463 N N . LYS B 2 80 ? -1.673 18.472 -20.006 1.00 40.01 67 LYS B N 1
ATOM 3464 C CA . LYS B 2 80 ? -1.516 17.202 -20.703 1.00 43.60 67 LYS B CA 1
ATOM 3465 C C . LYS B 2 80 ? -2.235 17.275 -22.046 1.00 49.50 67 LYS B C 1
ATOM 3466 O O . LYS B 2 80 ? -3.258 17.953 -22.185 1.00 46.54 67 LYS B O 1
ATOM 3472 N N . ASP B 2 81 ? -1.655 16.614 -23.052 1.00 49.75 68 ASP B N 1
ATOM 3473 C CA . ASP B 2 81 ? -2.160 16.610 -24.430 1.00 53.95 68 ASP B CA 1
ATOM 3474 C C . ASP B 2 81 ? -1.825 17.881 -25.199 1.00 49.40 68 ASP B C 1
ATOM 3475 O O . ASP B 2 81 ? -1.809 17.862 -26.434 1.00 60.07 68 ASP B O 1
ATOM 3480 N N . ARG B 2 82 ? -1.606 18.996 -24.506 1.00 39.78 69 ARG B N 1
ATOM 3481 C CA . ARG B 2 82 ? -1.184 20.212 -25.189 1.00 38.04 69 ARG B CA 1
ATOM 3482 C C . ARG B 2 82 ? 0.321 20.390 -25.180 1.00 37.65 69 ARG B C 1
ATOM 3483 O O . ARG B 2 82 ? 0.881 20.906 -26.147 1.00 40.95 69 ARG B O 1
ATOM 3491 N N . PHE B 2 83 ? 0.989 19.972 -24.116 1.00 35.51 70 PHE B N 1
ATOM 3492 C CA . PHE B 2 83 ? 2.422 20.170 -23.952 1.00 31.70 70 PHE B CA 1
ATOM 3493 C C . PHE B 2 83 ? 3.142 18.848 -24.153 1.00 35.10 70 PHE B C 1
ATOM 3494 O O . PHE B 2 83 ? 2.631 17.791 -23.785 1.00 37.57 70 PHE B O 1
ATOM 3502 N N . THR B 2 84 ? 4.356 18.923 -24.688 1.00 35.04 71 THR B N 1
ATOM 3503 C CA . THR B 2 84 ? 5.199 17.746 -24.865 1.00 32.50 71 THR B CA 1
ATOM 3504 C C . THR B 2 84 ? 6.631 18.110 -24.536 1.00 30.84 71 THR B C 1
ATOM 3505 O O . THR B 2 84 ? 7.204 18.988 -25.183 1.00 32.95 71 THR B O 1
ATOM 3509 N N . ILE B 2 85 ? 7.236 17.396 -23.564 1.00 32.73 72 ILE B N 1
ATOM 3510 C CA . ILE B 2 85 ? 8.619 17.646 -23.171 1.00 30.03 72 ILE B CA 1
ATOM 3511 C C . ILE B 2 85 ? 9.498 16.634 -23.884 1.00 32.35 72 ILE B C 1
ATOM 3512 O O . ILE B 2 85 ? 9.107 15.477 -24.067 1.00 36.26 72 ILE B O 1
ATOM 3517 N N . SER B 2 86 ? 10.696 17.052 -24.273 1.00 32.66 73 SER B N 1
ATOM 3518 C CA . SER B 2 86 ? 11.635 16.088 -24.842 1.00 33.67 73 SER B CA 1
ATOM 3519 C C . SER B 2 86 ? 13.044 16.632 -24.651 1.00 29.39 73 SER B C 1
ATOM 3520 O O . SER B 2 86 ? 13.228 17.768 -24.215 1.00 30.82 73 SER B O 1
ATOM 3523 N N . ARG B 2 87 ? 14.048 15.828 -24.974 1.00 31.67 74 ARG B N 1
ATOM 3524 C CA . ARG B 2 87 ? 15.402 16.351 -24.819 1.00 34.90 74 ARG B CA 1
ATOM 3525 C C . ARG B 2 87 ? 16.317 15.770 -25.881 1.00 37.42 74 ARG B C 1
ATOM 3526 O O . ARG B 2 87 ? 16.027 14.730 -26.471 1.00 37.50 74 ARG B O 1
ATOM 3534 N N . ASP B 2 88 ? 17.453 16.449 -26.088 1.00 38.77 75 ASP B N 1
ATOM 3535 C CA . ASP B 2 88 ? 18.499 16.001 -27.009 1.00 37.96 75 ASP B CA 1
ATOM 3536 C C . ASP B 2 88 ? 19.825 16.235 -26.291 1.00 39.07 75 ASP B C 1
ATOM 3537 O O . ASP B 2 88 ? 20.293 17.380 -26.170 1.00 38.68 75 ASP B O 1
ATOM 3542 N N . ASN B 2 89 ? 20.392 15.149 -25.766 1.00 35.90 76 ASN B N 1
ATOM 3543 C CA . ASN B 2 89 ? 21.574 15.304 -24.929 1.00 41.01 76 ASN B CA 1
ATOM 3544 C C . ASN B 2 89 ? 22.791 15.669 -25.764 1.00 45.77 76 ASN B C 1
ATOM 3545 O O . ASN B 2 89 ? 23.630 16.454 -25.312 1.00 45.30 76 ASN B O 1
ATOM 3550 N N . ALA B 2 90 ? 22.873 15.169 -27.002 1.00 40.86 77 ALA B N 1
ATOM 3551 C CA . ALA B 2 90 ? 24.004 15.517 -27.852 1.00 41.52 77 ALA B CA 1
ATOM 3552 C C . ALA B 2 90 ? 24.020 17.005 -28.183 1.00 45.15 77 ALA B C 1
ATOM 3553 O O . ALA B 2 90 ? 25.095 17.605 -28.305 1.00 51.02 77 ALA B O 1
ATOM 3555 N N . LYS B 2 91 ? 22.852 17.616 -28.321 1.00 41.55 78 LYS B N 1
ATOM 3556 C CA . LYS B 2 91 ? 22.745 19.048 -28.567 1.00 42.33 78 LYS B CA 1
ATOM 3557 C C . LYS B 2 91 ? 22.656 19.860 -27.283 1.00 44.68 78 LYS B C 1
ATOM 3558 O O . LYS B 2 91 ? 22.551 21.094 -27.356 1.00 42.84 78 LYS B O 1
ATOM 3564 N N . ASN B 2 92 ? 22.667 19.196 -26.125 1.00 38.15 79 ASN B N 1
ATOM 3565 C CA . ASN B 2 92 ? 22.663 19.856 -24.820 1.00 42.32 79 ASN B CA 1
ATOM 3566 C C . ASN B 2 92 ? 21.406 20.703 -24.604 1.00 43.10 79 ASN B C 1
ATOM 3567 O O . ASN B 2 92 ? 21.471 21.834 -24.120 1.00 37.88 79 ASN B O 1
ATOM 3572 N N . VAL B 2 93 ? 20.241 20.154 -24.950 1.00 39.92 80 VAL B N 1
ATOM 3573 C CA . VAL B 2 93 ? 19.030 20.961 -24.891 1.00 36.90 80 VAL B CA 1
ATOM 3574 C C . VAL B 2 93 ? 17.853 20.124 -24.388 1.00 35.54 80 VAL B C 1
ATOM 3575 O O . VAL B 2 93 ? 17.814 18.902 -24.559 1.00 34.53 80 VAL B O 1
ATOM 3579 N N . VAL B 2 94 ? 16.933 20.789 -23.683 1.00 31.35 81 VAL B N 1
ATOM 3580 C CA . VAL B 2 94 ? 15.640 20.233 -23.292 1.00 30.09 81 VAL B CA 1
ATOM 3581 C C . VAL B 2 94 ? 14.551 21.130 -23.875 1.00 34.21 81 VAL B C 1
ATOM 3582 O O . VAL B 2 94 ? 14.676 22.362 -23.871 1.00 33.04 81 VAL B O 1
ATOM 3586 N N . TYR B 2 95 ? 13.491 20.522 -24.399 1.00 30.28 82 TYR B N 1
ATOM 3587 C CA . TYR B 2 95 ? 12.453 21.265 -25.104 1.00 30.46 82 TYR B CA 1
ATOM 3588 C C . TYR B 2 95 ? 11.099 21.104 -24.427 1.00 31.44 82 TYR B C 1
ATOM 3589 O O . TYR B 2 95 ? 10.792 20.049 -23.860 1.00 30.94 82 TYR B O 1
ATOM 3598 N N . LEU B 2 96 ? 10.261 22.134 -24.571 1.00 30.76 83 LEU B N 1
ATOM 3599 C CA . LEU B 2 96 ? 8.857 22.083 -24.157 1.00 30.22 83 LEU B CA 1
ATOM 3600 C C . LEU B 2 96 ? 8.005 22.628 -25.301 1.00 31.20 83 LEU B C 1
ATOM 3601 O O . LEU B 2 96 ? 7.907 23.846 -25.491 1.00 30.73 83 LEU B O 1
ATOM 3606 N N . GLN B 2 97 ? 7.391 21.730 -26.057 1.00 30.85 84 GLN B N 1
ATOM 3607 C CA . GLN B 2 97 ? 6.466 22.116 -27.112 1.00 31.26 84 GLN B CA 1
ATOM 3608 C C . GLN B 2 97 ? 5.117 22.421 -26.476 1.00 33.16 84 GLN B C 1
ATOM 3609 O O . GLN B 2 97 ? 4.552 21.552 -25.808 1.00 34.03 84 GLN B O 1
ATOM 3615 N N . MET B 2 98 ? 4.587 23.633 -26.681 1.00 31.38 85 MET B N 1
ATOM 3616 C CA . MET B 2 98 ? 3.344 24.075 -26.057 1.00 31.38 85 MET B CA 1
ATOM 3617 C C . MET B 2 98 ? 2.371 24.426 -27.168 1.00 31.89 85 MET B C 1
ATOM 3618 O O . MET B 2 98 ? 2.553 25.442 -27.856 1.00 32.15 85 MET B O 1
ATOM 3623 N N . ASN B 2 99 ? 1.367 23.582 -27.361 1.00 32.92 86 ASN B N 1
ATOM 3624 C CA . ASN B 2 99 ? 0.355 23.845 -28.376 1.00 33.93 86 ASN B CA 1
ATOM 3625 C C . ASN B 2 99 ? -0.958 24.292 -27.739 1.00 37.42 86 ASN B C 1
ATOM 3626 O O . ASN B 2 99 ? -1.169 24.142 -26.538 1.00 32.36 86 ASN B O 1
ATOM 3631 N N . SER B 2 100 ? -1.843 24.852 -28.570 1.00 35.93 87 SER B N 1
ATOM 3632 C CA . SER B 2 100 ? -3.185 25.265 -28.150 1.00 39.14 87 SER B CA 1
ATOM 3633 C C . SER B 2 100 ? -3.154 26.128 -26.895 1.00 38.65 87 SER B C 1
ATOM 3634 O O . SER B 2 100 ? -3.844 25.856 -25.908 1.00 38.89 87 SER B O 1
ATOM 3637 N N . LEU B 2 101 ? -2.326 27.171 -26.929 1.00 36.81 88 LEU B N 1
ATOM 3638 C CA . LEU B 2 101 ? -2.124 27.990 -25.745 1.00 37.14 88 LEU B CA 1
ATOM 3639 C C . LEU B 2 101 ? -3.386 28.781 -25.400 1.00 41.30 88 LEU B C 1
ATOM 3640 O O . LEU B 2 101 ? -4.222 29.079 -26.263 1.00 40.11 88 LEU B O 1
ATOM 3645 N N . LYS B 2 102 ? -3.524 29.087 -24.110 1.00 39.05 89 LYS B N 1
ATOM 3646 C CA . LYS B 2 102 ? -4.654 29.742 -23.466 1.00 38.08 89 LYS B CA 1
ATOM 3647 C C . LYS B 2 102 ? -4.165 30.893 -22.605 1.00 39.97 89 LYS B C 1
ATOM 3648 O O . LYS B 2 102 ? -3.038 30.847 -22.097 1.00 37.25 89 LYS B O 1
ATOM 3654 N N . PRO B 2 103 ? -4.995 31.936 -22.412 1.00 42.20 90 PRO B N 1
ATOM 3655 C CA . PRO B 2 103 ? -4.579 33.055 -21.543 1.00 42.61 90 PRO B CA 1
ATOM 3656 C C . PRO B 2 103 ? -4.068 32.600 -20.182 1.00 42.51 90 PRO B C 1
ATOM 3657 O O . PRO B 2 103 ? -3.099 33.175 -19.671 1.00 41.51 90 PRO B O 1
ATOM 3661 N N A GLU B 2 104 ? -4.663 31.550 -19.605 0.51 42.50 91 GLU B N 1
ATOM 3662 N N B GLU B 2 104 ? -4.664 31.548 -19.610 0.49 42.50 91 GLU B N 1
ATOM 3663 C CA A GLU B 2 104 ? -4.222 30.998 -18.325 0.51 43.85 91 GLU B CA 1
ATOM 3664 C CA B GLU B 2 104 ? -4.216 31.009 -18.327 0.49 43.84 91 GLU B CA 1
ATOM 3665 C C A GLU B 2 104 ? -2.832 30.373 -18.379 0.51 41.78 91 GLU B C 1
ATOM 3666 C C B GLU B 2 104 ? -2.789 30.475 -18.370 0.49 41.76 91 GLU B C 1
ATOM 3667 O O A GLU B 2 104 ? -2.308 29.983 -17.325 0.51 39.37 91 GLU B O 1
ATOM 3668 O O B GLU B 2 104 ? -2.192 30.250 -17.307 0.49 39.47 91 GLU B O 1
ATOM 3679 N N . ASP B 2 105 ? -2.232 30.236 -19.560 1.00 34.39 92 ASP B N 1
ATOM 3680 C CA . ASP B 2 105 ? -0.856 29.754 -19.640 1.00 38.83 92 ASP B CA 1
ATOM 3681 C C . ASP B 2 105 ? 0.170 30.887 -19.565 1.00 33.20 92 ASP B C 1
ATOM 3682 O O . ASP B 2 105 ? 1.375 30.622 -19.541 1.00 33.48 92 ASP B O 1
ATOM 3687 N N . THR B 2 106 ? -0.278 32.137 -19.565 1.00 35.86 93 THR B N 1
ATOM 3688 C CA . THR B 2 106 ? 0.623 33.266 -19.394 1.00 34.09 93 THR B CA 1
ATOM 3689 C C . THR B 2 106 ? 1.355 33.150 -18.065 1.00 33.21 93 THR B C 1
ATOM 3690 O O . THR B 2 106 ? 0.730 32.957 -17.015 1.00 33.05 93 THR B O 1
ATOM 3694 N N . ALA B 2 107 ? 2.675 33.314 -18.120 1.00 30.66 94 ALA B N 1
ATOM 3695 C CA . ALA B 2 107 ? 3.531 33.168 -16.952 1.00 30.70 94 ALA B CA 1
ATOM 3696 C C . ALA B 2 107 ? 4.978 33.288 -17.401 1.00 32.01 94 ALA 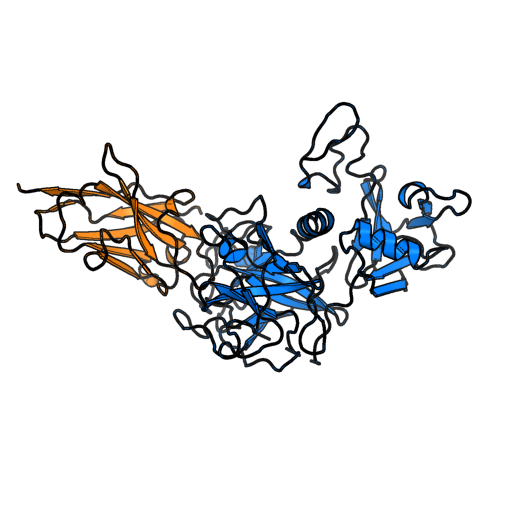B C 1
ATOM 3697 O O . ALA B 2 107 ? 5.252 33.218 -18.607 1.00 27.26 94 ALA B O 1
ATOM 3699 N N . VAL B 2 108 ? 5.912 33.468 -16.453 1.00 29.44 95 VAL B N 1
ATOM 3700 C CA . VAL B 2 108 ? 7.314 33.195 -16.727 1.00 29.15 95 VAL B CA 1
ATOM 3701 C C . VAL B 2 108 ? 7.549 31.700 -16.555 1.00 29.48 95 VAL B C 1
ATOM 3702 O O . VAL B 2 108 ? 7.161 31.102 -15.538 1.00 28.12 95 VAL B O 1
ATOM 3706 N N . TYR B 2 109 ? 8.206 31.091 -17.545 1.00 28.68 96 TYR B N 1
ATOM 3707 C CA . TYR B 2 109 ? 8.500 29.663 -17.534 1.00 26.46 96 TYR B CA 1
ATOM 3708 C C . TYR B 2 109 ? 9.968 29.457 -17.198 1.00 26.48 96 TYR B C 1
ATOM 3709 O O . TYR B 2 109 ? 10.839 30.051 -17.834 1.00 27.10 96 TYR B O 1
ATOM 3718 N N . TYR B 2 110 ? 10.225 28.602 -16.215 1.00 26.87 97 TYR B N 1
ATOM 3719 C CA . TYR B 2 110 ? 11.557 28.329 -15.706 1.00 28.00 97 TYR B CA 1
ATOM 3720 C C . TYR B 2 110 ? 11.873 26.850 -15.872 1.00 32.71 97 TYR B C 1
ATOM 3721 O O . TYR B 2 110 ? 10.998 25.976 -15.761 1.00 27.16 97 TYR B O 1
ATOM 3730 N N . CYS B 2 111 ? 13.148 26.572 -16.047 1.00 32.59 98 CYS B N 1
ATOM 3731 C CA . CYS B 2 111 ? 13.663 25.221 -15.948 1.00 29.37 98 CYS B CA 1
ATOM 3732 C C . CYS B 2 111 ? 14.355 25.015 -14.616 1.00 36.92 98 CYS B C 1
ATOM 3733 O O . CYS B 2 111 ? 15.122 25.877 -14.180 1.00 35.43 98 CYS B O 1
ATOM 3736 N N . ALA B 2 112 ? 14.123 23.852 -13.999 1.00 35.35 99 ALA B N 1
ATOM 3737 C CA . ALA B 2 112 ? 14.765 23.445 -12.752 1.00 33.74 99 ALA B CA 1
ATOM 3738 C C . ALA B 2 112 ? 15.483 22.114 -12.959 1.00 38.50 99 ALA B C 1
ATOM 3739 O O . ALA B 2 112 ? 14.903 21.182 -13.511 1.00 35.49 99 ALA B O 1
ATOM 3741 N N . GLY B 2 113 ? 16.725 21.994 -12.498 1.00 33.38 100 GLY B N 1
ATOM 3742 C CA . GLY B 2 113 ? 17.488 20.786 -12.725 1.00 31.42 100 GLY B CA 1
ATOM 3743 C C . GLY B 2 113 ? 18.021 20.202 -11.434 1.00 35.23 100 GLY B C 1
ATOM 3744 O O . GLY B 2 113 ? 18.294 20.914 -10.474 1.00 31.60 100 GLY B O 1
ATOM 3745 N N . ARG B 2 114 ? 18.103 18.868 -11.413 1.00 33.96 101 ARG B N 1
ATOM 3746 C CA . ARG B 2 114 ? 18.755 18.119 -10.351 1.00 32.24 101 ARG B CA 1
ATOM 3747 C C . ARG B 2 114 ? 19.642 17.073 -10.988 1.00 34.72 101 ARG B C 1
ATOM 3748 O O . ARG B 2 114 ? 19.309 16.541 -12.040 1.00 29.22 101 ARG B O 1
ATOM 3756 N N . VAL B 2 115 ? 20.752 16.730 -10.326 1.00 29.92 102 VAL B N 1
ATOM 3757 C CA . VAL B 2 115 ? 21.476 15.544 -10.766 1.00 30.70 102 VAL B CA 1
ATOM 3758 C C . VAL B 2 115 ? 20.490 14.375 -10.797 1.00 30.86 102 VAL B C 1
ATOM 3759 O O . VAL B 2 115 ? 19.790 14.107 -9.814 1.00 30.62 102 VAL B O 1
ATOM 3763 N N . GLY B 2 116 ? 20.399 13.697 -11.939 1.00 28.80 103 GLY B N 1
ATOM 3764 C CA . GLY B 2 116 ? 19.331 12.718 -12.117 1.00 34.67 103 GLY B CA 1
ATOM 3765 C C . GLY B 2 116 ? 19.682 11.355 -11.535 1.00 32.87 103 GLY B C 1
ATOM 3766 O O . GLY B 2 116 ? 20.787 10.849 -11.702 1.00 35.75 103 GLY B O 1
ATOM 3767 N N . GLY B 2 117 ? 18.712 10.747 -10.861 1.00 31.94 104 GLY B N 1
ATOM 3768 C CA . GLY B 2 117 ? 18.928 9.439 -10.275 1.00 32.95 104 GLY B CA 1
ATOM 3769 C C . GLY B 2 117 ? 18.511 8.310 -11.221 1.00 36.58 104 GLY B C 1
ATOM 3770 O O . GLY B 2 117 ? 17.939 8.536 -12.274 1.00 35.09 104 GLY B O 1
ATOM 3771 N N . ARG B 2 118 ? 18.810 7.078 -10.815 1.00 35.40 105 ARG B N 1
ATOM 3772 C CA A ARG B 2 118 ? 18.558 5.905 -11.642 0.73 34.26 105 ARG B CA 1
ATOM 3773 C CA B ARG B 2 118 ? 18.557 5.905 -11.639 0.27 34.29 105 ARG B CA 1
ATOM 3774 C C . ARG B 2 118 ? 17.278 5.171 -11.267 1.00 40.39 105 ARG B C 1
ATOM 3775 O O . ARG B 2 118 ? 17.072 4.050 -11.730 1.00 43.00 105 ARG B O 1
ATOM 3790 N N . ARG B 2 119 ? 16.407 5.766 -10.450 1.00 32.18 106 ARG B N 1
ATOM 3791 C CA . ARG B 2 119 ? 15.216 5.001 -10.097 1.00 33.81 106 ARG B CA 1
ATOM 3792 C C . ARG B 2 119 ? 14.238 4.958 -11.277 1.00 32.81 106 ARG B C 1
ATOM 3793 O O . ARG B 2 119 ? 14.242 5.821 -12.149 1.00 31.70 106 ARG B O 1
ATOM 3801 N N . ASN B 2 120 ? 13.360 3.968 -11.242 1.00 30.98 107 ASN B N 1
ATOM 3802 C CA A ASN B 2 120 ? 12.369 3.732 -12.294 0.75 35.36 107 ASN B CA 1
ATOM 3803 C CA B ASN B 2 120 ? 12.364 3.749 -12.293 0.25 35.27 107 ASN B CA 1
ATOM 3804 C C . ASN B 2 120 ? 11.039 4.396 -11.903 1.00 30.33 107 ASN B C 1
ATOM 3805 O O . ASN B 2 120 ? 10.068 3.739 -11.506 1.00 30.34 107 ASN B O 1
ATOM 3814 N N . TRP B 2 121 ? 11.015 5.729 -12.004 1.00 30.71 108 TRP B N 1
ATOM 3815 C CA . TRP B 2 121 ? 9.846 6.497 -11.575 1.00 34.15 108 TRP B CA 1
ATOM 3816 C C . TRP B 2 121 ? 9.900 7.890 -12.185 1.00 34.45 108 TRP B C 1
ATOM 3817 O O . TRP B 2 121 ? 10.965 8.382 -12.547 1.00 33.59 108 TRP B O 1
ATOM 3828 N N . ILE B 2 122 ? 8.734 8.535 -12.265 1.00 32.96 109 ILE B N 1
ATOM 3829 C CA . ILE B 2 122 ? 8.699 9.919 -12.766 1.00 32.15 109 ILE B CA 1
ATOM 3830 C C . ILE B 2 122 ? 9.435 10.868 -11.830 1.00 40.73 109 ILE B C 1
ATOM 3831 O O . ILE B 2 122 ? 9.550 10.646 -10.612 1.00 35.06 109 ILE B O 1
ATOM 3836 N N . VAL B 2 123 ? 9.844 11.999 -12.402 1.00 34.80 110 VAL B N 1
ATOM 3837 C CA . VAL B 2 123 ? 10.376 13.138 -11.657 1.00 35.51 110 VAL B CA 1
ATOM 3838 C C . VAL B 2 123 ? 9.191 13.969 -11.192 1.00 39.50 110 VAL B C 1
ATOM 3839 O O . VAL B 2 123 ? 8.404 14.434 -12.035 1.00 33.57 110 VAL B O 1
ATOM 3843 N N . PRO B 2 124 ? 9.015 14.190 -9.888 1.00 41.73 111 PRO B N 1
ATOM 3844 C CA . PRO B 2 124 ? 7.809 14.894 -9.422 1.00 41.15 111 PRO B CA 1
ATOM 3845 C C . PRO B 2 124 ? 7.801 16.339 -9.890 1.00 39.84 111 PRO B C 1
ATOM 3846 O O . PRO B 2 124 ? 8.850 16.987 -9.989 1.00 35.93 111 PRO B O 1
ATOM 3850 N N . LEU B 2 125 ? 6.589 16.838 -10.186 1.00 33.82 112 LEU B N 1
ATOM 3851 C CA . LEU B 2 125 ? 6.431 18.189 -10.716 1.00 37.49 112 LEU B CA 1
ATOM 3852 C C . LEU B 2 125 ? 6.792 19.270 -9.704 1.00 39.01 112 LEU B C 1
ATOM 3853 O O . LEU B 2 125 ? 7.152 20.377 -10.114 1.00 35.44 112 LEU B O 1
ATOM 3858 N N . ASP B 2 126 ? 6.720 18.984 -8.401 1.00 40.48 113 ASP B N 1
ATOM 3859 C CA . ASP B 2 126 ? 7.092 19.965 -7.376 1.00 42.18 113 ASP B CA 1
ATOM 3860 C C . ASP B 2 126 ? 8.577 19.910 -7.001 1.00 43.98 113 ASP B C 1
ATOM 3861 O O . ASP B 2 126 ? 8.982 20.514 -5.995 1.00 45.32 113 ASP B O 1
ATOM 3866 N N . GLY B 2 127 ? 9.401 19.240 -7.802 1.00 41.02 114 GLY B N 1
ATOM 3867 C CA . GLY B 2 127 ? 10.827 19.126 -7.510 1.00 45.20 114 GLY B CA 1
ATOM 3868 C C . GLY B 2 127 ? 11.650 20.386 -7.739 1.00 49.95 114 GLY B C 1
ATOM 3869 O O . GLY B 2 127 ? 12.840 20.384 -7.400 1.00 46.23 114 GLY B O 1
ATOM 3870 N N . TYR B 2 128 ? 11.063 21.450 -8.298 1.00 42.77 115 TYR B N 1
ATOM 3871 C CA . TYR B 2 128 ? 11.801 22.709 -8.422 1.00 47.33 115 TYR B CA 1
ATOM 3872 C C . TYR B 2 128 ? 12.118 23.341 -7.068 1.00 45.03 115 TYR B C 1
ATOM 3873 O O . TYR B 2 128 ? 12.892 24.308 -7.007 1.00 44.79 115 TYR B O 1
ATOM 3882 N N . ASP B 2 129 ? 11.561 22.815 -5.973 1.00 46.11 116 ASP B N 1
ATOM 3883 C CA . ASP B 2 129 ? 11.799 23.438 -4.681 1.00 48.21 116 ASP B CA 1
ATOM 3884 C C . ASP B 2 129 ? 13.230 23.236 -4.181 1.00 46.39 116 ASP B C 1
ATOM 3885 O O . ASP B 2 129 ? 13.633 23.929 -3.247 1.00 47.88 116 ASP B O 1
ATOM 3890 N N . ASN B 2 130 ? 14.004 22.297 -4.757 1.00 43.83 117 ASN B N 1
ATOM 3891 C CA . ASN B 2 130 ? 15.424 22.118 -4.395 1.00 46.85 117 ASN B CA 1
ATOM 3892 C C . ASN B 2 130 ? 16.127 21.727 -5.687 1.00 41.96 117 ASN B C 1
ATOM 3893 O O . ASN B 2 130 ? 16.250 20.543 -6.010 1.00 37.92 117 ASN B O 1
ATOM 3898 N N . ALA B 2 131 ? 16.584 22.733 -6.424 1.00 36.50 118 ALA B N 1
ATOM 3899 C CA . ALA B 2 131 ? 17.073 22.511 -7.773 1.00 39.31 118 ALA B CA 1
ATOM 3900 C C . ALA B 2 131 ? 17.858 23.736 -8.218 1.00 38.71 118 ALA B C 1
ATOM 3901 O O . ALA B 2 131 ? 17.708 24.824 -7.659 1.00 38.80 118 ALA B O 1
ATOM 3903 N N . TYR B 2 132 ? 18.688 23.547 -9.242 1.00 33.05 119 TYR B N 1
ATOM 3904 C CA . TYR B 2 132 ? 19.186 24.684 -10.011 1.00 32.15 119 TYR B CA 1
ATOM 3905 C C . TYR B 2 132 ? 18.078 25.246 -10.880 1.00 35.72 119 TYR B C 1
ATOM 3906 O O . TYR B 2 132 ? 17.287 24.486 -11.449 1.00 30.81 119 TYR B O 1
ATOM 3915 N N . TRP B 2 133 ? 18.046 26.575 -11.019 1.00 30.80 120 TRP B N 1
ATOM 3916 C CA . TRP B 2 133 ? 16.999 27.270 -11.779 1.00 37.94 120 TRP B CA 1
ATOM 3917 C C . TRP B 2 133 ? 17.621 28.140 -12.856 1.00 37.79 120 TRP B C 1
ATOM 3918 O O . TRP B 2 133 ? 18.693 28.711 -12.647 1.00 29.68 120 TRP B O 1
ATOM 3929 N N . GLY B 2 134 ? 16.928 28.264 -13.995 1.00 30.20 121 GLY B N 1
ATOM 3930 C CA . GLY B 2 134 ? 17.284 29.246 -15.005 1.00 28.29 121 GLY B CA 1
ATOM 3931 C C . GLY B 2 134 ? 16.742 30.634 -14.661 1.00 31.74 121 GLY B C 1
ATOM 3932 O O . GLY B 2 134 ? 16.195 30.876 -13.588 1.00 32.78 121 GLY B O 1
ATOM 3933 N N . GLN B 2 135 ? 16.915 31.568 -15.592 1.00 31.28 122 GLN B N 1
ATOM 3934 C CA A GLN B 2 135 ? 16.440 32.936 -15.424 0.50 28.09 122 GLN B CA 1
ATOM 3935 C CA B GLN B 2 135 ? 16.400 32.901 -15.323 0.50 28.10 122 GLN B CA 1
ATOM 3936 C C . GLN B 2 135 ? 14.980 33.110 -15.828 1.00 32.97 122 GLN B C 1
ATOM 3937 O O . GLN B 2 135 ? 14.378 34.141 -15.519 1.00 30.42 122 GLN B O 1
ATOM 3948 N N . GLY B 2 136 ? 14.422 32.157 -16.551 1.00 30.30 123 GLY B N 1
ATOM 3949 C CA . GLY B 2 136 ? 13.033 32.225 -16.965 1.00 26.60 123 GLY B CA 1
ATOM 3950 C C . GLY B 2 136 ? 12.826 32.900 -18.314 1.00 34.12 123 GLY B C 1
ATOM 3951 O O . GLY B 2 136 ? 13.631 33.702 -18.774 1.00 29.75 123 GLY B O 1
ATOM 3952 N N . THR B 2 137 ? 11.699 32.559 -18.963 1.00 32.69 124 THR B N 1
ATOM 3953 C CA . THR B 2 137 ? 11.361 33.166 -20.246 1.00 32.43 124 THR B CA 1
ATOM 3954 C C . THR B 2 137 ? 9.867 33.491 -20.221 1.00 28.05 124 THR B C 1
ATOM 3955 O O . THR B 2 137 ? 9.062 32.658 -19.802 1.00 26.62 124 THR B O 1
ATOM 3959 N N . GLN B 2 138 ? 9.519 34.734 -20.562 1.00 30.94 125 GLN B N 1
ATOM 3960 C CA . GLN B 2 138 ? 8.143 35.208 -20.429 1.00 32.31 125 GLN B CA 1
ATOM 3961 C C . GLN B 2 138 ? 7.312 34.641 -21.565 1.00 31.64 125 GLN B C 1
ATOM 3962 O O . GLN B 2 138 ? 7.743 34.653 -22.715 1.00 32.61 125 GLN B O 1
ATOM 3968 N N . VAL B 2 139 ? 6.132 34.121 -21.237 1.00 31.57 126 VAL B N 1
ATOM 3969 C CA . VAL B 2 139 ? 5.162 33.631 -22.204 1.00 31.46 126 VAL B CA 1
ATOM 3970 C C . VAL B 2 139 ? 3.896 34.423 -21.963 1.00 31.10 126 VAL B C 1
ATOM 3971 O O . VAL B 2 139 ? 3.385 34.443 -20.829 1.00 32.29 126 VAL B O 1
ATOM 3975 N N . THR B 2 140 ? 3.403 35.099 -23.009 1.00 33.23 127 THR B N 1
ATOM 3976 C CA . THR B 2 140 ? 2.196 35.903 -22.905 1.00 32.64 127 THR B CA 1
ATOM 3977 C C . THR B 2 140 ? 1.222 35.456 -23.984 1.00 41.21 127 THR B C 1
ATOM 3978 O O . THR B 2 140 ? 1.572 35.451 -25.163 1.00 40.44 127 THR B O 1
ATOM 3982 N N . VAL B 2 141 ? 0.009 35.096 -23.577 1.00 38.47 128 VAL B N 1
ATOM 3983 C CA . VAL B 2 141 ? -1.037 34.623 -24.468 1.00 38.65 128 VAL B CA 1
ATOM 3984 C C . VAL B 2 141 ? -2.189 35.602 -24.349 1.00 44.72 128 VAL B C 1
ATOM 3985 O O . VAL B 2 141 ? -2.869 35.627 -23.315 1.00 47.01 128 VAL B O 1
ATOM 3989 N N . SER B 2 142 ? -2.418 36.398 -25.395 1.00 47.65 129 SER B N 1
ATOM 3990 C CA . SER B 2 142 ? -3.538 37.332 -25.403 1.00 53.99 129 SER B CA 1
ATOM 3991 C C . SER B 2 142 ? -3.845 37.761 -26.831 1.00 65.43 129 SER B C 1
ATOM 3992 O O . SER B 2 142 ? -3.018 37.622 -27.738 1.00 59.61 129 SER B O 1
ATOM 3995 N N . SER B 2 143 ? -5.048 38.302 -27.012 1.00 77.32 130 SER B N 1
ATOM 3996 C CA . SER B 2 143 ? -5.456 38.823 -28.310 1.00 87.61 130 SER B CA 1
ATOM 3997 C C . SER B 2 143 ? -4.925 40.243 -28.479 1.00 95.53 130 SER B C 1
AT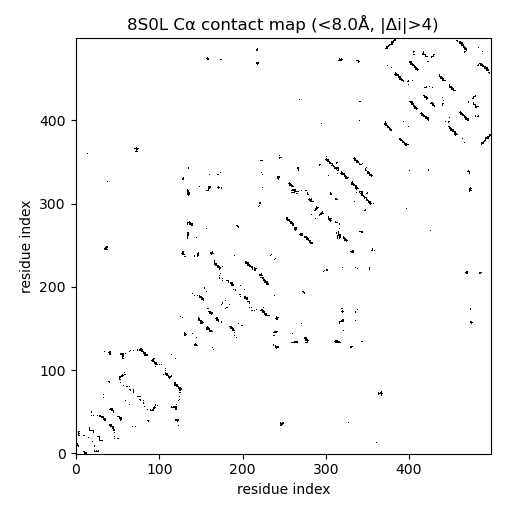OM 3998 O O . SER B 2 143 ? -5.232 41.125 -27.670 1.00 100.11 130 SER B O 1
ATOM 4001 N N . GLY B 2 144 ? -4.127 40.463 -29.523 1.00 92.70 131 GLY B N 1
ATOM 4002 C CA . GLY B 2 144 ? -3.586 41.781 -29.810 1.00 90.58 131 GLY B CA 1
ATOM 4003 C C . GLY B 2 144 ? -2.263 42.077 -29.124 1.00 88.00 131 GLY B C 1
ATOM 4004 O O . GLY B 2 144 ? -1.776 41.288 -28.309 1.00 78.41 131 GLY B O 1
#

Organism: Homo sapiens (NCBI:txid9606)

Radius of gyration: 25.54 Å; Cα contacts (8 Å, |Δi|>4): 1481; chains: 2; bounding box: 57×62×70 Å

Solvent-accessible surface area: 21122 Å² total; per-residue (Å²): 90,59,102,8,49,118,88,43,58,87,19,86,46,54,39,55,31,65,29,88,53,75,4,116,44,10,61,0,1,66,114,2,27,56,9,42,2,24,50,13,0,2,5,9,15,10,25,170,132,102,40,62,14,0,0,0,49,8,85,16,73,91,115,46,0,80,46,0,0,116,58,7,2,17,92,102,44,38,112,44,37,118,30,36,131,37,81,23,64,31,120,11,31,14,36,5,57,84,112,37,46,163,57,47,16,34,146,24,15,94,53,23,126,67,13,87,55,178,21,4,0,12,0,38,4,16,51,10,1,78,14,90,168,1,20,52,33,143,75,14,117,73,7,14,26,3,0,6,0,0,0,11,2,137,138,66,6,0,0,2,0,1,0,4,7,26,52,7,0,0,0,0,1,4,0,2,27,119,79,4,84,60,28,179,73,6,45,2,6,11,28,43,52,110,29,75,120,13,118,214,69,30,21,84,109,1,61,76,29,46,44,21,100,92,41,47,12,54,37,7,39,20,2,0,0,0,0,22,2,56,152,87,12,111,64,75,110,77,12,49,3,1,2,9,1,3,39,23,12,148,47,119,91,110,15,88,0,69,2,4,2,3,0,0,72,112,58,140,20,193,43,15,70,44,7,13,8,6,106,0,53,20,18,97,49,166,144,0,30,36,178,155,7,0,37,107,27,8,34,124,10,4,28,0,0,2,70,30,124,3,112,28,2,0,0,19,1,2,0,0,0,1,0,2,0,55,61,66,142,14,36,0,1,9,0,1,2,1,2,6,1,6,15,17,88,49,93,37,3,0,0,0,1,24,0,62,81,3,3,86,13,0,27,42,36,2,99,91,62,50,120,5,102,8,75,5,60,36,29,30,115,27,118,61,56,25,59,26,128,0,25,0,62,15,67,46,8,50,1,24,4,1,14,0,2,0,0,13,54,12,129,90,121,154,106,55,9,0,0,0,3,5,12,21,14,35,37,56,25,61,13,116,56,0,114,144,36,4,77,6,49,35,49,40,107,147,36,17,0,32,0,55,0,60,60,2,84,72,88,1,39,3,35,0,52,0,0,0,22,1,3,12,7,18,23,38,64,11,21,36,69,2,32,96,52,16,29,106,10,104,11,17,89,0,44,3,44,96,83

Sequence (499 aa):
GIECDSSGTCINPSNWCDGVSHCPGGEDENRCVRLYGPNFILQVYSSQRKSWHPVCQDDWNENYGRAACRDMGYKNNFYSSQGIVDDSGSTSFMKLNTSAGNVDIYKKLYHSDACSSKAVVSLRCIACGVNLNIVGGESALPGAWPWQVSLHVQNVHVCCGGSIITPEWIVTAAHCVEKPLNNPWHWTAFAGILRQSFMFYGAGYQVEKVISHPNYDSKTKNNDIALMKLQKPLTFNDLVKPVCLPNPGMMLQPEQLCWISGWGATEEKGKTSEVLNAAKVLLIETQRCNSRYVYDNLITPAMICAGFLQQGGNNVVDDSSCCQQGGDDAGGPLVTSKNNNIWWLIGDTSWGGSSGGCCAAKKAYRPGVYGNVMMVFTTDWIYRQMRADGQVQLVESGGGLVQPGGSLRLSCTSSGSPLEHYDIIWFRQAPGREREGVSSITTSGGHTNYADSVKDRFTISRDNAKNVVYLQMNSLKPEEDTAVYYCAGRVGGRRRNNWIVPLDGYDNAYWGQQGTQVTVSSG

B-factor: mean 43.63, std 17.88, range [20.83, 148.82]

GO terms:
  GO:0005515 protein binding (F, IPI)
  GO:0004252 serine-type endopeptidase activity (F, IDA)
  GO:0098670 entry receptor-mediated virion attachment to host cell (P, IDA)
  GO:0005886 plasma membrane (C, IDA)
  GO:0046598 positive regulation of viral entry into host cell (P, IDA)
  GO:0006508 proteolysis (P, IDA)
  GO:0005886 plasma membrane (C, EXP)
  GO:0016540 protein autoprocessing (P, IMP)
  GO:0008236 serine-type peptidase activity (F, TAS)
  GO:0005886 plasma membrane (C, TAS)
  GO:0005576 extracellular region (C, TAS)
  GO:0004252 serine-type endopeptidase activity (F, TAS)
  GO:0070062 extracellular exosome (C, HDA)

=== Feature glossary ===
Legend for the data blocks above and below:

— What the protein is —

The amino-acid sequence is the protein's primary structure: the linear order of residues from the N-terminus to the C-terminus, written in one-letter code. Everything else here — the 3D coordinates, the secondary structure, the domain annotations — is ultimately a consequence of this string.

Functional annotations link the protein to curated databases. InterPro entries identify conserved domains and families by matching the sequence against member-database signatures (Pfam, PROSITE, CDD, …). Gene Ontology (GO) terms describe molecular function, biological process, and cellular component in a controlled vocabulary. CATH places the structure in a hierarchical fold classification (Class/Architecture/Topology/Homologous-superfamily). The organism is the source species.

— Where its atoms are —

Atomic coordinates in PDBx/mmCIF format — the same representation the Protein Data Bank distributes. Each line of the _atom_site loop places one backbone atom in Cartesian space (units: ångströms, origin: arbitrary).

The six renders are orthographic views along the three Cartesian axes in both directions. Representation (cartoon, sticks, or surface) and color scheme (sequence-rainbow or by-chain) vary across proteins so the training set covers all the common visualization conventions.

— Local backbone conformation —

Eight-state secondary structure (DSSP): H is the canonical α-helix, G the tighter 3₁₀-helix, I the wider π-helix; E/B are β-structure, T and S are turns and bends, and '-' is everything else. DSSP derives these from the pattern of main-chain N–H···O=C hydrogen bonds, not from the sequence.

Three-state secondary structure (P-SEA) collapses the eight DSSP classes into helix (a), strand (b), and coil (c). P-SEA assigns these from Cα geometry alone — distances and angles — without requiring backbone oxygens, so it works on any Cα trace.

φ (phi) and ψ (psi) are the two rotatable backbone dihedrals per residue: φ is the C(i-1)–N–Cα–C torsion, ψ is the N–Cα–C–N(i+1) torsion, both in degrees on (−180°, 180°]. α-helical residues cluster near (−60°, −45°); β-strand residues near (−120°, +130°). A Ramachandran plot is simply a scatter of (φ, ψ) for every residue.

— Global shape and packing —

The geometric summary reports three shape descriptors. Rg (radius of gyration) measures how spread out the Cα atoms are about their centre of mass; compact globular proteins have small Rg, elongated or unfolded ones large. Cα contacts (<8 Å, |i−j|>4) count long-range residue pairs in spatial proximity — high for tightly packed folds, near zero for rods or random coil. The bounding-box extents give the protein's footprint along x, y, z in Å.

SASA measures how much of the protein is reachable by solvent. It is computed by rolling a water-sized probe over the atomic surface and summing the exposed area (Å²). Per-residue SASA distinguishes core (buried, low SASA) from surface (exposed, high SASA) residues; total SASA is a whole-molecule size measure.

Plot images: a contact map (which residues are close in 3D, as an N×N binary image), a Ramachandran scatter (backbone torsion angles, revealing secondary-structure composition at a glance), and — for AlphaFold structures — a PAE heatmap (pairwise prediction confidence).

— Structural neighborhood —

A 3Di character summarizes, for each residue, the relative orientation of the Cα frame of its nearest spatial neighbor. Because it encodes fold topology rather than chemistry, 3Di alignments detect remote structural similarity that sequence alignment misses.

The Foldseek neighbor list gives the closest experimentally determined structures in the PDB, ranked by structural alignment. TM-score near 1 means near-identical fold; near 0.3 means only rough topology match. This is how one finds what a novel AlphaFold prediction most resembles in the solved-structure universe.

— Confidence and disorder —

For AlphaFold models, the B-factor field carries pLDDT — the model's own estimate of local accuracy on a 0–100 scale. Regions with pLDDT<50 should be treated as essentially unmodeled; they often correspond to intrinsically disordered segments.

Crystallographic B-factors measure how much each atom's electron density is smeared out, in Å². They rise in mobile loops and surface residues and fall in the buried interior. In AlphaFold models this column is repurposed to hold pLDDT instead.

Predicted Aligned Error (PAE) is an AlphaFold confidence matrix: entry (i, j) is the expected error in the position of residue j, in ångströms, when the prediction is superimposed on the true structure at residue i. Low PAE within a block of residues means that block is internally rigid and well-predicted; high PAE between two blocks means their relative placement is uncertain even if each block individually is confident.